Protein 1EBA (pdb70)

GO terms:
  GO:0004900 erythropoietin receptor activity (F, IDA)
  GO:0038162 erythropoietin-mediated signaling pathway (P, IDA)
  GO:0005576 extracellular region (C, EXP)
  GO:0005515 protein binding (F, IPI)
  GO:0004900 erythropoietin receptor activity (F, TAS)
  GO:0005886 plasma membrane (C, TAS)
  GO:0042802 identical protein binding (F, IPI)
  GO:0005886 plasma membrane (C, IDA)

B-factor: mean 37.58, std 12.56, range [10.97, 83.1]

Solvent-accessible surface area: 24909 Å² total

Radius of gyration: 29.29 Å; Cα contacts (8 Å, |Δi|>4): 1035; chains: 4; bounding box: 64×37×98 Å

Secondary structure (DSSP, 8-state):
-HHHHHHHH----S---EEEBSSTT--EEEEEE---TT--GGGEEEEEEETTEEEEEE--EEEE-TTS-EEEEEE--GGG--SSS-EEEEEEETTS-EEEEEEE-GGGSB-PPPPEEEEEEE-TTT--EEEEEEPPTT-S-GGGEEEEEEEEE-----EEEE-TT--EEEE--PPSS-EEEEEEEEEEPTTT--B---PPPPPEEEE--S--/-HHHHHHHHS-------EEEBSSSS--EEEEEE---TT--GGGEEEEEEETTS--EE-----EE-TTS-EEEEEE--GGG--SSS-EEEEEEETTS-EEEEEEE-GGG-B-PPPPEEEEEEE----EEEEEEPPSS-S-GGGEEEEEEEEES----EEEEEPTT--EEEE----SS-EEEEEEEEEE-TTT--B----PPPPEEEE-/--EE--SSS-EE---/--EE--SSS-EE---

Structure (mmCIF, N/CA/C/O backbone):
data_1EBA
#
_entry.id   1EBA
#
_cell.length_a   58.890
_cell.length_b   75.009
_cell.length_c   130.527
_cell.angle_alpha   90.00
_cell.angle_beta   90.00
_cell.angle_gamma   90.00
#
_symmetry.space_group_name_H-M   'P 2 21 21'
#
loop_
_entity.id
_entity.type
_entity.pdbx_description
1 polymer 'PROTEIN (ERYTHROPOIETIN RECEPTOR)'
2 polymer 'PROTEIN (EPO MIMETICS PEPTIDE 33)'
#
loop_
_atom_site.group_PDB
_atom_site.id
_atom_site.type_symbol
_atom_site.label_atom_id
_atom_site.label_alt_id
_atom_site.label_comp_id
_atom_site.label_asym_id
_atom_site.label_entity_id
_atom_site.label_seq_id
_atom_site.pdbx_PDB_ins_code
_atom_site.Cartn_x
_atom_site.Cartn_y
_atom_site.Cartn_z
_atom_site.occupancy
_atom_site.B_iso_or_equiv
_atom_site.auth_seq_id
_atom_site.auth_comp_id
_atom_site.auth_asym_id
_atom_site.auth_atom_id
_atom_site.pdbx_PDB_model_num
ATOM 1 N N . LYS A 1 1 ? 33.429 10.239 50.707 1.00 40.21 10 LYS A N 1
ATOM 2 C CA . LYS A 1 1 ? 33.404 10.642 52.109 1.00 40.82 10 LYS A CA 1
ATOM 3 C C . LYS A 1 1 ? 34.110 11.973 52.333 1.00 40.67 10 LYS A C 1
ATOM 4 O O . LYS A 1 1 ? 33.624 12.835 53.066 1.00 41.25 10 LYS A O 1
ATOM 10 N N . PHE A 1 2 ? 35.286 12.113 51.734 1.00 40.39 11 PHE A N 1
ATOM 11 C CA . PHE A 1 2 ? 36.066 13.333 51.855 1.00 38.49 11 PHE A CA 1
ATOM 12 C C . PHE A 1 2 ? 35.256 14.504 51.338 1.00 36.05 11 PHE A C 1
ATOM 13 O O . PHE A 1 2 ? 35.136 15.526 51.998 1.00 35.91 11 PHE A O 1
ATOM 21 N N . GLU A 1 3 ? 34.698 14.334 50.147 1.00 36.34 12 GLU A N 1
ATOM 22 C CA . GLU A 1 3 ? 33.897 15.367 49.507 1.00 36.45 12 GLU A CA 1
ATOM 23 C C . GLU A 1 3 ? 32.693 15.701 50.382 1.00 35.74 12 GLU A C 1
ATOM 24 O O . GLU A 1 3 ? 32.225 16.846 50.408 1.00 33.45 12 GLU A O 1
ATOM 30 N N . SER A 1 4 ? 32.195 14.685 51.085 1.00 34.44 13 SER A N 1
ATOM 31 C CA . SER A 1 4 ? 31.050 14.842 51.973 1.00 33.59 13 SER A CA 1
ATOM 32 C C . SER A 1 4 ? 31.433 15.871 53.014 1.00 31.50 13 SER A C 1
ATOM 33 O O . SER A 1 4 ? 30.864 16.961 53.069 1.00 29.95 13 SER A O 1
ATOM 36 N N . LYS A 1 5 ? 32.467 15.541 53.782 1.00 30.81 14 LYS A N 1
ATOM 37 C CA . LYS A 1 5 ? 32.953 16.421 54.836 1.00 29.97 14 LYS A CA 1
ATOM 38 C C . LYS A 1 5 ? 33.417 17.741 54.266 1.00 28.26 14 LYS A C 1
ATOM 39 O O . LYS A 1 5 ? 33.315 18.774 54.924 1.00 29.08 14 LYS A O 1
ATOM 45 N N . ALA A 1 6 ? 33.894 17.709 53.027 1.00 28.03 15 ALA A N 1
ATOM 46 C CA . ALA A 1 6 ? 34.369 18.921 52.364 1.00 29.65 15 ALA A CA 1
ATOM 47 C C . ALA A 1 6 ? 33.214 19.915 52.239 1.00 29.95 15 ALA A C 1
ATOM 48 O O . ALA A 1 6 ? 33.386 21.115 52.460 1.00 27.33 15 ALA A O 1
ATOM 50 N N . ALA A 1 7 ? 32.031 19.385 51.928 1.00 30.34 16 ALA A N 1
ATOM 51 C CA . ALA A 1 7 ? 30.822 20.185 51.767 1.00 28.86 16 ALA A CA 1
ATOM 52 C C . ALA A 1 7 ? 30.367 20.816 53.083 1.00 29.53 16 ALA A C 1
ATOM 53 O O . ALA A 1 7 ? 30.051 22.004 53.140 1.00 32.30 16 ALA A O 1
ATOM 55 N N . LEU A 1 8 ? 30.339 20.013 54.139 1.00 25.86 17 LEU A N 1
ATOM 56 C CA . LEU A 1 8 ? 29.924 20.479 55.455 1.00 25.44 17 LEU A CA 1
ATOM 57 C C . LEU A 1 8 ? 30.644 21.734 55.917 1.00 27.58 17 LEU A C 1
ATOM 58 O O . LEU A 1 8 ? 30.050 22.610 56.540 1.00 30.63 17 LEU A O 1
ATOM 63 N N . LEU A 1 9 ? 31.938 21.797 55.646 1.00 28.93 18 LEU A N 1
ATOM 64 C CA . LEU A 1 9 ? 32.738 22.933 56.065 1.00 28.96 18 LEU A CA 1
ATOM 65 C C . LEU A 1 9 ? 32.673 24.121 55.150 1.00 31.19 18 LEU A C 1
ATOM 66 O O . LEU A 1 9 ? 33.095 25.212 55.531 1.00 32.48 18 LEU A O 1
ATOM 71 N N . ALA A 1 10 ? 32.141 23.918 53.950 1.00 34.29 19 ALA A N 1
ATOM 72 C CA . ALA A 1 10 ? 32.043 24.992 52.966 1.00 39.29 19 ALA A CA 1
ATOM 73 C C . ALA A 1 10 ? 31.360 26.236 53.509 1.00 42.74 19 ALA A C 1
ATOM 74 O O . ALA A 1 10 ? 30.963 26.298 54.673 1.00 46.06 19 ALA A O 1
ATOM 76 N N . ALA A 1 11 ? 31.228 27.235 52.651 1.00 46.70 20 ALA A N 1
ATOM 77 C CA . ALA A 1 11 ? 30.587 28.476 53.042 1.00 48.23 20 ALA A CA 1
ATOM 78 C C . ALA A 1 11 ? 29.550 28.858 52.007 1.00 48.71 20 ALA A C 1
ATOM 79 O O . ALA A 1 11 ? 29.850 29.001 50.821 1.00 47.41 20 ALA A O 1
ATOM 81 N N . ARG A 1 12 ? 28.313 28.957 52.463 1.00 51.40 21 ARG A N 1
ATOM 82 C CA . ARG A 1 12 ? 27.207 29.341 51.608 1.00 55.32 21 ARG A CA 1
ATOM 83 C C . ARG A 1 12 ? 26.973 30.828 51.836 1.00 57.58 21 ARG A C 1
ATOM 84 O O . ARG A 1 12 ? 27.475 31.403 52.815 1.00 56.91 21 ARG A O 1
ATOM 92 N N . GLY A 1 13 ? 26.266 31.459 50.902 1.00 59.06 22 GLY A N 1
ATOM 93 C CA . GLY A 1 13 ? 25.956 32.873 51.036 1.00 60.29 22 GLY A CA 1
ATOM 94 C C . GLY A 1 13 ? 24.488 33.011 51.388 1.00 59.92 22 GLY A C 1
ATOM 95 O O . GLY A 1 13 ? 24.010 32.349 52.314 1.00 58.19 22 GLY A O 1
ATOM 96 N N . PRO A 1 14 ? 23.759 33.912 50.712 1.00 60.61 23 PRO A N 1
ATOM 97 C CA . PRO A 1 14 ? 22.332 34.092 50.991 1.00 60.39 23 PRO A CA 1
ATOM 98 C C . PRO A 1 14 ? 21.511 32.970 50.338 1.00 59.08 23 PRO A C 1
ATOM 99 O O . PRO A 1 14 ? 21.914 32.404 49.314 1.00 57.56 23 PRO A O 1
ATOM 103 N N . GLU A 1 15 ? 20.377 32.633 50.953 1.00 57.35 24 GLU A N 1
ATOM 104 C CA . GLU A 1 15 ? 19.500 31.591 50.426 1.00 54.63 24 GLU A CA 1
ATOM 105 C C . GLU A 1 15 ? 18.904 32.088 49.119 1.00 51.49 24 GLU A C 1
ATOM 106 O O . GLU A 1 15 ? 18.649 33.282 48.949 1.00 50.55 24 GLU A O 1
ATOM 112 N N . GLU A 1 16 ? 18.671 31.162 48.204 1.00 49.01 25 GLU A N 1
ATOM 113 C CA . GLU A 1 16 ? 18.107 31.494 46.911 1.00 46.41 25 GLU A CA 1
ATOM 114 C C . GLU A 1 16 ? 17.038 30.485 46.524 1.00 43.18 25 GLU A C 1
ATOM 115 O O . GLU A 1 16 ? 17.076 29.331 46.958 1.00 44.73 25 GLU A O 1
ATOM 121 N N . LEU A 1 17 ? 16.058 30.941 45.748 1.00 36.31 26 LEU A N 1
ATOM 122 C CA . LEU A 1 17 ? 15.008 30.068 45.253 1.00 29.75 26 LEU A CA 1
ATOM 123 C C . LEU A 1 17 ? 15.671 29.468 44.016 1.00 29.09 26 LEU A C 1
ATOM 124 O O . LEU A 1 17 ? 15.774 30.122 42.986 1.00 30.32 26 LEU A O 1
ATOM 129 N N . LEU A 1 18 ? 16.240 28.277 44.175 1.00 28.16 27 LEU A N 1
ATOM 130 C CA . LEU A 1 18 ? 16.927 27.594 43.084 1.00 27.75 27 LEU A CA 1
ATOM 131 C C . LEU A 1 18 ? 15.990 26.649 42.353 1.00 29.57 27 LEU A C 1
ATOM 132 O O . LEU A 1 18 ? 15.214 25.930 42.979 1.00 31.23 27 LEU A O 1
ATOM 137 N N . CYS A 1 19 ? 16.077 26.640 41.026 1.00 29.61 28 CYS A N 1
ATOM 138 C CA . CYS A 1 19 ? 15.223 25.790 40.204 1.00 27.75 28 CYS A CA 1
ATOM 139 C C . CYS A 1 19 ? 16.046 25.132 39.118 1.00 26.80 28 CYS A C 1
ATOM 140 O O . CYS A 1 19 ? 17.053 25.686 38.675 1.00 27.85 28 CYS A O 1
ATOM 143 N N . PHE A 1 20 ? 15.596 23.970 38.662 1.00 23.71 29 PHE A N 1
ATOM 144 C CA . PHE A 1 20 ? 16.299 23.262 37.606 1.00 23.88 29 PHE A CA 1
ATOM 145 C C . PHE A 1 20 ? 15.461 22.163 36.955 1.00 24.34 29 PHE A C 1
ATOM 146 O O . PHE A 1 20 ? 14.479 21.679 37.536 1.00 24.50 29 PHE A O 1
ATOM 154 N N . THR A 1 21 ? 15.845 21.803 35.734 1.00 19.32 30 THR A N 1
ATOM 155 C CA . THR A 1 21 ? 15.181 20.751 34.978 1.00 18.82 30 THR A CA 1
ATOM 156 C C . THR A 1 21 ? 16.270 19.765 34.601 1.00 19.25 30 THR A C 1
ATOM 157 O O . THR A 1 21 ? 17.368 20.184 34.254 1.00 17.86 30 THR A O 1
ATOM 161 N N . GLU A 1 22 ? 15.975 18.468 34.715 1.00 21.88 31 GLU A N 1
ATOM 162 C CA . GLU A 1 22 ? 16.931 17.393 34.414 1.00 26.14 31 GLU A CA 1
ATOM 163 C C . GLU A 1 22 ? 16.769 16.891 32.994 1.00 29.53 31 GLU A C 1
ATOM 164 O O . GLU A 1 22 ? 17.721 16.438 32.357 1.00 33.16 31 GLU A O 1
ATOM 170 N N . ARG A 1 23 ? 15.509 16.811 32.595 1.00 33.06 32 ARG A N 1
ATOM 171 C CA . ARG A 1 23 ? 15.093 16.417 31.254 1.00 33.10 32 ARG A CA 1
ATOM 172 C C . ARG A 1 23 ? 14.116 17.544 31.022 1.00 37.00 32 ARG A C 1
ATOM 173 O O . ARG A 1 23 ? 13.508 18.043 31.973 1.00 40.67 32 ARG A O 1
ATOM 181 N N . LEU A 1 24 ? 13.947 17.961 29.783 1.00 36.67 33 LEU A N 1
ATOM 182 C CA . LEU A 1 24 ? 13.091 19.104 29.528 1.00 38.46 33 LEU A CA 1
ATOM 183 C C . LEU A 1 24 ? 11.575 18.969 29.675 1.00 40.18 33 LEU A C 1
ATOM 184 O O . LEU A 1 24 ? 10.820 19.644 28.977 1.00 43.67 33 LEU A O 1
ATOM 189 N N . GLU A 1 25 ? 11.142 18.176 30.656 1.00 42.67 34 GLU A N 1
ATOM 190 C CA . GLU A 1 25 ? 9.718 17.954 30.922 1.00 47.07 34 GLU A CA 1
ATOM 191 C C . GLU A 1 25 ? 9.434 17.834 32.425 1.00 45.61 34 GLU A C 1
ATOM 192 O O . GLU A 1 25 ? 8.458 17.206 32.862 1.00 44.45 34 GLU A O 1
ATOM 198 N N . ASP A 1 26 ? 10.286 18.478 33.207 1.00 43.77 35 ASP A N 1
ATOM 199 C CA . ASP A 1 26 ? 10.170 18.476 34.650 1.00 39.14 35 ASP A CA 1
ATOM 200 C C . ASP A 1 26 ? 10.750 19.790 35.147 1.00 39.72 35 ASP A C 1
ATOM 201 O O . ASP A 1 26 ? 11.357 20.544 34.378 1.00 41.23 35 ASP A O 1
ATOM 206 N N . LEU A 1 27 ? 10.546 20.072 36.427 1.00 36.42 36 LEU A N 1
ATOM 207 C CA . LEU A 1 27 ? 11.084 21.279 37.033 1.00 33.25 36 LEU A CA 1
ATOM 208 C C . LEU A 1 27 ? 10.983 21.127 38.533 1.00 31.51 36 LEU A C 1
ATOM 209 O O . LEU A 1 27 ? 9.924 20.776 39.053 1.00 34.41 36 LEU A O 1
ATOM 214 N N . VAL A 1 28 ? 12.097 21.331 39.222 1.00 26.32 37 VAL A N 1
ATOM 215 C CA . VAL A 1 28 ? 12.097 21.216 40.664 1.00 25.17 37 VAL A CA 1
ATOM 216 C C . VAL A 1 28 ? 12.702 22.470 41.212 1.00 23.35 37 VAL A C 1
ATOM 217 O O . VAL A 1 28 ? 13.786 22.863 40.798 1.00 26.52 37 VAL A O 1
ATOM 221 N N . CYS A 1 29 ? 11.947 23.144 42.068 1.00 21.22 38 CYS A N 1
ATOM 222 C CA . CYS A 1 29 ? 12.408 24.365 42.704 1.00 23.79 38 CYS A CA 1
ATOM 223 C C . CYS A 1 29 ? 12.534 24.117 44.198 1.00 21.08 38 CYS A C 1
ATOM 224 O O . CYS A 1 29 ? 11.798 23.318 44.755 1.00 19.64 38 CYS A O 1
ATOM 227 N N . PHE A 1 30 ? 13.482 24.788 44.841 1.00 20.24 39 PHE A N 1
ATOM 228 C CA . PHE A 1 30 ? 13.685 24.613 46.271 1.00 20.67 39 PHE A CA 1
ATOM 229 C C . PHE A 1 30 ? 14.528 25.719 46.877 1.00 16.59 39 PHE A C 1
ATOM 230 O O . PHE A 1 30 ? 15.008 26.606 46.182 1.00 16.06 39 PHE A O 1
ATOM 238 N N . TRP A 1 31 ? 14.645 25.679 48.193 1.00 13.94 40 TRP A N 1
ATOM 239 C CA . TRP A 1 31 ? 15.454 26.626 48.936 1.00 20.81 40 TRP A CA 1
ATOM 240 C C . TRP A 1 31 ? 15.702 25.961 50.269 1.00 22.68 40 TRP A C 1
ATOM 241 O O . TRP A 1 31 ? 15.091 24.931 50.570 1.00 25.10 40 TRP A O 1
ATOM 252 N N . GLU A 1 32 ? 16.632 26.507 51.043 1.00 22.46 41 GLU A N 1
ATOM 253 C CA . GLU A 1 32 ? 16.948 25.933 52.340 1.00 22.32 41 GLU A CA 1
ATOM 254 C C . GLU A 1 32 ? 16.999 26.998 53.424 1.00 22.79 41 GLU A C 1
ATOM 255 O O . GLU A 1 32 ? 17.306 28.152 53.153 1.00 23.52 41 GLU A O 1
ATOM 261 N N . GLU A 1 33 ? 16.668 26.602 54.644 1.00 24.54 42 GLU A N 1
ATOM 262 C CA . GLU A 1 33 ? 16.693 27.500 55.789 1.00 29.59 42 GLU A CA 1
ATOM 263 C C . GLU A 1 33 ? 16.895 26.652 57.045 1.00 32.90 42 GLU A C 1
ATOM 264 O O . GLU A 1 33 ? 16.870 25.418 56.979 1.00 32.59 42 GLU A O 1
ATOM 270 N N . ALA A 1 34 ? 17.098 27.316 58.182 1.00 35.29 43 ALA A N 1
ATOM 271 C CA . ALA A 1 34 ? 17.309 26.635 59.457 1.00 32.05 43 ALA A CA 1
ATOM 272 C C . ALA A 1 34 ? 16.011 26.126 60.019 1.00 33.87 43 ALA A C 1
ATOM 273 O O . ALA A 1 34 ? 14.933 26.635 59.701 1.00 36.76 43 ALA A O 1
ATOM 275 N N . ALA A 1 35 ? 16.129 25.146 60.902 1.00 36.97 44 ALA A N 1
ATOM 276 C CA . ALA A 1 35 ? 14.972 24.556 61.550 1.00 39.28 44 ALA A CA 1
ATOM 277 C C . ALA A 1 35 ? 14.258 25.571 62.441 1.00 41.76 44 ALA A C 1
ATOM 278 O O . ALA A 1 35 ? 14.750 26.673 62.680 1.00 44.56 44 ALA A O 1
ATOM 280 N N . SER A 1 36 ? 13.073 25.187 62.893 1.00 43.48 45 SER A N 1
ATOM 281 C CA . SER A 1 36 ? 12.229 25.993 63.765 1.00 44.34 45 SER A CA 1
ATOM 282 C C . SER A 1 36 ? 11.006 25.128 63.968 1.00 47.11 45 SER A C 1
ATOM 283 O O . SER A 1 36 ? 10.211 24.962 63.040 1.00 51.11 45 SER A O 1
ATOM 286 N N . ALA A 1 37 ? 10.894 24.514 65.145 1.00 47.82 46 ALA A N 1
ATOM 287 C CA . ALA A 1 37 ? 9.750 23.662 65.447 1.00 43.91 46 ALA A CA 1
ATOM 288 C C . ALA A 1 37 ? 8.488 24.443 65.133 1.00 41.47 46 ALA A C 1
ATOM 289 O O . ALA A 1 37 ? 8.444 25.673 65.283 1.00 38.45 46 ALA A O 1
ATOM 291 N N . GLY A 1 38 ? 7.492 23.736 64.618 1.00 41.52 47 GLY A N 1
ATOM 292 C CA . GLY A 1 38 ? 6.246 24.389 64.268 1.00 44.66 47 GLY A CA 1
ATOM 293 C C . GLY A 1 38 ? 6.269 24.963 62.862 1.00 43.38 47 GLY A C 1
ATOM 294 O O . GLY A 1 38 ? 5.271 25.532 62.396 1.00 40.15 47 GLY A O 1
ATOM 295 N N . VAL A 1 39 ? 7.420 24.833 62.200 1.00 43.13 48 VAL A N 1
ATOM 296 C CA . VAL A 1 39 ? 7.590 25.314 60.833 1.00 40.84 48 VAL A CA 1
ATOM 297 C C . VAL A 1 39 ? 7.671 24.134 59.881 1.00 38.42 48 VAL A C 1
ATOM 298 O O . VAL A 1 39 ? 8.721 23.511 59.733 1.00 39.96 48 VAL A O 1
ATOM 302 N N . GLY A 1 40 ? 6.534 23.808 59.279 1.00 36.48 49 GLY A N 1
ATOM 303 C CA . GLY A 1 40 ? 6.476 22.714 58.332 1.00 35.51 49 GLY A CA 1
ATOM 304 C C . GLY A 1 40 ? 6.153 23.279 56.965 1.00 33.89 49 GLY A C 1
ATOM 305 O O . GLY A 1 40 ? 5.944 24.491 56.844 1.00 34.65 49 GLY A O 1
ATOM 306 N N . PRO A 1 41 ? 6.088 22.439 55.916 1.00 30.37 50 PRO A N 1
ATOM 307 C CA . PRO A 1 41 ? 5.780 22.902 54.557 1.00 26.32 50 PRO A CA 1
ATOM 308 C C . PRO A 1 41 ? 4.445 23.641 54.420 1.00 25.56 50 PRO A C 1
ATOM 309 O O . PRO A 1 41 ? 4.283 24.482 53.542 1.00 29.80 50 PRO A O 1
ATOM 313 N N . GLY A 1 42 ? 3.511 23.371 55.325 1.00 23.79 51 GLY A N 1
ATOM 314 C CA . GLY A 1 42 ? 2.227 24.036 55.254 1.00 24.50 51 GLY A CA 1
ATOM 315 C C . GLY A 1 42 ? 2.294 25.538 55.473 1.00 26.13 51 GLY A C 1
ATOM 316 O O . GLY A 1 42 ? 1.384 26.261 55.073 1.00 31.29 51 GLY A O 1
ATOM 317 N N . ASN A 1 43 ? 3.370 26.016 56.090 1.00 26.23 52 ASN A N 1
ATOM 318 C CA . ASN A 1 43 ? 3.526 27.446 56.366 1.00 27.58 52 ASN A CA 1
ATOM 319 C C . ASN A 1 43 ? 3.780 28.263 55.112 1.00 28.91 52 ASN A C 1
ATOM 320 O O . ASN A 1 43 ? 3.698 29.490 55.144 1.00 31.15 52 ASN A O 1
ATOM 325 N N . TYR A 1 44 ? 4.102 27.592 54.012 1.00 29.04 53 TYR A N 1
ATOM 326 C CA . TYR A 1 44 ? 4.416 28.289 52.773 1.00 29.00 53 TYR A CA 1
ATOM 327 C C . TYR A 1 44 ? 3.554 27.901 51.578 1.00 30.91 53 TYR A C 1
ATOM 328 O O . TYR A 1 44 ? 3.159 26.739 51.416 1.00 30.70 53 TYR A O 1
ATOM 337 N N . SER A 1 45 ? 3.296 28.889 50.727 1.00 32.27 54 SER A N 1
ATOM 338 C CA . SER A 1 45 ? 2.514 28.681 49.520 1.00 33.27 54 SER A CA 1
ATOM 339 C C . SER A 1 45 ? 3.371 28.960 48.301 1.00 33.82 54 SER A C 1
ATOM 340 O O . SER A 1 45 ? 3.836 30.084 48.086 1.00 33.02 54 SER A O 1
ATOM 343 N N . PHE A 1 46 ? 3.633 27.905 47.543 1.00 34.03 55 PHE A N 1
ATOM 344 C CA . PHE A 1 46 ? 4.427 28.019 46.336 1.00 32.02 55 PHE A CA 1
ATOM 345 C C . PHE A 1 46 ? 3.445 28.052 45.173 1.00 32.31 55 PHE A C 1
ATOM 346 O O . PHE A 1 46 ? 2.908 27.013 44.768 1.00 35.97 55 PHE A O 1
ATOM 354 N N . SER A 1 47 ? 3.146 29.251 44.691 1.00 29.15 56 SER A N 1
ATOM 355 C CA . SER A 1 47 ? 2.233 29.387 43.563 1.00 30.92 56 SER A CA 1
ATOM 356 C C . SER A 1 47 ? 3.009 29.762 42.294 1.00 28.87 56 SER A C 1
ATOM 357 O O . SER A 1 47 ? 4.111 30.301 42.364 1.00 27.89 56 SER A O 1
ATOM 360 N N . TYR A 1 48 ? 2.437 29.483 41.133 1.00 27.89 57 TYR A N 1
ATOM 361 C CA . TYR A 1 48 ? 3.128 29.803 39.901 1.00 28.74 57 TYR A CA 1
ATOM 362 C C . TYR A 1 48 ? 2.228 30.136 38.724 1.00 29.86 57 TYR A C 1
ATOM 363 O O . TYR A 1 48 ? 1.317 29.383 38.404 1.00 32.37 57 TYR A O 1
ATOM 372 N N . GLN A 1 49 ? 2.443 31.304 38.127 1.00 31.01 58 GLN A N 1
ATOM 373 C CA . GLN A 1 49 ? 1.685 31.690 36.946 1.00 30.78 58 GLN A CA 1
ATOM 374 C C . GLN A 1 49 ? 2.534 31.251 35.765 1.00 32.70 58 GLN A C 1
ATOM 375 O O . GLN A 1 49 ? 3.763 31.118 35.880 1.00 34.56 58 GLN A O 1
ATOM 381 N N . LEU A 1 50 ? 1.907 31.033 34.641 1.00 36.47 59 LEU A N 1
ATOM 382 C CA . LEU A 1 50 ? 2.642 30.526 33.487 1.00 36.93 59 LEU A CA 1
ATOM 383 C C . LEU A 1 50 ? 1.964 30.892 32.162 1.00 40.99 59 LEU A C 1
ATOM 384 O O . LEU A 1 50 ? 0.965 30.275 31.763 1.00 48.21 59 LEU A O 1
ATOM 389 N N . GLU A 1 51 ? 2.556 31.892 31.540 1.00 42.37 60 GLU A N 1
ATOM 390 C CA . GLU A 1 51 ? 2.177 32.384 30.205 1.00 48.13 60 GLU A CA 1
ATOM 391 C C . GLU A 1 51 ? 0.672 32.684 30.060 1.00 52.55 60 GLU A C 1
ATOM 392 O O . GLU A 1 51 ? -0.005 32.141 29.177 1.00 51.06 60 GLU A O 1
ATOM 398 N N . ASP A 1 52 ? 0.176 33.550 30.921 1.00 54.57 61 ASP A N 1
ATOM 399 C CA . ASP A 1 52 ? -1.221 34.034 30.856 1.00 57.31 61 ASP A CA 1
ATOM 400 C C . ASP A 1 52 ? -2.256 33.024 31.387 1.00 54.58 61 ASP A C 1
ATOM 401 O O . ASP A 1 52 ? -3.448 33.336 31.515 1.00 57.59 61 ASP A O 1
ATOM 406 N N . GLU A 1 53 ? -1.824 31.813 31.679 1.00 47.68 62 GLU A N 1
ATOM 407 C CA . GLU A 1 53 ? -2.729 30.806 32.272 1.00 43.80 62 GLU A CA 1
ATOM 408 C C . GLU A 1 53 ? -2.865 31.169 33.747 1.00 41.19 62 GLU A C 1
ATOM 409 O O . GLU A 1 53 ? -2.076 31.957 34.276 1.00 42.17 62 GLU A O 1
ATOM 415 N N . PRO A 1 54 ? -3.885 30.626 34.425 1.00 37.58 63 PRO A N 1
ATOM 416 C CA . PRO A 1 54 ? -4.102 30.929 35.844 1.00 35.42 63 PRO A CA 1
ATOM 417 C C . PRO A 1 54 ? -3.021 30.442 36.812 1.00 33.89 63 PRO A C 1
ATOM 418 O O . PRO A 1 54 ? -2.321 29.459 36.546 1.00 35.85 63 PRO A O 1
ATOM 422 N N . TRP A 1 55 ? -2.872 31.156 37.924 1.00 30.86 64 TRP A N 1
ATOM 423 C CA . TRP A 1 55 ? -1.920 30.757 38.945 1.00 27.57 64 TRP A CA 1
ATOM 424 C C . TRP A 1 55 ? -2.363 29.403 39.464 1.00 25.89 64 TRP A C 1
ATOM 425 O O . TRP A 1 55 ? -3.543 29.070 39.445 1.00 29.19 64 TRP A O 1
ATOM 436 N N . LYS A 1 56 ? -1.411 28.607 39.906 1.00 23.38 65 LYS A N 1
ATOM 437 C CA . LYS A 1 56 ? -1.727 27.301 40.433 1.00 21.73 65 LYS A CA 1
ATOM 438 C C . LYS A 1 56 ? -0.801 27.070 41.607 1.00 24.06 65 LYS A C 1
ATOM 439 O O . LYS A 1 56 ? 0.176 27.792 41.789 1.00 26.56 65 LYS A O 1
ATOM 445 N N . LEU A 1 57 ? -1.131 26.080 42.421 1.00 27.00 66 LEU A N 1
ATOM 446 C CA . LEU A 1 57 ? -0.360 25.777 43.614 1.00 24.96 66 LEU A CA 1
ATOM 447 C C . LEU A 1 57 ? 0.568 24.609 43.399 1.00 24.63 66 LEU A C 1
ATOM 448 O O . LEU A 1 57 ? 0.380 23.800 42.491 1.00 24.11 66 LEU A O 1
ATOM 453 N N . CYS A 1 58 ? 1.597 24.548 44.225 1.00 25.60 67 CYS A N 1
ATOM 454 C CA . CYS A 1 58 ? 2.519 23.442 44.172 1.00 27.89 67 CYS A CA 1
ATOM 455 C C . CYS A 1 58 ? 2.718 23.027 45.616 1.00 29.15 67 CYS A C 1
ATOM 456 O O . CYS A 1 58 ? 2.952 23.866 46.488 1.00 28.02 67 CYS A O 1
ATOM 459 N N . ARG A 1 59 ? 2.493 21.740 45.858 1.00 31.62 68 ARG A N 1
ATOM 460 C CA . ARG A 1 59 ? 2.594 21.115 47.173 1.00 35.32 68 ARG A CA 1
ATOM 461 C C . ARG A 1 59 ? 4.060 21.071 47.591 1.00 34.38 68 ARG A C 1
ATOM 462 O O . ARG A 1 59 ? 4.872 20.445 46.912 1.00 40.35 68 ARG A O 1
ATOM 470 N N . LEU A 1 60 ? 4.397 21.762 48.681 1.00 30.77 69 LEU A N 1
ATOM 471 C CA . LEU A 1 60 ? 5.774 21.804 49.183 1.00 27.63 69 LEU A CA 1
ATOM 472 C C . LEU A 1 60 ? 6.125 20.664 50.10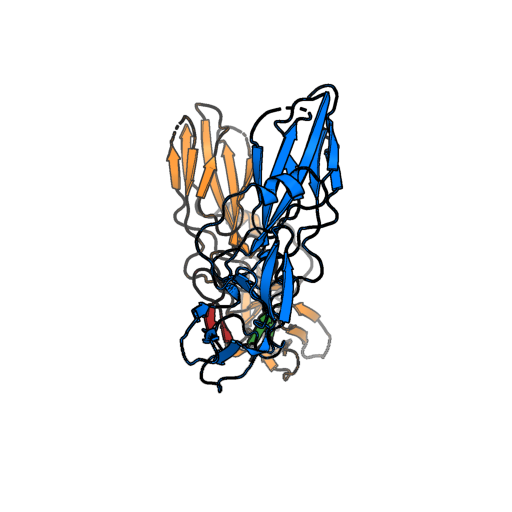6 1.00 28.15 69 LEU A C 1
ATOM 473 O O . LEU A 1 60 ? 5.328 20.273 50.950 1.00 26.96 69 LEU A O 1
ATOM 478 N N . HIS A 1 61 ? 7.333 20.141 49.939 1.00 31.33 70 HIS A N 1
ATOM 479 C CA . HIS A 1 61 ? 7.822 19.060 50.775 1.00 31.98 70 HIS A CA 1
ATOM 480 C C . HIS A 1 61 ? 8.953 19.580 51.638 1.00 32.76 70 HIS A C 1
ATOM 481 O O . HIS A 1 61 ? 9.479 20.669 51.410 1.00 35.32 70 HIS A O 1
ATOM 488 N N . GLN A 1 62 ? 9.301 18.807 52.655 1.00 34.73 71 GLN A N 1
ATOM 489 C CA . GLN A 1 62 ? 10.371 19.176 53.549 1.00 33.57 71 GLN A CA 1
ATOM 490 C C . GLN A 1 62 ? 11.311 17.994 53.626 1.00 33.96 71 GLN A C 1
ATOM 491 O O . GLN A 1 62 ? 10.885 16.839 53.705 1.00 33.11 71 GLN A O 1
ATOM 497 N N . ALA A 1 63 ? 12.598 18.287 53.535 1.00 33.78 72 ALA A N 1
ATOM 498 C CA . ALA A 1 63 ? 13.611 17.256 53.605 1.00 33.50 72 ALA A CA 1
ATOM 499 C C . ALA A 1 63 ? 14.766 17.757 54.460 1.00 33.02 72 ALA A C 1
ATOM 500 O O . ALA A 1 63 ? 14.982 18.963 54.591 1.00 30.72 72 ALA A O 1
ATOM 502 N N . PRO A 1 64 ? 15.473 16.833 55.121 1.00 34.50 73 PRO A N 1
ATOM 503 C CA . PRO A 1 64 ? 16.619 17.138 55.983 1.00 32.83 73 PRO A CA 1
ATOM 504 C C . PRO A 1 64 ? 17.874 17.344 55.153 1.00 32.61 73 PRO A C 1
ATOM 505 O O . PRO A 1 64 ? 17.932 16.918 53.995 1.00 32.90 73 PRO A O 1
ATOM 509 N N . THR A 1 65 ? 18.872 18.005 55.733 1.00 31.54 74 THR A N 1
ATOM 510 C CA . THR A 1 65 ? 20.135 18.213 55.030 1.00 34.39 74 THR A CA 1
ATOM 511 C C . THR A 1 65 ? 21.304 17.879 55.944 1.00 33.95 74 THR A C 1
ATOM 512 O O . THR A 1 65 ? 21.258 18.145 57.143 1.00 36.74 74 THR A O 1
ATOM 516 N N . ALA A 1 66 ? 22.344 17.283 55.366 1.00 34.91 75 ALA A N 1
ATOM 517 C CA . ALA A 1 66 ? 23.543 16.874 56.102 1.00 34.73 75 ALA A CA 1
ATOM 518 C C . ALA A 1 66 ? 24.136 17.955 57.007 1.00 34.10 75 ALA A C 1
ATOM 519 O O . ALA A 1 66 ? 24.778 17.661 58.016 1.00 39.48 75 ALA A O 1
ATOM 521 N N . ARG A 1 67 ? 23.901 19.209 56.664 1.00 29.52 76 ARG A N 1
ATOM 522 C CA . ARG A 1 67 ? 24.438 20.293 57.460 1.00 31.06 76 ARG A CA 1
ATOM 523 C C . ARG A 1 67 ? 23.471 20.771 58.527 1.00 33.20 76 ARG A C 1
ATOM 524 O O . ARG A 1 67 ? 23.665 21.832 59.109 1.00 37.47 76 ARG A O 1
ATOM 532 N N . GLY A 1 68 ? 22.433 19.987 58.797 1.00 32.43 77 GLY A N 1
ATOM 533 C CA . GLY A 1 68 ? 21.466 20.375 59.811 1.00 30.50 77 GLY A CA 1
ATOM 534 C C . GLY A 1 68 ? 20.451 21.425 59.397 1.00 28.75 77 GLY A C 1
ATOM 535 O O . GLY A 1 68 ? 19.773 21.990 60.243 1.00 28.79 77 GLY A O 1
ATOM 536 N N . ALA A 1 69 ? 20.364 21.706 58.103 1.00 28.39 78 ALA A N 1
ATOM 537 C CA . ALA A 1 69 ? 19.412 22.681 57.582 1.00 27.03 78 ALA A CA 1
ATOM 538 C C . ALA A 1 69 ? 18.242 21.935 56.935 1.00 28.02 78 ALA A C 1
ATOM 539 O O . ALA A 1 69 ? 18.354 20.744 56.635 1.00 29.06 78 ALA A O 1
ATOM 541 N N . VAL A 1 70 ? 17.101 22.607 56.779 1.00 24.76 79 VAL A N 1
ATOM 542 C CA . VAL A 1 70 ? 15.960 21.974 56.130 1.00 26.68 79 VAL A CA 1
ATOM 543 C C . VAL A 1 70 ? 15.720 22.622 54.780 1.00 26.05 79 VAL A C 1
ATOM 544 O O . VAL A 1 70 ? 15.932 23.829 54.610 1.00 24.14 79 VAL A O 1
ATOM 548 N N . ARG A 1 71 ? 15.319 21.813 53.806 1.00 24.23 80 ARG A N 1
ATOM 549 C CA . ARG A 1 71 ? 15.036 22.351 52.490 1.00 26.39 80 ARG A CA 1
ATOM 550 C C . ARG A 1 71 ? 13.596 22.087 52.100 1.00 28.43 80 ARG A C 1
ATOM 551 O O . ARG A 1 71 ? 13.022 21.048 52.436 1.00 29.27 80 ARG A O 1
ATOM 559 N N . PHE A 1 72 ? 13.005 23.065 51.427 1.00 30.01 81 PHE A N 1
ATOM 560 C CA . PHE A 1 72 ? 11.627 22.975 50.974 1.00 26.73 81 PHE A CA 1
ATOM 561 C C . PHE A 1 72 ? 11.644 22.970 49.471 1.00 26.96 81 PHE A C 1
ATOM 562 O O . PHE A 1 72 ? 12.246 23.840 48.848 1.00 30.23 81 PHE A O 1
ATOM 570 N N . TRP A 1 73 ? 10.935 22.029 48.877 1.00 26.34 82 TRP A N 1
ATOM 571 C CA . TRP A 1 73 ? 10.927 21.949 47.439 1.00 28.98 82 TRP A CA 1
ATOM 572 C C . TRP A 1 73 ? 9.604 21.533 46.849 1.00 31.62 82 TRP A C 1
ATOM 573 O O . TRP A 1 73 ? 8.833 20.777 47.432 1.00 31.48 82 TRP A O 1
ATOM 584 N N . CYS A 1 74 ? 9.390 21.997 45.634 1.00 33.62 83 CYS A N 1
ATOM 585 C CA . CYS A 1 74 ? 8.193 21.703 44.902 1.00 31.65 83 CYS A CA 1
ATOM 586 C C . CYS A 1 74 ? 8.620 21.255 43.522 1.00 29.42 83 CYS A C 1
ATOM 587 O O . CYS A 1 74 ? 9.562 21.797 42.965 1.00 32.21 83 CYS A O 1
ATOM 590 N N . SER A 1 75 ? 7.974 20.223 43.005 1.00 30.11 84 SER A N 1
ATOM 591 C CA . SER A 1 75 ? 8.264 19.731 41.664 1.00 30.66 84 SER A CA 1
ATOM 592 C C . SER A 1 75 ? 7.005 19.955 40.839 1.00 28.58 84 SER A C 1
ATOM 593 O O . SER A 1 75 ? 5.928 19.493 41.208 1.00 28.74 84 SER A O 1
ATOM 596 N N . LEU A 1 76 ? 7.119 20.731 39.769 1.00 29.24 85 LEU A N 1
ATOM 597 C CA . LEU A 1 76 ? 5.963 21.023 38.924 1.00 29.21 85 LEU A CA 1
ATOM 598 C C . LEU A 1 76 ? 5.457 19.810 38.171 1.00 31.13 85 LEU A C 1
ATOM 599 O O . LEU A 1 76 ? 6.203 18.860 37.914 1.00 35.23 85 LEU A O 1
ATOM 604 N N . PRO A 1 77 ? 4.157 19.794 37.861 1.00 32.40 86 PRO A N 1
ATOM 605 C CA . PRO A 1 77 ? 3.547 18.688 37.122 1.00 35.36 86 PRO A CA 1
ATOM 606 C C . PRO A 1 77 ? 4.005 18.792 35.664 1.00 36.93 86 PRO A C 1
ATOM 607 O O . PRO A 1 77 ? 4.177 19.899 35.140 1.00 36.11 86 PRO A O 1
ATOM 611 N N . THR A 1 78 ? 4.213 17.642 35.028 1.00 38.42 87 THR A N 1
ATOM 612 C CA . THR A 1 78 ? 4.679 17.565 33.646 1.00 39.52 87 THR A CA 1
ATOM 613 C C . THR A 1 78 ? 4.067 18.587 32.682 1.00 39.41 87 THR A C 1
ATOM 614 O O . THR A 1 78 ? 4.788 19.314 32.010 1.00 40.15 87 THR A O 1
ATOM 618 N N . ALA A 1 79 ? 2.741 18.679 32.664 1.00 40.30 88 ALA A N 1
ATOM 619 C CA . ALA A 1 79 ? 2.032 19.595 31.761 1.00 43.51 88 ALA A CA 1
ATOM 620 C C . ALA A 1 79 ? 2.366 21.080 31.877 1.00 43.97 88 ALA A C 1
ATOM 621 O O . ALA A 1 79 ? 2.075 21.860 30.964 1.00 43.65 88 ALA A O 1
ATOM 623 N N . ASP A 1 80 ? 2.946 21.478 33.004 1.00 44.13 89 ASP A N 1
ATOM 624 C CA . ASP A 1 80 ? 3.295 22.875 33.219 1.00 43.79 89 ASP A CA 1
ATOM 625 C C . ASP A 1 80 ? 4.784 23.142 33.095 1.00 43.76 89 ASP A C 1
ATOM 626 O O . ASP A 1 80 ? 5.317 24.046 33.741 1.00 46.29 89 ASP A O 1
ATOM 631 N N . THR A 1 81 ? 5.465 22.374 32.259 1.00 41.53 90 THR A N 1
ATOM 632 C CA . THR A 1 81 ? 6.889 22.582 32.100 1.00 41.34 90 THR A CA 1
ATOM 633 C C . THR A 1 81 ? 7.296 22.930 30.669 1.00 42.06 90 THR A C 1
ATOM 634 O O . THR A 1 81 ? 8.163 22.278 30.081 1.00 42.95 90 THR A O 1
ATOM 638 N N . SER A 1 82 ? 6.660 23.964 30.114 1.00 40.81 91 SER A N 1
ATOM 639 C CA . SER A 1 82 ? 6.971 24.431 28.765 1.00 37.36 91 SER A CA 1
ATOM 640 C C . SER A 1 82 ? 8.336 25.103 28.741 1.00 34.53 91 SER A C 1
ATOM 641 O O . SER A 1 82 ? 8.641 25.954 29.580 1.00 36.20 91 SER A O 1
ATOM 644 N N . SER A 1 83 ? 9.125 24.775 27.729 1.00 31.43 92 SER A N 1
ATOM 645 C CA . SER A 1 83 ? 10.477 25.286 27.644 1.00 31.51 92 SER A CA 1
ATOM 646 C C . SER A 1 83 ? 10.835 26.666 27.117 1.00 32.91 92 SER A C 1
ATOM 647 O O . SER A 1 83 ? 12.023 26.953 27.014 1.00 40.27 92 SER A O 1
ATOM 650 N N . PHE A 1 84 ? 9.891 27.549 26.809 1.00 27.29 93 PHE A N 1
ATOM 651 C CA . PHE A 1 84 ? 10.330 28.856 26.295 1.00 26.58 93 PHE A CA 1
ATOM 652 C C . PHE A 1 84 ? 9.523 30.069 26.732 1.00 28.52 93 PHE A C 1
ATOM 653 O O . PHE A 1 84 ? 9.798 31.207 26.331 1.00 27.84 93 PHE A O 1
ATOM 661 N N . VAL A 1 85 ? 8.533 29.819 27.572 1.00 30.34 94 VAL A N 1
ATOM 662 C CA . VAL A 1 85 ? 7.678 30.873 28.083 1.00 30.61 94 VAL A CA 1
ATOM 663 C C . VAL A 1 85 ? 8.128 31.247 29.494 1.00 29.53 94 VAL A C 1
ATOM 664 O O . VAL A 1 85 ? 8.703 30.417 30.203 1.00 28.98 94 VAL A O 1
ATOM 668 N N . PRO A 1 86 ? 7.917 32.513 29.902 1.00 29.21 95 PRO A N 1
ATOM 669 C CA . PRO A 1 86 ? 8.286 33.037 31.221 1.00 27.51 95 PRO A CA 1
ATOM 670 C C . PRO A 1 86 ? 7.405 32.530 32.369 1.00 28.02 95 PRO A C 1
ATOM 671 O O . PRO A 1 86 ? 6.267 32.974 32.561 1.00 30.73 95 PRO A O 1
ATOM 675 N N . LEU A 1 87 ? 7.948 31.578 33.116 1.00 26.14 96 LEU A N 1
ATOM 676 C CA . LEU A 1 87 ? 7.269 30.992 34.252 1.00 20.60 96 LEU A CA 1
ATOM 677 C C . LEU A 1 87 ? 7.551 31.902 35.427 1.00 20.04 96 LEU A C 1
ATOM 678 O O . LEU A 1 87 ? 8.706 32.170 35.748 1.00 20.50 96 LEU A O 1
ATOM 683 N N . GLU A 1 88 ? 6.500 32.442 36.022 1.00 20.86 97 GLU A N 1
ATOM 684 C CA . GLU A 1 88 ? 6.679 33.297 37.177 1.00 17.91 97 GLU A CA 1
ATOM 685 C C . GLU A 1 88 ? 6.443 32.420 38.387 1.00 20.15 97 GLU A C 1
ATOM 686 O O . GLU A 1 88 ? 5.542 31.585 38.375 1.00 19.62 97 GLU A O 1
ATOM 692 N N . LEU A 1 89 ? 7.267 32.590 39.417 1.00 22.30 98 LEU A N 1
ATOM 693 C CA . LEU A 1 89 ? 7.160 31.786 40.635 1.00 20.67 98 LEU A CA 1
ATOM 694 C C . LEU A 1 89 ? 7.042 32.701 41.838 1.00 21.11 98 LEU A C 1
ATOM 695 O O . LEU A 1 89 ? 7.671 33.763 41.886 1.00 20.40 98 LEU A O 1
ATOM 700 N N . ARG A 1 90 ? 6.227 32.290 42.804 1.00 22.41 99 ARG A N 1
ATOM 701 C CA . ARG A 1 90 ? 6.004 33.088 44.001 1.00 22.72 99 ARG A CA 1
ATOM 702 C C . ARG A 1 90 ? 5.864 32.191 45.209 1.00 24.29 99 ARG A C 1
ATOM 703 O O . ARG A 1 90 ? 5.224 31.139 45.145 1.00 24.75 99 ARG A O 1
ATOM 711 N N . VAL A 1 91 ? 6.473 32.620 46.308 1.00 24.29 100 VAL A N 1
ATO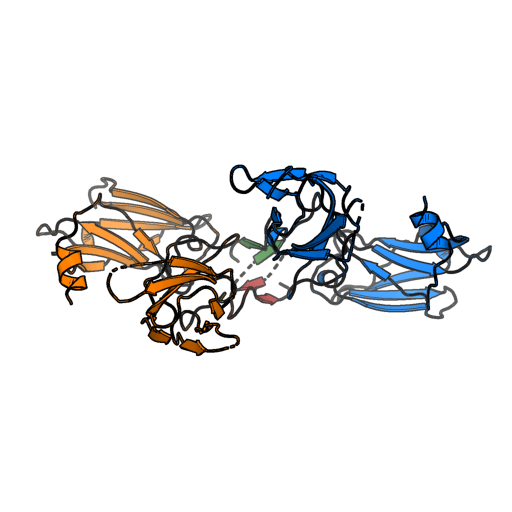M 712 C CA . VAL A 1 91 ? 6.439 31.879 47.558 1.00 24.82 100 VAL A CA 1
ATOM 713 C C . VAL A 1 91 ? 6.137 32.867 48.665 1.00 27.58 100 VAL A C 1
ATOM 714 O O . VAL A 1 91 ? 6.764 33.920 48.737 1.00 29.50 100 VAL A O 1
ATOM 718 N N . THR A 1 92 ? 5.161 32.547 49.510 1.00 29.02 101 THR A N 1
ATOM 719 C CA . THR A 1 92 ? 4.792 33.451 50.594 1.00 28.98 101 THR A CA 1
ATOM 720 C C . THR A 1 92 ? 4.626 32.755 51.931 1.00 30.03 101 THR A C 1
ATOM 721 O O . THR A 1 92 ? 4.247 31.582 52.005 1.00 27.76 101 THR A O 1
ATOM 725 N N . ALA A 1 93 ? 4.994 33.477 52.982 1.00 31.75 102 ALA A N 1
ATOM 726 C CA . ALA A 1 93 ? 4.851 32.988 54.338 1.00 34.86 102 ALA A CA 1
ATOM 727 C C . ALA A 1 93 ? 3.369 33.189 54.612 1.00 38.09 102 ALA A C 1
ATOM 728 O O . ALA A 1 93 ? 2.831 34.244 54.281 1.00 41.50 102 ALA A O 1
ATOM 730 N N . ALA A 1 94 ? 2.708 32.196 55.202 1.00 41.48 103 ALA A N 1
ATOM 731 C CA . ALA A 1 94 ? 1.275 32.291 55.499 1.00 47.23 103 ALA A CA 1
ATOM 732 C C . ALA A 1 94 ? 0.888 33.622 56.142 1.00 48.77 103 ALA A C 1
ATOM 733 O O . ALA A 1 94 ? -0.255 34.068 56.017 1.00 51.03 103 ALA A O 1
ATOM 735 N N . SER A 1 95 ? 1.860 34.269 56.786 1.00 49.86 104 SER A N 1
ATOM 736 C CA . SER A 1 95 ? 1.642 35.558 57.441 1.00 49.12 104 SER A CA 1
ATOM 737 C C . SER A 1 95 ? 1.544 36.695 56.435 1.00 47.85 104 SER A C 1
ATOM 738 O O . SER A 1 95 ? 1.657 37.865 56.805 1.00 48.90 104 SER A O 1
ATOM 741 N N . GLY A 1 96 ? 1.364 36.345 55.162 1.00 48.57 105 GLY A N 1
ATOM 742 C CA . GLY A 1 96 ? 1.250 37.342 54.107 1.00 51.62 105 GLY A CA 1
ATOM 743 C C . GLY A 1 96 ? 2.564 37.777 53.478 1.00 50.81 105 GLY A C 1
ATOM 744 O O . GLY A 1 96 ? 2.647 37.990 52.265 1.00 50.44 105 GLY A O 1
ATOM 745 N N . ALA A 1 97 ? 3.590 37.921 54.309 1.00 51.10 106 ALA A N 1
ATOM 746 C CA . ALA A 1 97 ? 4.910 38.334 53.847 1.00 49.53 106 ALA A CA 1
ATOM 747 C C . ALA A 1 97 ? 5.468 37.414 52.758 1.00 47.95 106 ALA A C 1
ATOM 748 O O . ALA A 1 97 ? 5.362 36.184 52.846 1.00 47.05 106 ALA A O 1
ATOM 750 N N . PRO A 1 98 ? 6.015 38.010 51.685 1.00 44.57 107 PRO A N 1
ATOM 751 C CA . PRO A 1 98 ? 6.592 37.266 50.566 1.00 42.19 107 PRO A CA 1
ATOM 752 C C . PRO A 1 98 ? 8.004 36.824 50.891 1.00 41.21 107 PRO A C 1
ATOM 753 O O . PRO A 1 98 ? 8.733 37.522 51.589 1.00 41.52 107 PRO A O 1
ATOM 757 N N . ARG A 1 99 ? 8.379 35.651 50.400 1.00 40.72 108 ARG A N 1
ATOM 758 C CA . ARG A 1 99 ? 9.718 35.125 50.620 1.00 41.01 108 ARG A CA 1
ATOM 759 C C . ARG A 1 99 ? 10.600 35.174 49.365 1.00 41.54 108 ARG A C 1
ATOM 760 O O . ARG A 1 99 ? 11.793 35.490 49.460 1.00 45.81 108 ARG A O 1
ATOM 768 N N . TYR A 1 100 ? 10.014 34.882 48.198 1.00 36.03 109 TYR A N 1
ATOM 769 C CA . TYR A 1 100 ? 10.736 34.893 46.931 1.00 27.92 109 TYR A CA 1
ATOM 770 C C . TYR A 1 100 ? 9.850 35.249 45.749 1.00 27.76 109 TYR A C 1
ATOM 771 O O . TYR A 1 100 ? 8.642 35.007 45.753 1.00 26.89 109 TYR A O 1
ATOM 780 N N . HIS A 1 101 ? 10.494 35.809 44.733 1.00 28.47 110 HIS A N 1
ATOM 781 C CA . HIS A 1 101 ? 9.880 36.180 43.458 1.00 31.50 110 HIS A CA 1
ATOM 782 C C . HIS A 1 101 ? 10.958 35.773 42.475 1.00 30.70 110 HIS A C 1
ATOM 783 O O . HIS A 1 101 ? 12.136 36.030 42.721 1.00 34.25 110 HIS A O 1
ATOM 790 N N . ARG A 1 102 ? 10.579 35.180 41.356 1.00 27.06 111 ARG A N 1
ATOM 791 C CA . ARG A 1 102 ? 11.574 34.766 40.395 1.00 25.86 111 ARG A CA 1
ATOM 792 C C . ARG A 1 102 ? 10.885 34.388 39.104 1.00 28.30 111 ARG A C 1
ATOM 793 O O . ARG A 1 102 ? 9.924 33.625 39.118 1.00 30.71 111 ARG A O 1
ATOM 801 N N . VAL A 1 103 ? 11.306 35.002 38.002 1.00 29.76 112 VAL A N 1
ATOM 802 C CA . VAL A 1 103 ? 10.744 34.682 36.689 1.00 28.98 112 VAL A CA 1
ATOM 803 C C . VAL A 1 103 ? 11.848 33.971 35.917 1.00 28.64 112 VAL A C 1
ATOM 804 O O . VAL A 1 103 ? 12.914 34.541 35.691 1.00 31.08 112 VAL A O 1
ATOM 808 N N . ILE A 1 104 ? 11.605 32.711 35.565 1.00 29.37 113 ILE A N 1
ATOM 809 C CA . ILE A 1 104 ? 12.582 31.891 34.843 1.00 29.83 113 ILE A CA 1
ATOM 810 C C . ILE A 1 104 ? 12.038 31.311 33.534 1.00 29.67 113 ILE A C 1
ATOM 811 O O . ILE A 1 104 ? 10.854 31.425 33.243 1.00 30.94 113 ILE A O 1
ATOM 816 N N . HIS A 1 105 ? 12.924 30.690 32.757 1.00 31.54 114 HIS A N 1
ATOM 817 C CA . HIS A 1 105 ? 12.570 30.017 31.503 1.00 28.26 114 HIS A CA 1
ATOM 818 C C . HIS A 1 105 ? 13.185 28.652 31.709 1.00 25.87 114 HIS A C 1
ATOM 819 O O . HIS A 1 105 ? 14.387 28.550 31.918 1.00 26.10 114 HIS A O 1
ATOM 826 N N . ILE A 1 106 ? 12.369 27.607 31.674 1.00 25.47 115 ILE A N 1
ATOM 827 C CA . ILE A 1 106 ? 12.868 26.252 31.926 1.00 30.32 115 ILE A CA 1
ATOM 828 C C . ILE A 1 106 ? 14.131 25.839 31.174 1.00 30.57 115 ILE A C 1
ATOM 829 O O . ILE A 1 106 ? 15.001 25.178 31.739 1.00 30.62 115 ILE A O 1
ATOM 834 N N . ASN A 1 107 ? 14.229 26.254 29.914 1.00 32.65 116 ASN A N 1
ATOM 835 C CA . ASN A 1 107 ? 15.359 25.947 29.041 1.00 29.15 116 ASN A CA 1
ATOM 836 C C . ASN A 1 107 ? 16.653 26.615 29.495 1.00 28.05 116 ASN A C 1
ATOM 837 O O . ASN A 1 107 ? 17.737 26.229 29.059 1.00 27.80 116 ASN A O 1
ATOM 842 N N . GLU A 1 108 ? 16.515 27.632 30.346 1.00 26.81 117 GLU A N 1
ATOM 843 C CA . GLU A 1 108 ? 17.633 28.408 30.880 1.00 25.93 117 GLU A CA 1
ATOM 844 C C . GLU A 1 108 ? 18.248 27.846 32.159 1.00 23.84 117 GLU A C 1
ATOM 845 O O . GLU A 1 108 ? 19.302 28.310 32.593 1.00 22.95 117 GLU A O 1
ATOM 851 N N . VAL A 1 109 ? 17.576 26.884 32.784 1.00 22.38 118 VAL A N 1
ATOM 852 C CA . VAL A 1 109 ? 18.073 26.279 34.020 1.00 22.40 118 VAL A CA 1
ATOM 853 C C . VAL A 1 109 ? 18.180 24.750 33.937 1.00 23.77 11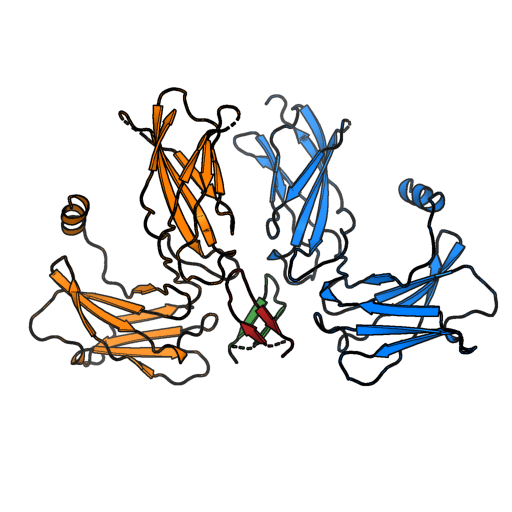8 VAL A C 1
ATOM 854 O O . VAL A 1 109 ? 17.594 24.027 34.756 1.00 24.95 118 VAL A O 1
ATOM 858 N N . VAL A 1 110 ? 18.936 24.266 32.950 1.00 23.24 119 VAL A N 1
ATOM 859 C CA . VAL A 1 110 ? 19.141 22.829 32.758 1.00 20.20 119 VAL A CA 1
ATOM 860 C C . VAL A 1 110 ? 20.326 22.304 33.582 1.00 22.08 119 VAL A C 1
ATOM 861 O O . VAL A 1 110 ? 21.400 22.909 33.592 1.00 22.99 119 VAL A O 1
ATOM 865 N N . LEU A 1 111 ? 20.128 21.171 34.250 1.00 19.25 120 LEU A N 1
ATOM 866 C CA . LEU A 1 111 ? 21.179 20.532 35.040 1.00 20.76 120 LEU A CA 1
ATOM 867 C C . LEU A 1 111 ? 21.026 19.034 34.843 1.00 22.43 120 LEU A C 1
ATOM 868 O O . LEU A 1 111 ? 20.431 18.349 35.659 1.00 26.29 120 LEU A O 1
ATOM 873 N N . LEU A 1 112 ? 21.614 18.529 33.772 1.00 24.52 121 LEU A N 1
ATOM 874 C CA . LEU A 1 112 ? 21.507 17.127 33.414 1.00 28.46 121 LEU A CA 1
ATOM 875 C C . LEU A 1 112 ? 22.093 16.148 34.400 1.00 32.09 121 LEU A C 1
ATOM 876 O O . LEU A 1 112 ? 22.725 16.530 35.384 1.00 33.17 121 LEU A O 1
ATOM 881 N N . ASP A 1 113 ? 21.839 14.870 34.127 1.00 34.63 122 ASP A N 1
ATOM 882 C CA . ASP A 1 113 ? 22.398 13.780 34.909 1.00 33.85 122 ASP A CA 1
ATOM 883 C C . ASP A 1 113 ? 23.779 13.623 34.296 1.00 34.78 122 ASP A C 1
ATOM 884 O O . ASP A 1 113 ? 23.986 13.947 33.121 1.00 34.34 122 ASP A O 1
ATOM 889 N N . ALA A 1 114 ? 24.725 13.115 35.070 1.00 34.22 123 ALA A N 1
ATOM 890 C CA . ALA A 1 114 ? 26.067 12.925 34.548 1.00 31.50 123 ALA A CA 1
ATOM 891 C C . ALA A 1 114 ? 26.071 11.888 33.423 1.00 30.82 123 ALA A C 1
ATOM 892 O O . ALA A 1 114 ? 25.152 11.068 33.297 1.00 29.48 123 ALA A O 1
ATOM 894 N N . PRO A 1 115 ? 27.073 11.962 32.543 1.00 30.25 124 PRO A N 1
ATOM 895 C CA . PRO A 1 115 ? 27.199 11.021 31.431 1.00 29.01 124 PRO A CA 1
ATOM 896 C C . PRO A 1 115 ? 27.437 9.624 31.988 1.00 28.91 124 PRO A C 1
ATOM 897 O O . PRO A 1 115 ? 27.740 9.459 33.176 1.00 27.02 124 PRO A O 1
ATOM 901 N N . VAL A 1 116 ? 27.314 8.623 31.123 1.00 28.93 125 VAL A N 1
ATOM 902 C CA . VAL A 1 116 ? 27.502 7.233 31.518 1.00 29.24 125 VAL A CA 1
ATOM 903 C C . VAL A 1 116 ? 28.334 6.447 30.506 1.00 30.25 125 VAL A C 1
ATOM 904 O O . VAL A 1 116 ? 28.676 6.946 29.435 1.00 30.89 125 VAL A O 1
ATOM 908 N N . GLY A 1 117 ? 28.660 5.211 30.860 1.00 31.07 126 GLY A N 1
ATOM 909 C CA . GLY A 1 117 ? 29.427 4.368 29.973 1.00 33.50 126 GLY A CA 1
ATOM 910 C C . GLY A 1 117 ? 30.735 4.960 29.490 1.00 36.39 126 GLY A C 1
ATOM 911 O O . GLY A 1 117 ? 31.066 4.863 28.303 1.00 41.47 126 GLY A O 1
ATOM 912 N N . LEU A 1 118 ? 31.463 5.623 30.380 1.00 37.36 127 LEU A N 1
ATOM 913 C CA . LEU A 1 118 ? 32.755 6.176 29.987 1.00 34.09 127 LEU A CA 1
ATOM 914 C C . LEU A 1 118 ? 33.678 4.977 29.908 1.00 32.31 127 LEU A C 1
ATOM 915 O O . LEU A 1 118 ? 33.790 4.210 30.869 1.00 31.72 127 LEU A O 1
ATOM 920 N N . VAL A 1 119 ? 34.237 4.756 28.726 1.00 31.11 128 VAL A N 1
ATOM 921 C CA . VAL A 1 119 ? 35.171 3.661 28.503 1.00 33.71 128 VAL A CA 1
ATOM 922 C C . VAL A 1 119 ? 36.428 4.305 27.909 1.00 34.24 128 VAL A C 1
ATOM 923 O O . VAL A 1 119 ? 36.356 5.409 27.366 1.00 35.19 128 VAL A O 1
ATOM 927 N N . ALA A 1 120 ? 37.584 3.666 28.072 1.00 34.80 129 ALA A N 1
ATOM 928 C CA . ALA A 1 120 ? 38.826 4.225 27.539 1.00 33.98 129 ALA A CA 1
ATOM 929 C C . ALA A 1 120 ? 39.770 3.182 26.926 1.00 32.67 129 ALA A C 1
ATOM 930 O O . ALA A 1 120 ? 39.960 2.097 27.476 1.00 31.83 129 ALA A O 1
ATOM 932 N N . ARG A 1 121 ? 40.358 3.518 25.783 1.00 31.71 130 ARG A N 1
ATOM 933 C CA . ARG A 1 121 ? 41.279 2.609 25.117 1.00 33.67 130 ARG A CA 1
ATOM 934 C C . ARG A 1 121 ? 42.437 3.362 24.471 1.00 32.09 130 ARG A C 1
ATOM 935 O O . ARG A 1 121 ? 42.517 4.584 24.561 1.00 31.96 130 ARG A O 1
ATOM 943 N N . LEU A 1 122 ? 43.369 2.618 23.882 1.00 32.45 131 LEU A N 1
ATOM 944 C CA . LEU A 1 122 ? 44.520 3.200 23.189 1.00 31.29 131 LEU A CA 1
ATOM 945 C C . LEU A 1 122 ? 44.288 3.041 21.687 1.00 33.55 131 LEU A C 1
ATOM 946 O O . LEU A 1 122 ? 43.745 2.026 21.236 1.00 33.27 131 LEU A O 1
ATOM 951 N N . ALA A 1 123 ? 44.670 4.055 20.918 1.00 35.65 132 ALA A N 1
ATOM 952 C CA . ALA A 1 123 ? 44.510 4.017 19.471 1.00 34.81 132 ALA A CA 1
ATOM 953 C C . ALA A 1 123 ? 45.456 2.956 18.941 1.00 35.91 132 ALA A C 1
ATOM 954 O O . ALA A 1 123 ? 46.607 2.874 19.359 1.00 33.47 132 ALA A O 1
ATOM 956 N N . ASP A 1 124 ? 44.949 2.147 18.016 1.00 42.69 133 ASP A N 1
ATOM 957 C CA . ASP A 1 124 ? 45.689 1.039 17.415 1.00 43.59 133 ASP A CA 1
ATOM 958 C C . ASP A 1 124 ? 47.030 1.439 16.825 1.00 44.14 133 ASP A C 1
ATOM 959 O O . ASP A 1 124 ? 48.021 0.734 16.986 1.00 44.79 133 ASP A O 1
ATOM 964 N N . GLU A 1 125 ? 47.064 2.578 16.153 1.00 47.24 134 GLU A N 1
ATOM 965 C CA . GLU A 1 125 ? 48.294 3.061 15.534 1.00 48.76 134 GLU A CA 1
ATOM 966 C C . GLU A 1 125 ? 49.048 3.836 16.613 1.00 48.26 134 GLU A C 1
ATOM 967 O O . GLU A 1 125 ? 49.731 3.245 17.445 1.00 51.47 134 GLU A O 1
ATOM 973 N N . SER A 1 126 ? 48.793 5.137 16.676 1.00 46.68 135 SER A N 1
ATOM 974 C CA . SER A 1 126 ? 49.427 6.038 17.633 1.00 44.73 135 SER A CA 1
ATOM 975 C C . SER A 1 126 ? 49.588 5.551 19.067 1.00 40.76 135 SER A C 1
ATOM 976 O O . SER A 1 126 ? 50.623 5.761 19.687 1.00 39.23 135 SER A O 1
ATOM 979 N N . GLY A 1 127 ? 48.569 4.907 19.605 1.00 40.08 136 GLY A N 1
ATOM 980 C CA . GLY A 1 127 ? 48.676 4.467 20.981 1.00 42.08 136 GLY A CA 1
ATOM 981 C C . GLY A 1 127 ? 48.137 5.521 21.933 1.00 40.48 136 GLY A C 1
ATOM 982 O O . GLY A 1 127 ? 48.150 5.323 23.138 1.00 42.97 136 GLY A O 1
ATOM 983 N N . HIS A 1 128 ? 47.674 6.645 21.390 1.00 40.42 137 HIS A N 1
ATOM 984 C CA . HIS A 1 128 ? 47.093 7.728 22.181 1.00 41.38 137 HIS A CA 1
ATOM 985 C C . HIS A 1 128 ? 45.900 7.168 22.947 1.00 40.73 137 HIS A C 1
ATOM 986 O O . HIS A 1 128 ? 45.483 6.034 22.708 1.00 40.53 137 HIS A O 1
ATOM 993 N N . VAL A 1 129 ? 45.331 7.963 23.849 1.00 39.38 138 VAL A N 1
ATOM 994 C CA . VAL A 1 129 ? 44.172 7.503 24.614 1.00 37.47 138 VAL A CA 1
ATOM 995 C C . VAL A 1 129 ? 42.892 7.994 23.948 1.00 36.37 138 VAL A C 1
ATOM 996 O O . VAL A 1 129 ? 42.727 9.186 23.719 1.00 39.21 138 VAL A O 1
ATOM 1000 N N . VAL A 1 130 ? 42.021 7.070 23.566 1.00 36.00 139 VAL A N 1
ATOM 1001 C CA . VAL A 1 130 ? 40.754 7.448 22.948 1.00 37.17 139 VAL A CA 1
ATOM 1002 C C . VAL A 1 130 ? 39.631 7.212 23.952 1.00 35.42 139 VAL A C 1
ATOM 1003 O O . VAL A 1 130 ? 39.442 6.094 24.435 1.00 34.42 139 VAL A O 1
ATOM 1007 N N . LEU A 1 131 ? 38.898 8.283 24.247 1.00 33.75 140 LEU A N 1
ATOM 1008 C CA . LEU A 1 131 ? 37.794 8.282 25.201 1.00 31.26 140 LEU A CA 1
ATOM 1009 C C . LEU A 1 131 ? 36.445 8.314 24.528 1.00 30.26 140 LEU A C 1
ATOM 1010 O O . LEU A 1 131 ? 36.214 9.142 23.665 1.00 32.65 140 LEU A O 1
ATOM 1015 N N . ARG A 1 132 ? 35.540 7.441 24.944 1.00 32.36 141 ARG A N 1
ATOM 1016 C CA . ARG A 1 132 ? 34.191 7.424 24.383 1.00 34.68 141 ARG A CA 1
ATOM 1017 C C . ARG A 1 132 ? 33.227 7.407 25.551 1.00 32.34 141 ARG A C 1
ATOM 1018 O O . ARG A 1 132 ? 33.593 7.026 26.660 1.00 34.99 141 ARG A O 1
ATOM 1026 N N . TRP A 1 133 ? 31.992 7.811 25.302 1.00 30.30 142 TRP A N 1
ATOM 1027 C CA . TRP A 1 133 ? 30.983 7.806 26.343 1.00 25.87 142 TRP A CA 1
ATOM 1028 C C . TRP A 1 133 ? 29.632 8.048 25.723 1.00 25.60 142 TRP A C 1
ATOM 1029 O O . TRP A 1 133 ? 29.528 8.493 24.582 1.00 25.33 142 TRP A O 1
ATOM 1040 N N . LEU A 1 134 ? 28.596 7.730 26.483 1.00 26.39 143 LEU A N 1
ATOM 1041 C CA . LEU A 1 134 ? 27.230 7.928 26.033 1.00 24.75 143 LEU A CA 1
ATOM 1042 C C . LEU A 1 134 ? 26.680 9.096 26.853 1.00 24.35 143 LEU A C 1
ATOM 1043 O O . LEU A 1 134 ? 27.142 9.367 27.964 1.00 21.09 143 LEU A O 1
ATOM 1048 N N . PRO A 1 135 ? 25.710 9.831 26.295 1.00 24.73 144 PRO A N 1
ATOM 1049 C CA . PRO A 1 135 ? 25.085 10.979 26.966 1.00 23.51 144 PRO A CA 1
ATOM 1050 C C . PRO A 1 135 ? 24.261 10.564 28.186 1.00 22.79 144 PRO A C 1
ATOM 1051 O O . PRO A 1 135 ? 23.981 9.382 28.391 1.00 22.69 144 PRO A O 1
ATOM 1055 N N . PRO A 1 136 ? 23.858 11.536 29.021 1.00 24.01 145 PRO A N 1
ATOM 1056 C CA . PRO A 1 136 ? 23.065 11.189 30.201 1.00 24.12 145 PRO A CA 1
ATOM 1057 C C . PRO A 1 136 ? 21.825 10.416 29.804 1.00 25.66 145 PRO A C 1
ATOM 1058 O O . PRO A 1 136 ? 21.147 10.756 28.838 1.00 30.30 145 PRO A O 1
ATOM 1062 N N . PRO A 1 137 ? 21.504 9.368 30.561 1.00 27.72 146 PRO A N 1
ATOM 1063 C CA . PRO A 1 137 ? 20.336 8.535 30.274 1.00 30.15 146 PRO A CA 1
ATOM 1064 C C . PRO A 1 137 ? 19.047 9.329 30.150 1.00 34.17 146 PRO A C 1
ATOM 1065 O O . PRO A 1 137 ? 18.893 10.394 30.752 1.00 35.63 146 PRO A O 1
ATOM 1069 N N . GLU A 1 138 ? 18.151 8.816 29.318 1.00 38.09 147 GLU A N 1
ATOM 1070 C CA . GLU A 1 138 ? 16.827 9.391 29.097 1.00 41.55 147 GLU A CA 1
ATOM 1071 C C . GLU A 1 138 ? 16.725 10.925 29.016 1.00 40.67 147 GLU A C 1
ATOM 1072 O O . GLU A 1 138 ? 15.831 11.534 29.618 1.00 40.47 147 GLU A O 1
ATOM 1078 N N . THR A 1 139 ? 17.620 11.540 28.244 1.00 36.80 148 THR A N 1
ATOM 1079 C CA . THR A 1 139 ? 17.622 12.988 28.086 1.00 34.66 148 THR A CA 1
ATOM 1080 C C . THR A 1 139 ? 17.570 13.336 26.598 1.00 36.03 148 THR A C 1
ATOM 1081 O O . THR A 1 139 ? 18.361 12.817 25.807 1.00 38.98 148 THR A O 1
ATOM 1085 N N . PRO A 1 140 ? 16.634 14.219 26.194 1.00 34.94 149 PRO A N 1
ATOM 1086 C CA . PRO A 1 140 ? 16.509 14.600 24.780 1.00 31.97 149 PRO A CA 1
ATOM 1087 C C . PRO A 1 140 ? 17.532 15.609 24.286 1.00 30.49 149 PRO A C 1
ATOM 1088 O O . PRO A 1 140 ? 18.356 16.088 25.059 1.00 29.15 149 PRO A O 1
ATOM 1092 N N . MET A 1 141 ? 17.493 15.876 22.979 1.00 28.63 150 MET A N 1
ATOM 1093 C CA . MET A 1 141 ? 18.370 16.843 22.317 1.00 25.05 150 MET A CA 1
ATOM 1094 C C . MET A 1 141 ? 19.862 16.610 22.567 1.00 28.04 150 MET A C 1
ATOM 1095 O O . MET A 1 141 ? 20.612 17.563 22.801 1.00 27.55 150 MET A O 1
ATOM 1100 N N . THR A 1 142 ? 20.306 15.363 22.439 1.00 29.48 151 THR A N 1
ATOM 1101 C CA . THR A 1 142 ? 21.702 15.027 22.698 1.00 32.47 151 THR A CA 1
ATOM 1102 C C . THR A 1 142 ? 22.728 15.821 21.920 1.00 32.18 151 THR A C 1
ATOM 1103 O O . THR A 1 142 ? 23.718 16.251 22.493 1.00 36.41 151 THR A O 1
ATOM 1107 N N . SER A 1 143 ? 22.494 16.043 20.632 1.00 32.32 152 SER A N 1
ATOM 1108 C CA . SER A 1 143 ? 23.454 16.782 19.808 1.00 32.61 152 SER A CA 1
ATOM 1109 C C . SER A 1 143 ? 23.641 18.250 20.185 1.00 31.46 152 SER A C 1
ATOM 1110 O O . SER A 1 143 ? 24.433 18.964 19.564 1.00 32.21 152 SER A O 1
ATOM 1113 N N . HIS A 1 144 ? 22.922 18.688 21.214 1.00 32.74 153 HIS A N 1
ATOM 1114 C CA . HIS A 1 144 ? 23.003 20.064 21.701 1.00 34.30 153 HIS A CA 1
ATOM 1115 C C . HIS A 1 144 ? 23.772 20.164 23.013 1.00 35.85 153 HIS A C 1
ATOM 1116 O O . HIS A 1 144 ? 23.911 21.244 23.571 1.00 34.79 153 HIS A O 1
ATOM 1123 N N . ILE A 1 145 ? 24.250 19.029 23.509 1.00 38.06 154 ILE A N 1
ATOM 1124 C CA . ILE A 1 145 ? 24.978 18.965 24.773 1.00 34.98 154 ILE A CA 1
ATOM 1125 C C . ILE A 1 145 ? 26.489 18.975 24.581 1.00 35.05 154 ILE A C 1
ATOM 1126 O O . ILE A 1 145 ? 27.041 18.104 23.901 1.00 34.58 154 ILE A O 1
ATOM 1131 N N . ARG A 1 146 ? 27.158 19.957 25.180 1.00 32.75 155 ARG A N 1
ATOM 1132 C CA . ARG A 1 146 ? 28.612 20.023 25.104 1.00 30.95 155 ARG A CA 1
ATOM 1133 C C . ARG A 1 146 ? 29.197 19.352 26.349 1.00 29.02 155 ARG A C 1
ATOM 1134 O O . ARG A 1 146 ? 28.483 19.093 27.316 1.00 30.80 155 ARG A O 1
ATOM 1142 N N . TYR A 1 147 ? 30.476 19.007 26.311 1.00 25.97 156 TYR A N 1
ATOM 1143 C CA . TYR A 1 147 ? 31.087 18.359 27.459 1.00 24.33 156 TYR A CA 1
ATOM 1144 C C . TYR A 1 147 ? 32.408 18.991 27.823 1.00 24.42 156 TYR A C 1
ATOM 1145 O O . TYR A 1 147 ? 32.858 19.945 27.188 1.00 26.61 156 TYR A O 1
ATOM 1154 N N . GLU A 1 148 ? 33.020 18.429 28.856 1.00 20.62 157 GLU A N 1
ATOM 1155 C CA . GLU A 1 148 ? 34.310 18.863 29.343 1.00 20.54 157 GLU A CA 1
ATOM 1156 C C . GLU A 1 148 ? 34.884 17.638 30.014 1.00 23.51 157 GLU A C 1
ATOM 1157 O O . GLU A 1 148 ? 34.174 16.923 30.723 1.00 25.00 157 GLU A O 1
ATOM 1163 N N . VAL A 1 149 ? 36.168 17.398 29.785 1.00 22.04 158 VAL A N 1
ATOM 1164 C CA . VAL A 1 149 ? 36.836 16.236 30.332 1.00 19.90 158 VAL A CA 1
ATOM 1165 C C . VAL A 1 149 ? 37.931 16.675 31.286 1.00 21.59 158 VAL A C 1
ATOM 1166 O O . VAL A 1 149 ? 38.602 17.668 31.035 1.00 21.63 158 VAL A O 1
ATOM 1170 N N . ASP A 1 150 ? 38.080 15.955 32.395 1.00 23.60 159 ASP A N 1
ATOM 1171 C CA . ASP A 1 150 ? 39.114 16.246 33.380 1.00 25.63 159 ASP A CA 1
ATOM 1172 C C . ASP A 1 150 ? 40.140 15.130 33.301 1.00 29.88 159 ASP A C 1
ATOM 1173 O O . ASP A 1 150 ? 39.782 13.946 33.330 1.00 34.78 159 ASP A O 1
ATOM 1178 N N . VAL A 1 151 ? 41.411 15.515 33.212 1.00 29.33 160 VAL A N 1
ATOM 1179 C CA . VAL A 1 151 ? 42.506 14.557 33.124 1.00 31.61 160 VAL A CA 1
ATOM 1180 C C . VAL A 1 151 ? 43.431 14.692 34.326 1.00 33.08 160 VAL A C 1
ATOM 1181 O O . VAL A 1 151 ? 44.124 15.703 34.482 1.00 32.52 160 VAL A O 1
ATOM 1185 N N . SER A 1 152 ? 43.442 13.664 35.166 1.00 35.92 161 SER A N 1
ATOM 1186 C CA . SER A 1 152 ? 44.274 13.658 36.362 1.00 41.07 161 SER A CA 1
ATOM 1187 C C . SER A 1 152 ? 45.407 12.640 36.243 1.00 42.90 161 SER A C 1
ATOM 1188 O O . SER A 1 152 ? 45.204 11.531 35.740 1.00 41.79 161 SER A O 1
ATOM 1191 N N . ALA A 1 153 ? 46.584 13.020 36.739 1.00 45.01 162 ALA A N 1
ATOM 1192 C CA . ALA A 1 153 ? 47.778 12.176 36.694 1.00 47.91 162 ALA A CA 1
ATOM 1193 C C . ALA A 1 153 ? 48.094 11.530 38.041 1.00 51.13 162 ALA A C 1
ATOM 1194 O O . ALA A 1 153 ? 48.474 12.215 38.995 1.00 51.40 162 ALA A O 1
ATOM 1196 N N . GLY A 1 154 ? 47.952 10.208 38.105 1.00 53.88 163 GLY A N 1
ATOM 1197 C CA . GLY A 1 154 ? 48.221 9.484 39.336 1.00 55.38 163 GLY A CA 1
ATOM 1198 C C . GLY A 1 154 ? 49.644 9.666 39.843 1.00 57.03 163 GLY A C 1
ATOM 1199 O O . GLY A 1 154 ? 49.930 10.580 40.627 1.00 56.38 163 GLY A O 1
ATOM 1200 N N . GLY A 1 158 ? 50.285 15.968 39.326 1.00 59.08 167 GLY A N 1
ATOM 1201 C CA . GLY A 1 158 ? 50.094 16.458 37.971 1.00 59.60 167 GLY A CA 1
ATOM 1202 C C . GLY A 1 158 ? 49.636 17.903 37.973 1.00 59.14 167 GLY A C 1
ATOM 1203 O O . GLY A 1 158 ? 50.046 18.672 38.837 1.00 59.03 167 GLY A O 1
ATOM 1204 N N . SER A 1 159 ? 48.817 18.288 36.999 1.00 60.55 168 SER A N 1
ATOM 1205 C CA . SER A 1 159 ? 48.303 19.659 36.944 1.00 61.59 168 SER A CA 1
ATOM 1206 C C . SER A 1 159 ? 46.892 19.717 36.340 1.00 60.42 168 SER A C 1
ATOM 1207 O O . SER A 1 159 ? 46.290 18.680 36.022 1.00 62.22 168 SER A O 1
ATOM 1210 N N . VAL A 1 160 ? 46.374 20.936 36.191 1.00 56.78 169 VAL A N 1
ATOM 1211 C CA . VAL A 1 160 ? 45.035 21.162 35.650 1.00 52.24 169 VAL A CA 1
ATOM 1212 C C . VAL A 1 160 ? 44.937 20.969 34.143 1.00 47.27 169 VAL A C 1
ATOM 1213 O O . VAL A 1 160 ? 45.488 21.752 33.368 1.00 46.94 169 VAL A O 1
ATOM 1217 N N . GLN A 1 161 ? 44.231 19.924 33.729 1.00 41.47 170 GLN A N 1
ATOM 1218 C CA . GLN A 1 161 ? 44.044 19.688 32.308 1.00 37.13 170 GLN A CA 1
ATOM 1219 C C . GLN A 1 161 ? 42.592 19.301 32.034 1.00 31.46 170 GLN A C 1
ATOM 1220 O O . GLN A 1 161 ? 42.137 18.238 32.448 1.00 27.06 170 GLN A O 1
ATOM 1226 N N . ARG A 1 162 ? 41.868 20.192 31.358 1.00 29.67 171 ARG A N 1
ATOM 1227 C CA . ARG A 1 162 ? 40.461 19.982 31.028 1.00 30.25 171 ARG A CA 1
ATOM 1228 C C . ARG A 1 162 ? 40.139 20.306 29.579 1.00 29.24 171 ARG A C 1
ATOM 1229 O O . ARG A 1 162 ? 40.228 21.459 29.157 1.00 32.26 171 ARG A O 1
ATOM 1237 N N . VAL A 1 163 ? 39.727 19.280 28.838 1.00 29.43 172 VAL A N 1
ATOM 1238 C CA . VAL A 1 163 ? 39.414 19.399 27.418 1.00 30.09 172 VAL A CA 1
ATOM 1239 C C . VAL A 1 163 ? 37.943 19.678 27.134 1.00 32.71 172 VAL A C 1
ATOM 1240 O O . VAL A 1 163 ? 37.064 18.960 27.604 1.00 33.50 172 VAL A O 1
ATOM 1244 N N . GLU A 1 164 ? 37.694 20.711 26.336 1.00 34.88 173 GLU A N 1
ATOM 1245 C CA . GLU A 1 164 ? 36.344 21.100 25.944 1.00 33.73 173 GLU A CA 1
ATOM 1246 C C . GLU A 1 164 ? 35.946 20.243 24.734 1.00 31.95 173 GLU A C 1
ATOM 1247 O O . GLU A 1 164 ? 36.772 19.976 23.867 1.00 34.00 173 GLU A O 1
ATOM 1253 N N . ILE A 1 165 ? 34.692 19.802 24.683 1.00 30.04 174 ILE A N 1
ATOM 1254 C CA . ILE A 1 165 ? 34.212 18.955 23.587 1.00 26.95 174 ILE A CA 1
ATOM 1255 C C . ILE A 1 165 ? 33.021 19.587 22.851 1.00 30.90 174 ILE A C 1
ATOM 1256 O O . ILE A 1 165 ? 31.959 19.777 23.435 1.00 31.99 174 ILE A O 1
ATOM 1261 N N . LEU A 1 166 ? 33.189 19.896 21.569 1.00 34.56 175 LEU A N 1
ATOM 1262 C CA . LEU A 1 166 ? 32.106 20.475 20.773 1.00 37.49 175 LEU A CA 1
ATOM 1263 C C . LEU A 1 166 ? 30.824 19.667 20.965 1.00 38.43 175 LEU A C 1
ATOM 1264 O O . LEU A 1 166 ? 30.842 18.431 20.882 1.00 38.27 175 LEU A O 1
ATOM 1269 N N . GLU A 1 167 ? 29.716 20.370 21.213 1.00 38.91 176 GLU A N 1
ATOM 1270 C CA . GLU A 1 167 ? 28.422 19.728 21.439 1.00 34.77 176 GLU A CA 1
ATOM 1271 C C . GLU A 1 167 ? 28.057 18.662 20.423 1.00 32.52 176 GLU A C 1
ATOM 1272 O O . GLU A 1 167 ? 28.293 18.807 19.227 1.00 33.65 176 GLU A O 1
ATOM 1278 N N . GLY A 1 168 ? 27.504 17.570 20.927 1.00 32.24 177 GLY A N 1
ATOM 1279 C CA . GLY A 1 168 ? 27.109 16.480 20.063 1.00 31.37 177 GLY A CA 1
ATOM 1280 C C . GLY A 1 168 ? 28.103 15.343 20.081 1.00 30.14 177 GLY A C 1
ATOM 1281 O O . GLY A 1 168 ? 27.701 14.188 20.135 1.00 29.83 177 GLY A O 1
ATOM 1282 N N . ARG A 1 169 ? 29.392 15.680 20.080 1.00 31.79 178 ARG A N 1
ATOM 1283 C CA . ARG A 1 169 ? 30.483 14.707 20.066 1.00 31.62 178 ARG A CA 1
ATOM 1284 C C . ARG A 1 169 ? 30.761 14.006 21.385 1.00 31.85 178 ARG A C 1
ATOM 1285 O O . ARG A 1 169 ? 31.123 14.658 22.365 1.00 34.35 178 ARG A O 1
ATOM 1293 N N . THR A 1 170 ? 30.648 12.673 21.383 1.00 30.23 179 THR A N 1
ATOM 1294 C CA . THR A 1 170 ? 30.883 11.852 22.573 1.00 26.35 179 THR A CA 1
ATOM 1295 C C . THR A 1 170 ? 32.169 11.002 22.509 1.00 29.14 179 THR A C 1
ATOM 1296 O O . THR A 1 170 ? 32.225 9.886 23.045 1.00 28.68 179 THR A O 1
ATOM 1300 N N . GLU A 1 171 ? 33.188 11.533 21.835 1.00 30.75 180 GLU A N 1
ATOM 1301 C CA . GLU A 1 171 ? 34.489 10.874 21.709 1.00 31.50 180 GLU A CA 1
ATOM 1302 C C . GLU A 1 171 ? 35.589 11.922 21.870 1.00 31.32 180 GLU A C 1
ATOM 1303 O O . GLU A 1 171 ? 35.425 13.073 21.481 1.00 34.03 180 GLU A O 1
ATOM 1309 N N . CYS A 1 172 ? 36.728 11.514 22.411 1.00 33.73 181 CYS A N 1
ATOM 1310 C CA . CYS A 1 172 ? 37.833 12.431 22.644 1.00 34.23 181 CYS A CA 1
ATOM 1311 C C . CYS A 1 172 ? 39.167 11.704 22.628 1.00 34.81 181 CYS A C 1
ATOM 1312 O O . CYS A 1 172 ? 39.405 10.813 23.440 1.00 35.17 181 CYS A O 1
ATOM 1315 N N . VAL A 1 173 ? 40.032 12.083 21.694 1.00 33.67 182 VAL A N 1
ATOM 1316 C CA . VAL A 1 173 ? 41.343 11.471 21.586 1.00 32.65 182 VAL A CA 1
ATOM 1317 C C . VAL A 1 173 ? 42.374 12.428 22.133 1.00 32.16 182 VAL A C 1
ATOM 1318 O O . VAL A 1 173 ? 42.469 13.569 21.689 1.00 30.10 182 VAL A O 1
ATOM 1322 N N . LEU A 1 174 ? 43.099 11.962 23.144 1.00 35.12 183 LEU A N 1
ATOM 1323 C CA . LEU A 1 174 ? 44.150 12.734 23.808 1.00 35.67 183 LEU A CA 1
ATOM 1324 C C . LEU A 1 174 ? 45.512 12.280 23.295 1.00 39.18 183 LEU A C 1
ATOM 1325 O O . LEU A 1 174 ? 45.723 11.077 23.095 1.00 39.20 183 LEU A O 1
ATOM 1330 N N . SER A 1 175 ? 46.447 13.218 23.129 1.00 40.58 184 SER A N 1
ATOM 1331 C CA . SER A 1 175 ? 47.766 12.857 22.610 1.00 44.04 184 SER A CA 1
ATOM 1332 C C . SER A 1 175 ? 49.012 13.334 23.369 1.00 46.08 184 SER A C 1
ATOM 1333 O O . SER A 1 175 ? 50.077 12.724 23.250 1.00 47.21 184 SER A O 1
ATOM 1336 N N . ASN A 1 176 ? 48.887 14.387 24.168 1.00 46.72 185 ASN A N 1
ATOM 1337 C CA . ASN A 1 176 ? 50.039 14.913 24.899 1.00 48.21 185 ASN A CA 1
ATOM 1338 C C . ASN A 1 176 ? 50.303 14.223 26.239 1.00 47.61 185 ASN A C 1
ATOM 1339 O O . ASN A 1 176 ? 50.855 14.839 27.161 1.00 49.87 185 ASN A O 1
ATOM 1344 N N . LEU A 1 177 ? 49.930 12.955 26.357 1.00 44.06 186 LEU A N 1
ATOM 1345 C CA . LEU A 1 177 ? 50.112 12.248 27.620 1.00 39.23 186 LEU A CA 1
ATOM 1346 C C . LEU A 1 177 ? 51.426 11.499 27.731 1.00 39.26 186 LEU A C 1
ATOM 1347 O O . LEU A 1 177 ? 51.876 10.877 26.774 1.00 40.11 186 LEU A O 1
ATOM 1352 N N . ARG A 1 178 ? 52.034 11.561 28.911 1.00 39.68 187 ARG A N 1
ATOM 1353 C CA . ARG A 1 178 ? 53.293 10.871 29.176 1.00 39.86 187 ARG A CA 1
ATOM 1354 C C . ARG A 1 178 ? 53.031 9.366 29.046 1.00 37.14 187 ARG A C 1
ATOM 1355 O O . ARG A 1 178 ? 51.902 8.915 29.231 1.00 36.28 187 ARG A O 1
ATOM 1363 N N . GLY A 1 179 ? 54.061 8.602 28.695 1.00 36.81 188 GLY A N 1
ATOM 1364 C CA . GLY A 1 179 ? 53.914 7.159 28.570 1.00 32.10 188 GLY A CA 1
ATOM 1365 C C . GLY A 1 179 ? 54.160 6.510 29.916 1.00 30.63 188 GLY A C 1
ATOM 1366 O O . GLY A 1 179 ? 54.684 7.166 30.813 1.00 31.00 188 GLY A O 1
ATOM 1367 N N . ARG A 1 180 ? 53.784 5.242 30.073 1.00 31.68 189 ARG A N 1
ATOM 1368 C CA . ARG A 1 180 ? 53.974 4.540 31.345 1.00 37.31 189 ARG A CA 1
ATOM 1369 C C . ARG A 1 180 ? 53.433 5.366 32.503 1.00 39.75 189 ARG A C 1
ATOM 1370 O O . ARG A 1 180 ? 54.168 5.680 33.441 1.00 42.05 189 ARG A O 1
ATOM 1378 N N . THR A 1 181 ? 52.168 5.766 32.408 1.00 42.09 190 THR A N 1
ATOM 1379 C CA . THR A 1 181 ? 51.537 6.577 33.448 1.00 42.51 190 THR A CA 1
ATOM 1380 C C . THR A 1 181 ? 50.047 6.268 33.538 1.00 42.89 190 THR A C 1
ATOM 1381 O O . THR A 1 181 ? 49.402 5.945 32.536 1.00 43.75 190 THR A O 1
ATOM 1385 N N . ARG A 1 182 ? 49.522 6.330 34.759 1.00 44.10 191 ARG A N 1
ATOM 1386 C CA . ARG A 1 182 ? 48.109 6.079 35.023 1.00 42.10 191 ARG A CA 1
ATOM 1387 C C . ARG A 1 182 ? 47.385 7.413 35.026 1.00 40.16 191 ARG A C 1
ATOM 1388 O O . ARG A 1 182 ? 47.791 8.347 35.725 1.00 39.67 191 ARG A O 1
ATOM 1396 N N . TYR A 1 183 ? 46.342 7.507 34.205 1.00 38.68 192 TYR A N 1
ATOM 1397 C CA . TYR A 1 183 ? 45.539 8.721 34.094 1.00 32.95 192 TYR A CA 1
ATOM 1398 C C . TYR A 1 183 ? 44.093 8.423 34.388 1.00 32.68 192 TYR A C 1
ATOM 1399 O O . TYR A 1 183 ? 43.540 7.447 33.873 1.00 33.54 192 TYR A O 1
ATOM 1408 N N . THR A 1 184 ? 43.486 9.250 35.231 1.00 33.43 193 THR A N 1
ATOM 1409 C CA . THR A 1 184 ? 42.078 9.073 35.567 1.00 33.59 193 THR A CA 1
ATOM 1410 C C . THR A 1 184 ? 41.254 10.127 34.830 1.00 31.71 193 THR A C 1
ATOM 1411 O O . THR A 1 184 ? 41.548 11.324 34.878 1.00 33.29 193 THR A O 1
ATOM 1415 N N . PHE A 1 185 ? 40.246 9.670 34.107 1.00 29.11 194 PHE A N 1
ATOM 1416 C CA . PHE A 1 185 ? 39.411 10.581 33.352 1.00 26.80 194 PHE A CA 1
ATOM 1417 C C . PHE A 1 185 ? 37.992 10.584 33.895 1.00 26.60 194 PHE A C 1
ATOM 1418 O O . PHE A 1 185 ? 37.565 9.634 34.559 1.00 24.01 194 PHE A O 1
ATOM 1426 N N . ALA A 1 186 ? 37.276 11.669 33.602 1.00 26.11 195 ALA A N 1
ATOM 1427 C CA . ALA A 1 186 ? 35.892 11.857 34.023 1.00 24.09 195 ALA A CA 1
ATOM 1428 C C . ALA A 1 186 ? 35.330 12.991 33.192 1.00 23.15 195 ALA A C 1
ATOM 1429 O O . ALA A 1 186 ? 35.973 14.027 33.056 1.00 24.95 195 ALA A O 1
ATOM 1431 N N . VAL A 1 187 ? 34.130 12.802 32.650 1.00 21.37 196 VAL A N 1
ATOM 1432 C CA . VAL A 1 187 ? 33.503 13.823 31.819 1.00 19.67 196 VAL A CA 1
ATOM 1433 C C . VAL A 1 187 ? 32.188 14.367 32.389 1.00 19.58 196 VAL A C 1
ATOM 1434 O O . VAL A 1 187 ? 31.457 13.658 33.078 1.00 20.83 196 VAL A O 1
ATOM 1438 N N . ARG A 1 188 ? 31.912 15.640 32.125 1.00 20.10 197 ARG A N 1
ATOM 1439 C CA . ARG A 1 188 ? 30.670 16.263 32.575 1.00 21.56 197 ARG A CA 1
ATOM 1440 C C . ARG A 1 188 ? 29.964 16.980 31.418 1.00 24.00 197 ARG A C 1
ATOM 1441 O O . ARG A 1 188 ? 30.609 17.398 30.455 1.00 26.12 197 ARG A O 1
ATOM 1449 N N . ALA A 1 189 ? 28.646 17.132 31.533 1.00 24.28 198 ALA A N 1
ATOM 1450 C CA . ALA A 1 189 ? 27.822 17.720 30.481 1.00 22.42 198 ALA A CA 1
ATOM 1451 C C . ALA A 1 189 ? 27.131 19.060 30.747 1.00 20.96 198 ALA A C 1
ATOM 1452 O O . ALA A 1 189 ? 26.908 19.449 31.892 1.00 23.02 198 ALA A O 1
ATOM 1454 N N . ARG A 1 190 ? 26.723 19.714 29.661 1.00 19.51 199 ARG A N 1
ATOM 1455 C CA . ARG A 1 190 ? 26.043 21.002 29.725 1.00 22.98 199 ARG A CA 1
ATOM 1456 C C . ARG A 1 190 ? 25.212 21.265 28.477 1.00 23.49 199 ARG A C 1
ATOM 1457 O O . ARG A 1 190 ? 25.615 20.913 27.381 1.00 26.86 199 ARG A O 1
ATOM 1465 N N . MET A 1 191 ? 24.050 21.885 28.630 1.00 26.79 200 MET A N 1
ATOM 1466 C CA . MET A 1 191 ? 23.238 22.199 27.461 1.00 27.50 200 MET A CA 1
ATOM 1467 C C . MET A 1 191 ? 23.904 23.361 26.745 1.00 29.08 200 MET A C 1
ATOM 1468 O O . MET A 1 191 ? 24.413 24.277 27.390 1.00 32.93 200 MET A O 1
ATOM 1473 N N . ALA A 1 192 ? 23.895 23.327 25.417 1.00 30.03 201 ALA A N 1
ATOM 1474 C CA . ALA A 1 192 ? 24.532 24.373 24.630 1.00 31.30 201 ALA A CA 1
ATOM 1475 C C . ALA A 1 192 ? 23.658 25.535 24.234 1.00 33.53 201 ALA A C 1
ATOM 1476 O O . ALA A 1 192 ? 22.438 25.428 24.158 1.00 32.36 201 ALA A O 1
ATOM 1478 N N . GLU A 1 193 ? 24.330 26.640 23.932 1.00 40.86 202 GLU A N 1
ATOM 1479 C CA . GLU A 1 193 ? 23.693 27.876 23.497 1.00 47.72 202 GLU A CA 1
ATOM 1480 C C . GLU A 1 193 ? 23.268 27.688 22.040 1.00 49.33 202 GLU A C 1
ATOM 1481 O O . GLU A 1 193 ? 23.642 26.707 21.389 1.00 54.51 202 GLU A O 1
ATOM 1487 N N . PRO A 1 194 ? 22.419 28.589 21.529 1.00 47.77 203 PRO A N 1
ATOM 1488 C CA . PRO A 1 194 ? 21.888 29.721 22.289 1.00 44.64 203 PRO A CA 1
ATOM 1489 C C . PRO A 1 194 ? 20.493 29.374 22.806 1.00 43.84 203 PRO A C 1
ATOM 1490 O O . PRO A 1 194 ? 19.958 30.045 23.697 1.00 43.45 203 PRO A O 1
ATOM 1494 N N . SER A 1 195 ? 19.933 28.292 22.273 1.00 41.71 204 SER A N 1
ATOM 1495 C CA . SER A 1 195 ? 18.602 27.849 22.664 1.00 45.60 204 SER A CA 1
ATOM 1496 C C . SER A 1 195 ? 18.535 27.462 24.136 1.00 45.11 204 SER A C 1
ATOM 1497 O O . SER A 1 195 ? 17.572 27.803 24.816 1.00 49.88 204 SER A O 1
ATOM 1500 N N . PHE A 1 196 ? 19.567 26.785 24.635 1.00 42.19 205 PHE A N 1
ATOM 1501 C CA . PHE A 1 196 ? 19.588 26.352 26.032 1.00 38.90 205 PHE A CA 1
ATOM 1502 C C . PHE A 1 196 ? 20.629 27.015 26.927 1.00 38.66 205 PHE A C 1
ATOM 1503 O O . PHE A 1 196 ? 21.601 27.599 26.452 1.00 40.51 205 PHE A O 1
ATOM 1511 N N . GLY A 1 197 ? 20.426 26.882 28.232 1.00 37.65 206 GLY A N 1
ATOM 1512 C CA . GLY A 1 197 ? 21.347 27.459 29.197 1.00 37.81 206 GLY A CA 1
ATOM 1513 C C . GLY A 1 197 ? 21.190 26.750 30.524 1.00 36.76 206 GLY A C 1
ATOM 1514 O O . GLY A 1 197 ? 20.187 26.066 30.724 1.00 40.13 206 GLY A O 1
ATOM 1515 N N . GLY A 1 198 ? 22.168 26.882 31.421 1.00 36.29 207 GLY A N 1
ATOM 1516 C CA . GLY A 1 198 ? 22.063 26.216 32.709 1.00 33.93 207 GLY A CA 1
ATOM 1517 C C . GLY A 1 198 ? 23.339 25.974 33.490 1.00 32.94 207 GLY A C 1
ATOM 1518 O O . GLY A 1 198 ? 24.211 26.834 33.564 1.00 34.38 207 GLY A O 1
ATOM 1519 N N . PHE A 1 199 ? 23.449 24.775 34.055 1.00 30.83 208 PHE A N 1
ATOM 1520 C CA . PHE A 1 199 ? 24.597 24.402 34.872 1.00 30.18 208 PHE A CA 1
ATOM 1521 C C . PHE A 1 199 ? 25.270 23.108 34.420 1.00 32.08 208 PHE A C 1
ATOM 1522 O O . PHE A 1 199 ? 24.652 22.271 33.749 1.00 36.90 208 PHE A O 1
ATOM 1530 N N . TRP A 1 200 ? 26.546 22.964 34.788 1.00 30.82 209 TRP A N 1
ATOM 1531 C CA . TRP A 1 200 ? 27.335 21.772 34.473 1.00 26.67 209 TRP A CA 1
ATOM 1532 C C . TRP A 1 200 ? 26.827 20.653 35.353 1.00 25.36 209 TRP A C 1
ATOM 1533 O O . TRP A 1 200 ? 26.457 20.886 36.497 1.00 25.73 209 TRP A O 1
ATOM 1544 N N . SER A 1 201 ? 26.841 19.436 34.828 1.00 27.47 210 SER A N 1
ATOM 1545 C CA . SER A 1 201 ? 26.384 18.278 35.579 1.00 28.26 210 SER A CA 1
ATOM 1546 C C . SER A 1 201 ? 27.464 17.750 36.514 1.00 30.02 210 SER A C 1
ATOM 1547 O O . SER A 1 201 ? 28.595 18.242 36.538 1.00 34.84 210 SER A O 1
ATOM 1550 N N . ALA A 1 202 ? 27.110 16.721 37.271 1.00 26.95 211 ALA A N 1
ATOM 1551 C CA . ALA A 1 202 ? 28.051 16.107 38.179 1.00 22.82 211 ALA A CA 1
ATOM 1552 C C . ALA A 1 202 ? 28.960 15.297 37.286 1.00 21.85 211 ALA A C 1
ATOM 1553 O O . ALA A 1 202 ? 28.614 15.028 36.143 1.00 21.61 211 ALA A O 1
ATOM 1555 N N . TRP A 1 203 ? 30.128 14.932 37.798 1.00 25.53 212 TRP A N 1
ATOM 1556 C CA . TRP A 1 203 ? 31.090 14.125 37.045 1.00 25.32 212 TRP A CA 1
ATOM 1557 C C . TRP A 1 203 ? 30.552 12.702 36.897 1.00 25.43 212 TRP A C 1
ATOM 1558 O O . TRP A 1 203 ? 29.733 12.254 37.696 1.00 27.26 212 TRP A O 1
ATOM 1569 N N . SER A 1 204 ? 31.000 11.993 35.869 1.00 28.11 213 SER A N 1
ATOM 1570 C CA . SER A 1 204 ? 30.571 10.609 35.668 1.00 33.19 213 SER A CA 1
ATOM 1571 C C . SER A 1 204 ? 31.526 9.692 36.431 1.00 35.32 213 SER A C 1
ATOM 1572 O O . SER A 1 204 ? 32.592 10.133 36.864 1.00 35.27 213 SER A O 1
ATOM 1575 N N . GLU A 1 205 ? 31.144 8.429 36.616 1.00 37.12 214 GLU A N 1
ATOM 1576 C CA . GLU A 1 205 ? 32.022 7.468 37.286 1.00 39.80 214 GLU A CA 1
ATOM 1577 C C . GLU A 1 205 ? 33.313 7.571 36.473 1.00 39.38 214 GLU A C 1
ATOM 1578 O O . GLU A 1 205 ? 33.256 7.724 35.247 1.00 40.42 214 GLU A O 1
ATOM 1584 N N . PRO A 1 206 ? 34.480 7.558 37.137 1.00 38.33 215 PRO A N 1
ATOM 1585 C CA . PRO A 1 206 ? 35.777 7.658 36.461 1.00 35.70 215 PRO A CA 1
ATOM 1586 C C . PRO A 1 206 ? 36.349 6.338 35.962 1.00 36.59 215 PRO A C 1
ATOM 1587 O O . PRO A 1 206 ? 35.798 5.260 36.202 1.00 35.68 215 PRO A O 1
ATOM 1591 N N . VAL A 1 207 ? 37.451 6.453 35.229 1.00 38.60 216 VAL A N 1
ATOM 1592 C CA . VAL A 1 207 ? 38.170 5.310 34.686 1.00 36.47 216 VAL A CA 1
ATOM 1593 C C . VAL A 1 207 ? 39.633 5.679 34.686 1.00 33.69 216 VAL A C 1
ATOM 1594 O O . VAL A 1 207 ? 39.989 6.829 34.438 1.00 28.39 216 VAL A O 1
ATOM 1598 N N . SER A 1 208 ? 40.466 4.711 35.038 1.00 35.71 217 SER A N 1
ATOM 1599 C CA . SER A 1 208 ? 41.906 4.911 35.061 1.00 38.25 217 SER A CA 1
ATOM 1600 C C . SER A 1 208 ? 42.464 4.024 33.960 1.00 38.76 217 SER A C 1
ATOM 1601 O O . SER A 1 208 ? 41.789 3.092 33.505 1.00 40.79 217 SER A O 1
ATOM 1604 N N . LEU A 1 209 ? 43.688 4.300 33.526 1.00 38.79 218 LEU A N 1
ATOM 1605 C CA . LEU A 1 209 ? 44.280 3.528 32.439 1.00 36.84 218 LEU A CA 1
ATOM 1606 C C . LEU A 1 209 ? 45.759 3.841 32.277 1.00 37.10 218 LEU A C 1
ATOM 1607 O O . LEU A 1 209 ? 46.167 4.997 32.383 1.00 37.43 218 LEU A O 1
ATOM 1612 N N . LEU A 1 210 ? 46.570 2.809 32.060 1.00 37.41 219 LEU A N 1
ATOM 1613 C CA . LEU A 1 210 ? 47.999 3.029 31.851 1.00 38.20 219 LEU A CA 1
ATOM 1614 C C . LEU A 1 210 ? 48.227 3.469 30.411 1.00 38.69 219 LEU A C 1
ATOM 1615 O O . LEU A 1 210 ? 47.389 3.240 29.540 1.00 39.25 219 LEU A O 1
ATOM 1620 N N . THR A 1 211 ? 49.364 4.110 30.173 1.00 36.94 220 THR A N 1
ATOM 1621 C CA . THR A 1 211 ? 49.724 4.565 28.842 1.00 37.19 220 THR A CA 1
ATOM 1622 C C . THR A 1 211 ? 50.855 3.638 28.374 1.00 40.26 220 THR A C 1
ATOM 1623 O O . THR A 1 211 ? 51.471 2.965 29.199 1.00 40.98 220 THR A O 1
ATOM 1627 N N . PRO A 1 212 ? 51.117 3.548 27.055 1.00 42.34 221 PRO A N 1
ATOM 1628 C CA . PRO A 1 212 ? 52.192 2.673 26.563 1.00 45.43 221 PRO A CA 1
ATOM 1629 C C . PRO A 1 212 ? 53.544 3.091 27.132 1.00 47.41 221 PRO A C 1
ATOM 1630 O O . PRO A 1 212 ? 53.711 4.244 27.537 1.00 48.18 221 PRO A O 1
ATOM 1634 N N . SER A 1 213 ? 54.499 2.157 27.159 1.00 47.81 222 SER A N 1
ATOM 1635 C CA . SER A 1 213 ? 55.835 2.405 27.706 1.00 49.78 222 SER A CA 1
ATOM 1636 C C . SER A 1 213 ? 56.555 3.565 27.055 1.00 51.90 222 SER A C 1
ATOM 1637 O O . SER A 1 213 ? 57.212 4.350 27.741 1.00 52.51 222 SER A O 1
ATOM 1640 N N . ASP A 1 214 ? 56.487 3.645 25.731 1.00 52.42 223 ASP A N 1
ATOM 1641 C CA . ASP A 1 214 ? 57.134 4.750 25.046 1.00 55.88 223 ASP A CA 1
ATOM 1642 C C . ASP A 1 214 ? 56.339 5.283 23.878 1.00 59.48 223 ASP A C 1
ATOM 1643 O O . ASP A 1 214 ? 55.802 4.523 23.056 1.00 56.98 223 ASP A O 1
ATOM 1648 N N . LEU A 1 215 ? 56.247 6.610 23.860 1.00 63.76 224 LEU A N 1
ATOM 1649 C CA . LEU A 1 215 ? 55.525 7.357 22.843 1.00 70.00 224 LEU A CA 1
ATOM 1650 C C . LEU A 1 215 ? 56.198 8.735 22.769 1.00 73.32 224 LEU A C 1
ATOM 1651 O O . LEU A 1 215 ? 55.857 9.582 21.929 1.00 76.59 224 LEU A O 1
ATOM 1656 N N . LYS B 1 1 ? 38.906 26.395 -20.002 1.00 68.10 10 LYS B N 1
ATOM 1657 C CA . LYS B 1 1 ? 37.948 25.560 -20.735 1.00 68.41 10 LYS B CA 1
ATOM 1658 C C . LYS B 1 1 ? 38.445 24.112 -20.920 1.00 66.53 10 LYS B C 1
ATOM 1659 O O . LYS B 1 1 ? 37.752 23.267 -21.502 1.00 64.47 10 LYS B O 1
ATOM 1665 N N . PHE B 1 2 ? 39.643 23.827 -20.413 1.00 63.03 11 PHE B N 1
ATOM 1666 C CA . PHE B 1 2 ? 40.202 22.488 -20.520 1.00 55.99 11 PHE B CA 1
ATOM 1667 C C . PHE B 1 2 ? 39.339 21.585 -19.662 1.00 50.87 11 PHE B C 1
ATOM 1668 O O . PHE B 1 2 ? 39.067 20.444 -20.018 1.00 48.15 11 PHE B O 1
ATOM 1676 N N . GLU B 1 3 ? 38.887 22.123 -18.539 1.00 49.68 12 GLU B N 1
ATOM 1677 C CA . GLU B 1 3 ? 38.025 21.379 -17.635 1.00 50.14 12 GLU B CA 1
ATOM 1678 C C . GLU B 1 3 ? 36.776 21.026 -18.432 1.00 47.07 12 GLU B C 1
ATOM 1679 O O . GLU B 1 3 ? 36.225 19.935 -18.287 1.00 43.03 12 GLU B O 1
ATOM 1685 N N . SER B 1 4 ? 36.402 21.931 -19.339 1.00 46.99 13 SER B N 1
ATOM 1686 C CA . SER B 1 4 ? 35.218 21.768 -20.187 1.00 47.33 13 SER B CA 1
ATOM 1687 C C . SER B 1 4 ? 35.319 20.602 -21.157 1.00 44.14 13 SER B C 1
ATOM 1688 O O . SER B 1 4 ? 34.387 19.805 -21.265 1.00 42.76 13 SER B O 1
ATOM 1691 N N . LYS B 1 5 ? 36.440 20.511 -21.869 1.00 42.93 14 LYS B N 1
ATOM 1692 C CA . LYS B 1 5 ? 36.638 19.428 -22.830 1.00 38.41 14 LYS B CA 1
ATOM 1693 C C . LYS B 1 5 ? 36.793 18.097 -22.102 1.00 35.68 14 LYS B C 1
ATOM 1694 O O . LYS B 1 5 ? 36.384 17.050 -22.613 1.00 35.35 14 LYS B O 1
ATOM 1700 N N . ALA B 1 6 ? 37.337 18.154 -20.890 1.00 30.56 15 ALA B N 1
ATOM 1701 C CA . ALA B 1 6 ? 37.551 16.964 -20.071 1.00 32.15 15 ALA B CA 1
ATOM 1702 C C . ALA B 1 6 ? 36.246 16.230 -19.745 1.00 33.64 15 ALA B C 1
ATOM 1703 O O . ALA B 1 6 ? 36.150 15.007 -19.904 1.00 32.77 15 ALA B O 1
ATOM 1705 N N . ALA B 1 7 ? 35.241 16.993 -19.314 1.00 36.33 16 ALA B N 1
ATOM 1706 C CA . ALA B 1 7 ? 33.924 16.449 -18.957 1.00 36.75 16 ALA B CA 1
ATOM 1707 C C . ALA B 1 7 ? 33.205 15.797 -20.137 1.00 35.67 16 ALA B C 1
ATOM 1708 O O . ALA B 1 7 ? 32.333 14.953 -19.946 1.00 38.07 16 ALA B O 1
ATOM 1710 N N . LEU B 1 8 ? 33.548 16.221 -21.348 1.00 31.45 17 LEU B N 1
ATOM 1711 C CA . LEU B 1 8 ? 32.964 15.664 -22.556 1.00 29.56 17 LEU B CA 1
ATOM 1712 C C . LEU B 1 8 ? 33.486 14.254 -22.768 1.00 31.88 17 LEU B C 1
ATOM 1713 O O . LEU B 1 8 ? 32.770 13.364 -23.231 1.00 31.30 17 LEU B O 1
ATOM 1718 N N . LEU B 1 9 ? 34.762 14.070 -22.456 1.00 33.46 18 LEU B N 1
ATOM 1719 C CA . LEU B 1 9 ? 35.400 12.787 -22.640 1.00 34.18 18 LEU B CA 1
ATOM 1720 C C . LEU B 1 9 ? 35.086 11.791 -21.560 1.00 34.48 18 LEU B C 1
ATOM 1721 O O . LEU B 1 9 ? 34.534 10.738 -21.854 1.00 37.76 18 LEU B O 1
ATOM 1726 N N . ALA B 1 10 ? 35.402 12.140 -20.318 1.00 34.85 19 ALA B N 1
ATOM 1727 C CA . ALA B 1 10 ? 35.174 11.266 -19.166 1.00 42.59 19 ALA B CA 1
ATOM 1728 C C . ALA B 1 10 ? 34.023 10.258 -19.300 1.00 47.95 19 ALA B C 1
ATOM 172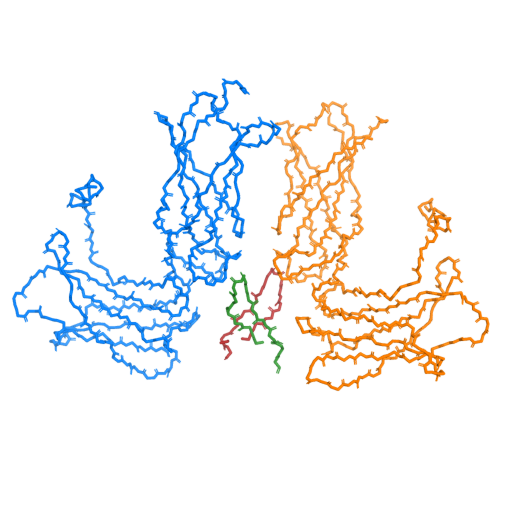9 O O . ALA B 1 10 ? 32.870 10.630 -19.553 1.00 48.91 19 ALA B O 1
ATOM 1731 N N . ALA B 1 11 ? 34.366 8.982 -19.121 1.00 51.47 20 ALA B N 1
ATOM 1732 C CA . ALA B 1 11 ? 33.439 7.852 -19.214 1.00 52.54 20 ALA B CA 1
ATOM 1733 C C . ALA B 1 11 ? 32.113 8.006 -18.474 1.00 55.23 20 ALA B C 1
ATOM 1734 O O . ALA B 1 11 ? 32.053 8.600 -17.398 1.00 55.36 20 ALA B O 1
ATOM 1736 N N . ARG B 1 12 ? 31.072 7.387 -19.032 1.00 59.61 21 ARG B N 1
ATOM 1737 C CA . ARG B 1 12 ? 29.712 7.437 -18.484 1.00 63.22 21 ARG B CA 1
ATOM 1738 C C . ARG B 1 12 ? 29.481 6.615 -17.213 1.00 63.43 21 ARG B C 1
ATOM 1739 O O . ARG B 1 12 ? 30.418 6.089 -16.606 1.00 66.44 21 ARG B O 1
ATOM 1747 N N . GLY B 1 13 ? 28.202 6.500 -16.856 1.00 63.51 22 GLY B N 1
ATOM 1748 C CA . GLY B 1 13 ? 27.742 5.745 -15.699 1.00 60.21 22 GLY B CA 1
ATOM 1749 C C . GLY B 1 13 ? 26.245 5.520 -15.880 1.00 59.15 22 GLY B C 1
ATOM 1750 O O . GLY B 1 13 ? 25.598 6.312 -16.570 1.00 57.61 22 GLY B O 1
ATOM 1751 N N . PRO B 1 14 ? 25.658 4.457 -15.292 1.00 59.04 23 PRO B N 1
ATOM 1752 C CA . PRO B 1 14 ? 24.219 4.173 -15.424 1.00 57.64 23 PRO B CA 1
ATOM 1753 C C . PRO B 1 14 ? 23.284 5.387 -15.253 1.00 58.21 23 PRO B C 1
ATOM 1754 O O . PRO B 1 14 ? 23.566 6.296 -14.462 1.00 56.89 23 PRO B O 1
ATOM 1758 N N . GLU B 1 15 ? 22.202 5.403 -16.042 1.00 61.03 24 GLU B N 1
ATOM 1759 C CA . GLU B 1 15 ? 21.172 6.461 -16.022 1.00 60.92 24 GLU B CA 1
ATOM 1760 C C . GLU B 1 15 ? 20.566 6.512 -14.619 1.00 57.26 24 GLU B C 1
ATOM 1761 O O . GLU B 1 15 ? 20.310 5.463 -14.013 1.00 59.55 24 GLU B O 1
ATOM 1767 N N . GLU B 1 16 ? 20.327 7.705 -14.088 1.00 50.35 25 GLU B N 1
ATOM 1768 C CA . GLU B 1 16 ? 19.758 7.773 -12.746 1.00 43.93 25 GLU B CA 1
ATOM 1769 C C . GLU B 1 16 ? 19.010 9.057 -12.417 1.00 38.99 25 GLU B C 1
ATOM 1770 O O . GLU B 1 16 ? 19.381 10.149 -12.862 1.00 37.99 25 GLU B O 1
ATOM 1776 N N . LEU B 1 17 ? 17.923 8.897 -11.665 1.00 31.92 26 LEU B N 1
ATOM 1777 C CA . LEU B 1 17 ? 17.093 10.016 -11.251 1.00 25.76 26 LEU B CA 1
ATOM 1778 C C . LEU B 1 17 ? 17.898 10.725 -10.181 1.00 24.56 26 LEU B C 1
ATOM 1779 O O . LEU B 1 17 ? 18.322 10.114 -9.203 1.00 26.29 26 LEU B O 1
ATOM 1784 N N . LEU B 1 18 ? 18.193 11.993 -10.426 1.00 21.29 27 LEU B N 1
ATOM 1785 C CA . LEU B 1 18 ? 18.975 12.764 -9.491 1.00 18.94 27 LEU B CA 1
ATOM 1786 C C . LEU B 1 18 ? 18.237 14.010 -9.084 1.00 19.67 27 LEU B C 1
ATOM 1787 O O . LEU B 1 18 ? 17.773 14.755 -9.930 1.00 23.61 27 LEU B O 1
ATOM 1792 N N . CYS B 1 19 ? 18.185 14.250 -7.780 1.00 20.71 28 CYS B N 1
ATOM 1793 C CA . CYS B 1 19 ? 17.508 15.408 -7.226 1.00 20.71 28 CYS B CA 1
ATOM 1794 C C . CYS B 1 19 ? 18.438 16.157 -6.282 1.00 20.20 28 CYS B C 1
ATOM 1795 O O . CYS B 1 19 ? 19.286 15.543 -5.641 1.00 22.01 28 CYS B O 1
ATOM 1798 N N . PHE B 1 20 ? 18.253 17.472 -6.178 1.00 18.31 29 PHE B N 1
ATOM 1799 C CA . PHE B 1 20 ? 19.056 18.303 -5.284 1.00 19.22 29 PHE B CA 1
ATOM 1800 C C . PHE B 1 20 ? 18.362 19.630 -4.988 1.00 21.29 29 PHE B C 1
ATOM 1801 O O . PHE B 1 20 ? 17.623 20.155 -5.830 1.00 20.89 29 PHE B O 1
ATOM 1809 N N . THR B 1 21 ? 18.610 20.153 -3.785 1.00 22.47 30 THR B N 1
ATOM 1810 C CA . THR B 1 21 ? 18.060 21.430 -3.326 1.00 23.43 30 THR B CA 1
ATOM 1811 C C . THR B 1 21 ? 19.234 22.379 -3.083 1.00 24.79 30 THR B C 1
ATOM 1812 O O . THR B 1 21 ? 20.273 21.983 -2.538 1.00 23.40 30 THR B O 1
ATOM 1816 N N . GLU B 1 22 ? 19.055 23.618 -3.491 1.00 28.19 31 GLU B N 1
ATOM 1817 C CA . GLU B 1 22 ? 20.116 24.627 -3.374 1.00 31.40 31 GLU B CA 1
ATOM 1818 C C . GLU B 1 22 ? 19.992 25.440 -2.070 1.00 34.85 31 GLU B C 1
ATOM 1819 O O . GLU B 1 22 ? 20.890 25.416 -1.215 1.00 34.87 31 GLU B O 1
ATOM 1825 N N . ARG B 1 23 ? 18.875 26.143 -1.930 1.00 37.85 32 ARG B N 1
ATOM 1826 C CA . ARG B 1 23 ? 18.652 27.054 -0.781 1.00 36.27 32 ARG B CA 1
ATOM 1827 C C . ARG B 1 23 ? 17.657 26.489 0.258 1.00 33.39 32 ARG B C 1
ATOM 1828 O O . ARG B 1 23 ? 17.086 27.235 1.068 1.00 31.00 32 ARG B O 1
ATOM 1836 N N . LEU B 1 24 ? 17.468 25.185 0.214 1.00 31.56 33 LEU B N 1
ATOM 1837 C CA . LEU B 1 24 ? 16.615 24.457 1.183 1.00 35.81 33 LEU B CA 1
ATOM 1838 C C . LEU B 1 24 ? 15.116 24.801 1.069 1.00 36.58 33 LEU B C 1
ATOM 1839 O O . LEU B 1 24 ? 14.314 24.468 1.953 1.00 38.75 33 LEU B O 1
ATOM 1844 N N . GLU B 1 25 ? 14.747 25.468 0.001 1.00 38.59 34 GLU B N 1
ATOM 1845 C CA . GLU B 1 25 ? 13.333 25.796 -0.271 1.00 38.45 34 GLU B CA 1
ATOM 1846 C C . GLU B 1 25 ? 13.151 25.820 -1.782 1.00 37.01 34 GLU B C 1
ATOM 1847 O O . GLU B 1 25 ? 12.626 26.789 -2.350 1.00 35.68 34 GLU B O 1
ATOM 1853 N N . ASP B 1 26 ? 13.619 24.723 -2.341 1.00 36.74 35 ASP B N 1
ATOM 1854 C CA . ASP B 1 26 ? 13.613 24.462 -3.777 1.00 35.40 35 ASP B CA 1
ATOM 1855 C C . ASP B 1 26 ? 14.063 23.033 -4.021 1.00 32.99 35 ASP B C 1
ATOM 1856 O O . ASP B 1 26 ? 14.809 22.486 -3.218 1.00 35.97 35 ASP B O 1
ATOM 1861 N N . LEU B 1 27 ? 13.584 22.418 -5.098 1.00 30.53 36 LEU B N 1
ATOM 1862 C CA . LEU B 1 27 ? 13.990 21.056 -5.430 1.00 26.33 36 LEU B CA 1
ATOM 1863 C C . LEU B 1 27 ? 13.926 20.830 -6.918 1.00 28.26 36 LEU B C 1
ATOM 1864 O O . LEU B 1 27 ? 12.973 21.236 -7.577 1.00 32.31 36 LEU B O 1
ATOM 1869 N N . VAL B 1 28 ? 14.966 20.203 -7.451 1.00 26.16 37 VAL B N 1
ATOM 1870 C CA . VAL B 1 28 ? 15.021 19.899 -8.861 1.00 21.17 37 VAL B CA 1
ATOM 1871 C C . VAL B 1 28 ? 15.378 18.431 -8.958 1.00 19.21 37 VAL B C 1
ATOM 1872 O O . VAL B 1 28 ? 16.057 17.897 -8.089 1.00 19.55 37 VAL B O 1
ATOM 1876 N N . CYS B 1 29 ? 14.840 17.770 -9.971 1.00 16.42 38 CYS B N 1
ATOM 1877 C CA . CYS B 1 29 ? 15.093 16.362 -10.202 1.00 15.74 38 CYS B CA 1
ATOM 1878 C C . CYS B 1 29 ? 15.217 16.221 -11.698 1.00 13.53 38 CYS B C 1
ATOM 1879 O O . CYS B 1 29 ? 14.649 17.022 -12.431 1.00 12.09 38 CYS B O 1
ATOM 1882 N N . PHE B 1 30 ? 15.916 15.183 -12.150 1.00 13.93 39 PHE B N 1
ATOM 1883 C CA . PHE B 1 30 ? 16.131 14.983 -13.578 1.00 17.08 39 PHE B CA 1
ATOM 1884 C C . PHE B 1 30 ? 16.863 13.704 -13.934 1.00 15.51 39 PHE B C 1
ATOM 1885 O O . PHE B 1 30 ? 17.372 12.991 -13.078 1.00 17.09 39 PHE B O 1
ATOM 1893 N N . TRP B 1 31 ? 16.965 13.463 -15.229 1.00 16.78 40 TRP B N 1
ATOM 1894 C CA . TRP B 1 31 ? 17.712 12.327 -15.736 1.00 21.91 40 TRP B CA 1
ATOM 1895 C C . TRP B 1 31 ? 18.075 12.640 -17.166 1.00 23.91 40 TRP B C 1
ATOM 1896 O O . TRP B 1 31 ? 17.471 13.499 -17.805 1.00 24.15 40 TRP B O 1
ATOM 1907 N N . GLU B 1 32 ? 19.108 11.974 -17.643 1.00 27.52 41 GLU B N 1
ATOM 1908 C CA . GLU B 1 32 ? 19.573 12.177 -18.994 1.00 26.41 41 GLU B CA 1
ATOM 1909 C C . GLU B 1 32 ? 19.443 10.854 -19.728 1.00 27.68 41 GLU B C 1
ATOM 1910 O O . GLU B 1 32 ? 19.388 9.780 -19.109 1.00 26.86 41 GLU B O 1
ATOM 1916 N N . GLU B 1 33 ? 19.365 10.933 -21.049 1.00 28.09 42 GLU B N 1
ATOM 1917 C CA . GLU B 1 33 ? 19.217 9.737 -21.875 1.00 30.03 42 GLU B CA 1
ATOM 1918 C C . GLU B 1 33 ? 19.583 10.026 -23.332 1.00 28.01 42 GLU B C 1
ATOM 1919 O O . GLU B 1 33 ? 19.730 11.184 -23.723 1.00 28.47 42 GLU B O 1
ATOM 1925 N N . ALA B 1 34 ? 19.704 8.973 -24.134 1.00 28.48 43 ALA B N 1
ATOM 1926 C CA . ALA B 1 34 ? 20.030 9.128 -25.546 1.00 28.02 43 ALA B CA 1
ATOM 1927 C C . ALA B 1 34 ? 18.968 9.975 -26.225 1.00 28.80 43 ALA B C 1
ATOM 1928 O O . ALA B 1 34 ? 17.781 9.654 -26.169 1.00 29.05 43 ALA B O 1
ATOM 1930 N N . ALA B 1 35 ? 19.396 11.068 -26.842 1.00 30.20 44 ALA B N 1
ATOM 1931 C CA . ALA B 1 35 ? 18.475 11.949 -27.543 1.00 35.18 44 ALA B CA 1
ATOM 1932 C C . ALA B 1 35 ? 18.006 11.299 -28.841 1.00 38.51 44 ALA B C 1
ATOM 1933 O O . ALA B 1 35 ? 18.576 11.550 -29.905 1.00 43.67 44 ALA B O 1
ATOM 1935 N N . SER B 1 36 ? 17.006 10.426 -28.749 1.00 41.22 45 SER B N 1
ATOM 1936 C CA . SER B 1 36 ? 16.468 9.752 -29.928 1.00 42.27 45 SER B CA 1
ATOM 1937 C C . SER B 1 36 ? 15.357 10.643 -30.470 1.00 44.41 45 SER B C 1
ATOM 1938 O O . SER B 1 36 ? 14.528 11.132 -29.697 1.00 43.10 45 SER B O 1
ATOM 1941 N N . ALA B 1 37 ? 15.331 10.845 -31.787 1.00 45.41 46 ALA B N 1
ATOM 1942 C CA . ALA B 1 37 ? 14.320 11.701 -32.401 1.00 44.13 46 ALA B CA 1
ATOM 1943 C C . ALA B 1 37 ? 12.908 11.234 -32.076 1.00 45.25 46 ALA B C 1
ATOM 1944 O O . ALA B 1 37 ? 12.614 10.033 -32.096 1.00 42.89 46 ALA B O 1
ATOM 1946 N N . GLY B 1 38 ? 12.057 12.190 -31.707 1.00 47.67 47 GLY B N 1
ATOM 1947 C CA . GLY B 1 38 ? 10.679 11.871 -31.378 1.00 47.77 47 GLY B CA 1
ATOM 1948 C C . GLY B 1 38 ? 10.252 12.225 -29.964 1.00 47.87 47 GLY B C 1
ATOM 1949 O O . GLY B 1 38 ? 9.301 12.988 -29.784 1.00 46.14 47 GLY B O 1
ATOM 1950 N N . VAL B 1 39 ? 10.966 11.697 -28.966 1.00 46.32 48 VAL B N 1
ATOM 1951 C CA . VAL B 1 39 ? 10.641 11.937 -27.561 1.00 43.56 48 VAL B CA 1
ATOM 1952 C C . VAL B 1 39 ? 10.577 13.401 -27.136 1.00 37.12 48 VAL B C 1
ATOM 1953 O O . VAL B 1 39 ? 11.054 14.300 -27.827 1.00 34.26 48 VAL B O 1
ATOM 1957 N N . GLY B 1 40 ? 9.914 13.618 -26.010 1.00 34.98 49 GLY B N 1
ATOM 1958 C CA . GLY B 1 40 ? 9.752 14.948 -25.460 1.00 30.45 49 GLY B CA 1
ATOM 1959 C C . GLY B 1 40 ? 9.105 14.826 -24.099 1.00 26.36 49 GLY B C 1
ATOM 1960 O O . GLY B 1 40 ? 8.894 13.720 -23.610 1.00 23.32 49 GLY B O 1
ATOM 1961 N N . PRO B 1 41 ? 8.751 15.942 -23.469 1.00 27.33 50 PRO B N 1
ATOM 1962 C CA . PRO B 1 41 ? 8.119 15.920 -22.144 1.00 29.74 50 PRO B CA 1
ATOM 1963 C C . PRO B 1 41 ? 6.833 15.102 -22.141 1.00 30.68 50 PRO B C 1
ATOM 1964 O O . PRO B 1 41 ? 6.512 14.406 -21.172 1.00 32.84 50 PRO B O 1
ATOM 1968 N N . GLY B 1 42 ? 6.126 15.156 -23.263 1.00 31.60 51 GLY B N 1
ATOM 1969 C CA . GLY B 1 42 ? 4.868 14.456 -23.379 1.00 27.06 51 GLY B CA 1
ATOM 1970 C C . GLY B 1 42 ? 4.934 12.955 -23.280 1.00 27.03 51 GLY B C 1
ATOM 1971 O O . GLY B 1 42 ? 3.955 12.331 -22.893 1.00 30.18 51 GLY B O 1
ATOM 1972 N N . ASN B 1 43 ? 6.079 12.374 -23.613 1.00 25.01 52 ASN B N 1
ATOM 1973 C CA . ASN B 1 43 ? 6.232 10.929 -23.581 1.00 23.92 52 ASN B CA 1
ATOM 1974 C C . ASN B 1 43 ? 6.498 10.365 -22.204 1.00 24.80 52 ASN B C 1
ATOM 1975 O O . ASN B 1 43 ? 6.631 9.156 -22.049 1.00 24.06 52 ASN B O 1
ATOM 1980 N N . TYR B 1 44 ? 6.562 11.230 -21.200 1.00 27.77 53 TYR B N 1
ATOM 1981 C CA . TYR B 1 44 ? 6.854 10.765 -19.850 1.00 30.47 53 TYR B CA 1
ATOM 1982 C C . TYR B 1 44 ? 5.966 11.333 -18.761 1.00 32.41 53 TYR B C 1
ATOM 1983 O O . TYR B 1 44 ? 5.557 12.500 -18.813 1.00 33.60 53 TYR B O 1
ATOM 1992 N N . SER B 1 45 ? 5.747 10.510 -17.736 1.00 32.42 54 SER B N 1
ATOM 1993 C CA . SER B 1 45 ? 4.924 10.862 -16.586 1.00 30.50 54 SER B CA 1
ATOM 1994 C C . SER B 1 45 ? 5.795 10.966 -15.354 1.00 28.41 54 SER B C 1
ATOM 1995 O O . SER B 1 45 ? 6.418 9.984 -14.955 1.00 27.14 54 SER B O 1
ATOM 1998 N N . PHE B 1 46 ? 5.840 12.155 -14.758 1.00 29.76 55 PHE B N 1
ATOM 1999 C CA . PHE B 1 46 ? 6.640 12.374 -13.555 1.00 33.24 55 PHE B CA 1
ATOM 2000 C C . PHE B 1 46 ? 5.802 12.950 -12.428 1.00 32.75 55 PHE B C 1
ATOM 2001 O O . PHE B 1 46 ? 5.488 14.139 -12.420 1.00 33.89 55 PHE B O 1
ATOM 2009 N N . SER B 1 47 ? 5.504 12.117 -11.441 1.00 33.86 56 SER B N 1
ATOM 2010 C CA . SER B 1 47 ? 4.696 12.541 -10.310 1.00 34.53 56 SER B CA 1
ATOM 2011 C C . SER B 1 47 ? 5.365 12.222 -8.987 1.00 33.43 56 SER B C 1
ATOM 2012 O O . SER B 1 47 ? 6.129 11.260 -8.873 1.00 32.30 56 SER B O 1
ATOM 2015 N N . TYR B 1 48 ? 5.023 13.009 -7.974 1.00 31.56 57 TYR B N 1
ATOM 2016 C CA . TYR B 1 48 ? 5.571 12.832 -6.644 1.00 27.55 57 TYR B CA 1
ATOM 2017 C C . TYR B 1 48 ? 4.473 12.780 -5.609 1.00 28.63 57 TYR B C 1
ATOM 2018 O O . TYR B 1 48 ? 3.336 13.162 -5.880 1.00 26.58 57 TYR B O 1
ATOM 2027 N N . GLN B 1 49 ? 4.826 12.326 -4.413 1.00 31.44 58 GLN B N 1
ATOM 2028 C CA . GLN B 1 49 ? 3.869 12.245 -3.319 1.00 34.78 58 GLN B CA 1
ATOM 2029 C C . GLN B 1 49 ? 4.472 12.442 -1.929 1.00 36.97 58 GLN B C 1
ATOM 2030 O O . GLN B 1 49 ? 5.340 11.680 -1.495 1.00 32.76 58 GLN B O 1
ATOM 2036 N N . LEU B 1 50 ? 4.016 13.488 -1.248 1.00 39.66 59 LEU B N 1
ATOM 2037 C CA . LEU B 1 50 ? 4.438 13.758 0.117 1.00 42.58 59 LEU B CA 1
ATOM 2038 C C . LEU B 1 50 ? 3.464 12.913 0.950 1.00 48.97 59 LEU B C 1
ATOM 2039 O O . LEU B 1 50 ? 2.297 12.766 0.568 1.00 52.34 59 LEU B O 1
ATOM 2044 N N . GLU B 1 51 ? 3.923 12.345 2.065 1.00 50.15 60 GLU B N 1
ATOM 2045 C CA . GLU B 1 51 ? 3.048 11.524 2.904 1.00 48.27 60 GLU B CA 1
ATOM 2046 C C . GLU B 1 51 ? 1.811 12.312 3.305 1.00 45.06 60 GLU B C 1
ATOM 2047 O O . GLU B 1 51 ? 1.851 13.542 3.386 1.00 40.95 60 GLU B O 1
ATOM 2053 N N . ASP B 1 52 ? 0.715 11.590 3.529 1.00 46.71 61 ASP B N 1
ATOM 2054 C CA . ASP B 1 52 ? -0.562 12.176 3.936 1.00 47.90 61 ASP B CA 1
ATOM 2055 C C . ASP B 1 52 ? -0.989 13.304 3.006 1.00 46.77 61 ASP B C 1
ATOM 2056 O O . ASP B 1 52 ? -1.621 14.275 3.426 1.00 43.83 61 ASP B O 1
ATOM 2061 N N . GLU B 1 53 ? -0.616 13.159 1.739 1.00 47.48 62 GLU B N 1
ATOM 2062 C CA . GLU B 1 53 ? -0.940 14.127 0.699 1.00 46.63 62 GLU B CA 1
ATOM 2063 C C . GLU B 1 53 ? -1.228 13.458 -0.646 1.00 44.97 62 GLU B C 1
ATOM 2064 O O . GLU B 1 53 ? -0.852 12.304 -0.877 1.00 46.25 62 GLU B O 1
ATOM 2070 N N . PRO B 1 54 ? -1.860 14.198 -1.571 1.00 41.28 63 PRO B N 1
ATOM 2071 C CA . PRO B 1 54 ? -2.189 13.645 -2.881 1.00 38.72 63 PRO B CA 1
ATOM 2072 C C . PRO B 1 54 ? -1.040 13.630 -3.867 1.00 33.91 63 PRO B C 1
ATOM 2073 O O . PRO B 1 54 ? -0.117 14.445 -3.782 1.00 34.57 63 PRO B O 1
ATOM 2077 N N . TRP B 1 55 ? -1.114 12.684 -4.798 1.00 29.66 64 TRP B N 1
ATOM 2078 C CA . TRP B 1 55 ? -0.128 12.558 -5.851 1.00 24.78 64 TRP B CA 1
ATOM 2079 C C . TRP B 1 55 ? -0.312 13.766 -6.741 1.00 24.95 64 TRP B C 1
ATOM 2080 O O . TRP B 1 55 ? -1.437 14.157 -7.045 1.00 29.17 64 TRP B O 1
ATOM 2091 N N . LYS B 1 56 ? 0.789 14.377 -7.137 1.00 25.71 65 LYS B N 1
ATOM 2092 C CA . LYS B 1 56 ? 0.714 15.532 -8.000 1.00 26.87 65 LYS B CA 1
ATOM 2093 C C . LYS B 1 56 ? 1.579 15.265 -9.219 1.00 27.44 65 LYS B C 1
ATOM 2094 O O . LYS B 1 56 ? 2.478 14.435 -9.179 1.00 24.73 65 LYS B O 1
ATOM 2100 N N . LEU B 1 57 ? 1.250 15.919 -10.322 1.00 32.45 66 LEU B N 1
ATOM 2101 C CA . LEU B 1 57 ? 2.015 15.771 -11.548 1.00 34.82 66 LEU B CA 1
ATOM 2102 C C . LEU B 1 57 ? 2.984 16.933 -11.652 1.00 33.22 66 LEU B C 1
ATOM 2103 O O . LEU B 1 57 ? 2.677 18.047 -11.225 1.00 31.66 66 LEU B O 1
ATOM 2108 N N . CYS B 1 58 ? 4.163 16.667 -12.196 1.00 33.06 67 CYS B N 1
ATOM 2109 C CA . CYS B 1 58 ? 5.151 17.711 -12.349 1.00 35.72 67 CYS B CA 1
ATOM 2110 C C . CYS B 1 58 ? 5.384 18.039 -13.816 1.00 36.97 67 CYS B C 1
ATOM 2111 O O . CYS B 1 58 ? 5.548 17.143 -14.651 1.00 40.71 67 CYS B O 1
ATOM 2114 N N . ARG B 1 59 ? 5.325 19.331 -14.123 1.00 36.87 68 ARG B N 1
ATOM 2115 C CA . ARG B 1 59 ? 5.538 19.842 -15.469 1.00 38.27 68 ARG B CA 1
ATOM 2116 C C . ARG B 1 59 ? 6.996 19.574 -15.830 1.00 35.67 68 ARG B C 1
ATOM 2117 O O . ARG B 1 59 ? 7.906 20.246 -15.335 1.00 35.69 68 ARG B O 1
ATOM 2125 N N . LEU B 1 60 ? 7.215 18.539 -16.632 1.00 30.64 69 LEU B N 1
ATOM 2126 C CA . LEU B 1 60 ? 8.560 18.174 -17.047 1.00 29.36 69 LEU B CA 1
ATOM 2127 C C . LEU B 1 60 ? 9.085 19.146 -18.073 1.00 31.09 69 LEU B C 1
ATOM 2128 O O . LEU B 1 60 ? 8.316 19.874 -18.697 1.00 34.64 69 LEU B O 1
ATOM 2133 N N . HIS B 1 61 ? 10.402 19.156 -18.236 1.00 30.39 70 HIS B N 1
ATOM 2134 C CA . HIS B 1 61 ? 11.052 20.000 -19.223 1.00 31.43 70 HIS B CA 1
ATOM 2135 C C . HIS B 1 61 ? 12.060 19.176 -19.996 1.00 33.09 70 HIS B C 1
ATOM 2136 O O . HIS B 1 61 ? 12.203 17.976 -19.780 1.00 35.87 70 HIS B O 1
ATOM 2143 N N . GLN B 1 62 ? 12.752 19.828 -20.913 1.00 35.26 71 GLN B N 1
ATOM 2144 C CA . GLN B 1 62 ? 13.755 19.163 -21.719 1.00 35.31 71 GLN B CA 1
ATOM 2145 C C . GLN B 1 62 ? 14.736 20.202 -22.227 1.00 36.82 71 GLN B C 1
ATOM 2146 O O . GLN B 1 62 ? 14.352 21.284 -22.672 1.00 36.99 71 GLN B O 1
ATOM 2152 N N . ALA B 1 63 ? 16.012 19.879 -22.110 1.00 36.97 72 ALA B N 1
ATOM 2153 C CA . ALA B 1 63 ? 17.058 20.772 -22.549 1.00 36.55 72 ALA B CA 1
ATOM 2154 C C . ALA B 1 63 ? 18.245 19.899 -22.916 1.00 36.56 72 ALA B C 1
ATOM 2155 O O . ALA B 1 63 ? 18.400 18.797 -22.378 1.00 37.15 72 ALA B O 1
ATOM 2157 N N . PRO B 1 64 ? 19.065 20.353 -23.883 1.00 34.88 73 PRO B N 1
ATOM 2158 C CA . PRO B 1 64 ? 20.242 19.606 -24.326 1.00 32.16 73 PRO B CA 1
ATOM 2159 C C . PRO B 1 64 ? 21.373 19.711 -23.320 1.00 31.93 73 PRO B C 1
ATOM 2160 O O . PRO B 1 64 ? 21.601 20.771 -22.725 1.00 32.15 73 PRO B O 1
ATOM 2164 N N . THR B 1 65 ? 22.047 18.594 -23.091 1.00 28.78 74 THR B N 1
ATOM 2165 C CA . THR B 1 65 ? 23.168 18.590 -22.178 1.00 28.96 74 THR B CA 1
ATOM 2166 C C . THR B 1 65 ? 24.395 19.001 -22.994 1.00 30.74 74 THR B C 1
ATOM 2167 O O . THR B 1 65 ? 24.422 18.841 -24.219 1.00 31.81 74 THR B O 1
ATOM 2171 N N . ALA B 1 66 ? 25.404 19.551 -22.332 1.00 31.40 75 ALA B N 1
ATOM 2172 C CA . ALA B 1 66 ? 26.598 19.976 -23.039 1.00 32.29 75 ALA B CA 1
ATOM 2173 C C . ALA B 1 66 ? 27.194 18.819 -23.826 1.00 33.22 75 ALA B C 1
ATOM 2174 O O . ALA B 1 66 ? 27.742 19.009 -24.908 1.00 34.55 75 ALA B O 1
ATOM 2176 N N . ARG B 1 67 ? 27.015 17.608 -23.316 1.00 33.67 76 ARG B N 1
ATOM 2177 C CA . ARG B 1 67 ? 27.560 16.440 -23.980 1.00 36.48 76 ARG B CA 1
ATOM 2178 C C . ARG B 1 67 ? 26.716 15.845 -25.123 1.00 36.22 76 ARG B C 1
ATOM 2179 O O . ARG B 1 67 ? 27.205 15.006 -25.889 1.00 38.02 76 ARG B O 1
ATOM 2187 N N . GLY B 1 68 ? 25.461 16.267 -25.251 1.00 31.48 77 GLY B N 1
ATOM 2188 C CA . GLY B 1 68 ? 24.649 15.755 -26.344 1.00 28.90 77 GLY B CA 1
ATOM 2189 C C . GLY B 1 68 ? 23.436 14.925 -25.990 1.00 28.27 77 GLY B C 1
ATOM 2190 O O . GLY B 1 68 ? 22.623 14.604 -26.853 1.00 27.16 77 GLY B O 1
ATOM 2191 N N . ALA B 1 69 ? 23.348 14.506 -24.738 1.00 27.99 78 ALA B N 1
ATOM 2192 C CA . ALA B 1 69 ? 22.213 13.723 -24.283 1.00 27.36 78 ALA B CA 1
ATOM 2193 C C . ALA B 1 69 ? 21.086 14.719 -24.017 1.00 29.33 78 ALA B C 1
ATOM 2194 O O . ALA B 1 69 ? 21.268 15.934 -24.174 1.00 29.69 78 ALA B O 1
ATOM 2196 N N . VAL B 1 70 ? 19.912 14.208 -23.663 1.00 26.72 79 VAL B N 1
ATOM 2197 C CA . VAL B 1 70 ? 18.796 15.079 -23.348 1.00 25.43 79 VAL B CA 1
ATOM 2198 C C . VAL B 1 70 ? 18.506 14.954 -21.869 1.00 26.60 79 VAL B C 1
ATOM 2199 O O . VAL B 1 70 ? 18.488 13.853 -21.312 1.00 26.40 79 VAL B O 1
ATOM 2203 N N . ARG B 1 71 ? 18.339 16.104 -21.232 1.00 26.86 80 ARG B N 1
ATOM 2204 C CA . ARG B 1 71 ? 18.034 16.164 -19.815 1.00 26.68 80 ARG B CA 1
ATOM 2205 C C . ARG B 1 71 ? 16.562 16.542 -19.649 1.00 26.19 80 ARG B C 1
ATOM 2206 O O . ARG B 1 71 ? 16.104 17.546 -20.191 1.00 23.50 80 ARG B O 1
ATOM 2214 N N . PHE B 1 72 ? 15.814 15.677 -18.977 1.00 26.11 81 PHE B N 1
ATOM 2215 C CA . PHE B 1 72 ? 14.406 15.910 -18.702 1.00 27.86 81 PHE B CA 1
ATOM 2216 C C . PHE B 1 72 ? 14.359 16.256 -17.235 1.00 29.83 81 PHE B C 1
ATOM 2217 O O . PHE B 1 72 ? 14.660 15.398 -16.403 1.00 33.64 81 PHE B O 1
ATOM 2225 N N . TRP B 1 73 ? 13.962 17.484 -16.910 1.00 30.48 82 TRP B N 1
ATOM 2226 C CA . TRP B 1 73 ? 13.914 17.924 -15.515 1.00 28.85 82 TRP B CA 1
ATOM 2227 C C . TRP B 1 73 ? 12.581 18.482 -15.050 1.00 29.53 82 TRP B C 1
ATOM 2228 O O . TRP B 1 73 ? 11.884 19.171 -15.783 1.00 31.25 82 TRP B O 1
ATOM 2239 N N . CYS B 1 74 ? 12.230 18.155 -13.816 1.00 31.16 83 CYS B N 1
ATOM 2240 C CA . CYS B 1 74 ? 11.003 18.641 -13.202 1.00 30.03 83 CYS B CA 1
ATOM 2241 C C . CYS B 1 74 ? 11.458 19.490 -12.044 1.00 28.32 83 CYS B C 1
ATOM 2242 O O . CYS B 1 74 ? 12.512 19.240 -11.480 1.00 29.03 83 CYS B O 1
ATOM 2245 N N . SER B 1 75 ? 10.673 20.490 -11.685 1.00 30.46 84 SER B N 1
ATOM 2246 C CA . SER B 1 75 ? 11.044 21.356 -10.573 1.00 30.41 84 SER B CA 1
ATOM 2247 C C . SER B 1 75 ? 9.819 21.604 -9.719 1.00 29.53 84 SER B C 1
ATOM 2248 O O . SER B 1 75 ? 8.937 22.378 -10.089 1.00 29.07 84 SER B O 1
ATOM 2251 N N . LEU B 1 76 ? 9.764 20.910 -8.589 1.00 28.91 85 LEU B N 1
ATOM 2252 C CA . LEU B 1 76 ? 8.644 21.002 -7.666 1.00 26.46 85 LEU B CA 1
ATOM 2253 C C . LEU B 1 76 ? 8.257 22.422 -7.304 1.00 29.32 85 LEU B C 1
ATOM 2254 O O . LEU B 1 76 ? 9.117 23.285 -7.141 1.00 33.23 85 LEU B O 1
ATOM 2259 N N . PRO B 1 77 ? 6.945 22.706 -7.250 1.00 31.49 86 PRO B N 1
ATOM 2260 C CA . PRO B 1 77 ? 6.521 24.058 -6.885 1.00 29.40 86 PRO B CA 1
ATOM 2261 C C . PRO B 1 77 ? 6.960 24.301 -5.436 1.00 29.14 86 PRO B C 1
ATOM 2262 O O . PRO B 1 77 ? 7.038 23.364 -4.635 1.00 24.23 86 PRO B O 1
ATOM 2266 N N . THR B 1 78 ? 7.250 25.554 -5.108 1.00 31.69 87 THR B N 1
ATOM 2267 C CA . THR B 1 78 ? 7.722 25.915 -3.776 1.00 36.14 87 THR B CA 1
ATOM 2268 C C . THR B 1 78 ? 6.993 25.280 -2.595 1.00 38.58 87 THR B C 1
ATOM 2269 O O . THR B 1 78 ? 7.632 24.698 -1.718 1.00 39.52 87 THR B O 1
ATOM 2273 N N . ALA B 1 79 ? 5.665 25.362 -2.586 1.00 37.06 88 ALA B N 1
ATOM 2274 C CA . ALA B 1 79 ? 4.862 24.814 -1.496 1.00 34.82 88 ALA B CA 1
ATOM 2275 C C . ALA B 1 79 ? 5.057 23.315 -1.224 1.00 36.93 88 ALA B C 1
ATOM 2276 O O . ALA B 1 79 ? 4.752 22.831 -0.130 1.00 39.52 88 ALA B O 1
ATOM 2278 N N . ASP B 1 80 ? 5.559 22.571 -2.201 1.00 35.29 89 ASP B N 1
ATOM 2279 C CA . ASP B 1 80 ? 5.767 21.142 -1.990 1.00 34.97 89 ASP B CA 1
ATOM 2280 C C . ASP B 1 80 ? 7.191 20.805 -1.532 1.00 34.52 89 ASP B C 1
ATOM 2281 O O . ASP B 1 80 ? 7.543 19.633 -1.379 1.00 33.22 89 ASP B O 1
ATOM 2286 N N . THR B 1 81 ? 7.989 21.838 -1.276 1.00 31.60 90 THR B N 1
ATOM 2287 C CA . THR B 1 81 ? 9.370 21.675 -0.836 1.00 29.21 90 THR B CA 1
ATOM 2288 C C . THR B 1 81 ? 9.505 21.437 0.669 1.00 31.27 90 THR B C 1
ATOM 2289 O O . THR B 1 81 ? 10.328 22.077 1.330 1.00 34.49 90 THR B O 1
ATOM 2293 N N . SER B 1 82 ? 8.682 20.549 1.216 1.00 31.40 91 SER B N 1
ATOM 2294 C CA . SER B 1 82 ? 8.738 20.244 2.640 1.00 30.23 91 SER B CA 1
ATOM 2295 C C . SER B 1 82 ? 9.815 19.209 2.896 1.00 31.85 91 SER B C 1
ATOM 2296 O O . SER B 1 82 ? 9.783 18.101 2.358 1.00 31.44 91 SER B O 1
ATOM 2299 N N . SER B 1 83 ? 10.750 19.584 3.762 1.00 34.55 92 SER B N 1
ATOM 2300 C CA . SER B 1 83 ? 11.907 18.770 4.092 1.00 36.10 92 SER B CA 1
ATOM 2301 C C . SER B 1 83 ? 11.796 17.377 4.719 1.00 37.67 92 SER B C 1
ATOM 2302 O O . SER B 1 83 ? 11.852 16.361 4.019 1.00 45.90 92 SER B O 1
ATOM 2305 N N . PHE B 1 84 ? 11.615 17.346 6.030 1.00 31.12 93 PHE B N 1
ATOM 2306 C CA . PHE B 1 84 ? 11.609 16.120 6.822 1.00 26.91 93 PHE B CA 1
ATOM 2307 C C . PHE B 1 84 ? 10.691 14.942 6.547 1.00 26.73 93 PHE B C 1
ATOM 2308 O O . PHE B 1 84 ? 10.942 13.843 7.037 1.00 28.08 93 PHE B O 1
ATOM 2316 N N . VAL B 1 85 ? 9.642 15.156 5.764 1.00 28.33 94 VAL B N 1
ATOM 2317 C CA . VAL B 1 85 ? 8.708 14.083 5.411 1.00 29.97 94 VAL B CA 1
ATOM 2318 C C . VAL B 1 85 ? 9.127 13.373 4.115 1.00 29.77 94 VAL B C 1
ATOM 2319 O O . VAL B 1 85 ? 9.644 14.009 3.200 1.00 33.22 94 VAL B O 1
ATOM 2323 N N . PRO B 1 86 ? 8.902 12.046 4.019 1.00 29.32 95 PRO B N 1
ATOM 2324 C CA . PRO B 1 86 ? 9.271 11.275 2.827 1.00 29.74 95 PRO B CA 1
ATOM 2325 C C . PRO B 1 86 ? 8.585 11.712 1.547 1.00 32.36 95 PRO B C 1
ATOM 2326 O O . PRO B 1 86 ? 7.376 11.935 1.512 1.00 36.60 95 PRO B O 1
ATOM 2330 N N . LEU B 1 87 ? 9.389 11.869 0.503 1.00 33.39 96 LEU B N 1
ATOM 2331 C CA . LEU B 1 87 ? 8.905 12.278 -0.804 1.00 32.04 96 LEU B CA 1
ATOM 2332 C C . LEU B 1 87 ? 9.079 11.068 -1.700 1.00 32.07 96 LEU B C 1
ATOM 2333 O O . LEU B 1 87 ? 10.099 10.378 -1.630 1.00 35.06 96 LEU B O 1
ATOM 2338 N N . GLU B 1 88 ? 8.065 10.782 -2.505 1.00 29.02 97 GLU B N 1
ATOM 2339 C CA . GLU B 1 88 ? 8.118 9.651 -3.411 1.00 27.52 97 GLU B CA 1
ATOM 2340 C C . GLU B 1 88 ? 8.102 10.205 -4.813 1.00 25.36 97 GLU B C 1
ATOM 2341 O O . GLU B 1 88 ? 7.503 11.240 -5.066 1.00 25.93 97 GLU B O 1
ATOM 2347 N N . LEU B 1 89 ? 8.791 9.530 -5.721 1.00 26.83 98 LEU B N 1
ATOM 2348 C CA . LEU B 1 89 ? 8.876 9.993 -7.098 1.00 25.30 98 LEU B CA 1
ATOM 2349 C C . LEU B 1 89 ? 8.832 8.792 -8.034 1.00 29.28 98 LEU B C 1
ATOM 2350 O O . LEU B 1 89 ? 9.589 7.840 -7.860 1.00 30.78 9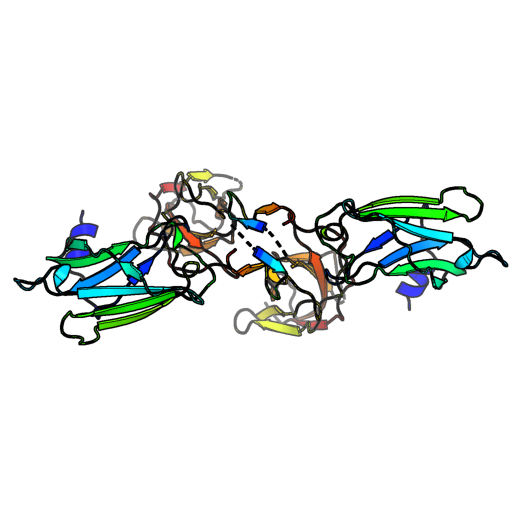8 LEU B O 1
ATOM 2355 N N . ARG B 1 90 ? 7.900 8.810 -8.981 1.00 33.71 99 ARG B N 1
ATOM 2356 C CA . ARG B 1 90 ? 7.770 7.726 -9.953 1.00 37.96 99 ARG B CA 1
ATOM 2357 C C . ARG B 1 90 ? 7.787 8.358 -11.335 1.00 39.93 99 ARG B C 1
ATOM 2358 O O . ARG B 1 90 ? 6.990 9.255 -11.624 1.00 43.15 99 ARG B O 1
ATOM 2366 N N . VAL B 1 91 ? 8.723 7.934 -12.173 1.00 37.70 100 VAL B N 1
ATOM 2367 C CA . VAL B 1 91 ? 8.792 8.463 -13.526 1.00 35.48 100 VAL B CA 1
ATOM 2368 C C . VAL B 1 91 ? 8.577 7.279 -14.432 1.00 38.58 100 VAL B C 1
ATOM 2369 O O . VAL B 1 91 ? 9.385 6.355 -14.446 1.00 40.41 100 VAL B O 1
ATOM 2373 N N . THR B 1 92 ? 7.443 7.268 -15.123 1.00 40.90 101 THR B N 1
ATOM 2374 C CA . THR B 1 92 ? 7.123 6.171 -16.025 1.00 40.27 101 THR B CA 1
ATOM 2375 C C . THR B 1 92 ? 6.803 6.697 -17.399 1.00 38.61 101 THR B C 1
ATOM 2376 O O . THR B 1 92 ? 6.270 7.799 -17.538 1.00 39.07 101 THR B O 1
ATOM 2380 N N . ALA B 1 93 ? 7.107 5.892 -18.410 1.00 36.81 102 ALA B N 1
ATOM 2381 C CA . ALA B 1 93 ? 6.834 6.274 -19.782 1.00 35.92 102 ALA B CA 1
ATOM 2382 C C . ALA B 1 93 ? 5.324 6.322 -19.938 1.00 36.61 102 ALA B C 1
ATOM 2383 O O . ALA B 1 93 ? 4.589 5.843 -19.071 1.00 33.23 102 ALA B O 1
ATOM 2385 N N . ALA B 1 94 ? 4.871 6.904 -21.042 1.00 39.24 103 ALA B N 1
ATOM 2386 C CA . ALA B 1 94 ? 3.448 7.021 -21.339 1.00 37.16 103 ALA B CA 1
ATOM 2387 C C . ALA B 1 94 ? 2.824 5.645 -21.537 1.00 37.25 103 ALA B C 1
ATOM 2388 O O . ALA B 1 94 ? 1.631 5.448 -21.308 1.00 38.14 103 ALA B O 1
ATOM 2390 N N . SER B 1 95 ? 3.649 4.692 -21.953 1.00 38.84 104 SER B N 1
ATOM 2391 C CA . SER B 1 95 ? 3.205 3.322 -22.173 1.00 40.23 104 SER B CA 1
ATOM 2392 C C . SER B 1 95 ? 2.958 2.577 -20.862 1.00 39.90 104 SER B C 1
ATOM 2393 O O . SER B 1 95 ? 2.522 1.427 -20.874 1.00 42.63 104 SER B O 1
ATOM 2396 N N . GLY B 1 96 ? 3.250 3.222 -19.735 1.00 38.53 105 GLY B N 1
ATOM 2397 C CA . GLY B 1 96 ? 3.068 2.570 -18.449 1.00 36.06 105 GLY B CA 1
ATOM 2398 C C . GLY B 1 96 ? 4.359 1.972 -17.919 1.00 34.83 105 GLY B C 1
ATOM 2399 O O . GLY B 1 96 ? 4.548 1.867 -16.708 1.00 35.27 105 GLY B O 1
ATOM 2400 N N . ALA B 1 97 ? 5.240 1.571 -18.832 1.00 33.16 106 ALA B N 1
ATOM 2401 C CA . ALA B 1 97 ? 6.532 1.001 -18.484 1.00 31.96 106 ALA B CA 1
ATOM 2402 C C . ALA B 1 97 ? 7.264 1.909 -17.506 1.00 34.48 106 ALA B C 1
ATOM 2403 O O . ALA B 1 97 ? 7.524 3.081 -17.799 1.00 31.40 106 ALA B O 1
ATOM 2405 N N . PRO B 1 98 ? 7.616 1.367 -16.330 1.00 36.72 107 PRO B N 1
ATOM 2406 C CA . PRO B 1 98 ? 8.322 2.042 -15.234 1.00 35.68 107 PRO B CA 1
ATOM 2407 C C . PRO B 1 98 ? 9.752 2.411 -15.585 1.00 35.05 107 PRO B C 1
ATOM 2408 O O . PRO B 1 98 ? 10.437 1.659 -16.277 1.00 35.84 107 PRO B O 1
ATOM 2412 N N . ARG B 1 99 ? 10.197 3.572 -15.110 1.00 33.95 108 ARG B N 1
ATOM 2413 C CA . ARG B 1 99 ? 11.553 4.034 -15.363 1.00 31.51 108 ARG B CA 1
ATOM 2414 C C . ARG B 1 99 ? 12.319 4.186 -14.065 1.00 31.24 108 ARG B C 1
ATOM 2415 O O . ARG B 1 99 ? 13.294 3.473 -13.833 1.00 32.55 108 ARG B O 1
ATOM 2423 N N . TYR B 1 100 ? 11.865 5.099 -13.212 1.00 33.61 109 TYR B N 1
ATOM 2424 C CA . TYR B 1 100 ? 12.527 5.351 -11.940 1.00 31.90 109 TYR B CA 1
ATOM 2425 C C . TYR B 1 100 ? 11.559 5.443 -10.794 1.00 29.81 109 TYR B C 1
ATOM 2426 O O . TYR B 1 100 ? 10.405 5.814 -10.963 1.00 29.39 109 TYR B O 1
ATOM 2435 N N . HIS B 1 101 ? 12.085 5.182 -9.607 1.00 34.82 110 HIS B N 1
ATOM 2436 C CA . HIS B 1 101 ? 11.321 5.233 -8.369 1.00 38.39 110 HIS B CA 1
ATOM 2437 C C . HIS B 1 101 ? 12.332 5.492 -7.270 1.00 36.45 110 HIS B C 1
ATOM 2438 O O . HIS B 1 101 ? 13.170 4.643 -6.990 1.00 40.01 110 HIS B O 1
ATOM 2445 N N . ARG B 1 102 ? 12.258 6.667 -6.656 1.00 35.00 111 ARG B N 1
ATOM 2446 C CA . ARG B 1 102 ? 13.201 7.049 -5.615 1.00 32.06 111 ARG B CA 1
ATOM 2447 C C . ARG B 1 102 ? 12.428 7.751 -4.525 1.00 31.81 111 ARG B C 1
ATOM 2448 O O . ARG B 1 102 ? 11.570 8.581 -4.811 1.00 35.24 111 ARG B O 1
ATOM 2456 N N . VAL B 1 103 ? 12.681 7.367 -3.279 1.00 30.56 112 VAL B N 1
ATOM 2457 C CA . VAL B 1 103 ? 12.034 8.007 -2.145 1.00 25.89 112 VAL B CA 1
ATOM 2458 C C . VAL B 1 103 ? 13.153 8.762 -1.448 1.00 26.05 112 VAL B C 1
ATOM 2459 O O . VAL B 1 103 ? 14.177 8.182 -1.100 1.00 23.41 112 VAL B O 1
ATOM 2463 N N . ILE B 1 104 ? 12.982 10.071 -1.315 1.00 26.07 113 ILE B N 1
ATOM 2464 C CA . ILE B 1 104 ? 13.990 10.904 -0.686 1.00 27.18 113 ILE B CA 1
ATOM 2465 C C . ILE B 1 104 ? 13.413 11.746 0.447 1.00 29.56 113 ILE B C 1
ATOM 2466 O O . ILE B 1 104 ? 12.272 11.552 0.864 1.00 33.01 113 ILE B O 1
ATOM 2471 N N . HIS B 1 105 ? 14.248 12.624 0.991 1.00 30.06 114 HIS B N 1
ATOM 2472 C CA . HIS B 1 105 ? 13.863 13.554 2.047 1.00 30.63 114 HIS B CA 1
ATOM 2473 C C . HIS B 1 105 ? 14.588 14.787 1.563 1.00 29.27 114 HIS B C 1
ATOM 2474 O O . HIS B 1 105 ? 15.795 14.742 1.371 1.00 31.33 114 HIS B O 1
ATOM 2481 N N . ILE B 1 106 ? 13.864 15.865 1.306 1.00 29.93 115 ILE B N 1
ATOM 2482 C CA . ILE B 1 106 ? 14.495 17.074 0.778 1.00 34.79 115 ILE B CA 1
ATOM 2483 C C . ILE B 1 106 ? 15.752 17.534 1.506 1.00 35.91 115 ILE B C 1
ATOM 2484 O O . ILE B 1 106 ? 16.745 17.908 0.868 1.00 35.70 115 ILE B O 1
ATOM 2489 N N . ASN B 1 107 ? 15.715 17.475 2.833 1.00 35.31 116 ASN B N 1
ATOM 2490 C CA . ASN B 1 107 ? 16.841 17.895 3.663 1.00 34.67 116 ASN B CA 1
ATOM 2491 C C . ASN B 1 107 ? 18.076 16.997 3.528 1.00 31.99 116 ASN B C 1
ATOM 2492 O O . ASN B 1 107 ? 19.122 17.284 4.106 1.00 32.26 116 ASN B O 1
ATOM 2497 N N . GLU B 1 108 ? 17.956 15.918 2.764 1.00 29.87 117 GLU B N 1
ATOM 2498 C CA . GLU B 1 108 ? 19.062 14.990 2.584 1.00 29.05 117 GLU B CA 1
ATOM 2499 C C . GLU B 1 108 ? 19.673 14.979 1.194 1.00 28.24 117 GLU B C 1
ATOM 2500 O O . GLU B 1 108 ? 20.418 14.059 0.855 1.00 27.95 117 GLU B O 1
ATOM 2506 N N . VAL B 1 109 ? 19.351 15.982 0.383 1.00 25.50 118 VAL B N 1
ATOM 2507 C CA . VAL B 1 109 ? 19.905 16.073 -0.967 1.00 23.82 118 VAL B CA 1
ATOM 2508 C C . VAL B 1 109 ? 20.335 17.508 -1.263 1.00 25.73 118 VAL B C 1
ATOM 2509 O O . VAL B 1 109 ? 19.994 18.079 -2.298 1.00 28.50 118 VAL B O 1
ATOM 2513 N N . VAL B 1 110 ? 21.109 18.078 -0.348 1.00 26.40 119 VAL B N 1
ATOM 2514 C CA . VAL B 1 110 ? 21.579 19.448 -0.487 1.00 25.75 119 VAL B CA 1
ATOM 2515 C C . VAL B 1 110 ? 22.935 19.555 -1.198 1.00 28.06 119 VAL B C 1
ATOM 2516 O O . VAL B 1 110 ? 23.906 18.892 -0.832 1.00 30.10 119 VAL B O 1
ATOM 2520 N N . LEU B 1 111 ? 22.972 20.367 -2.247 1.00 27.87 120 LEU B N 1
ATOM 2521 C CA . LEU B 1 111 ? 24.192 20.617 -3.001 1.00 22.97 120 LEU B CA 1
ATOM 2522 C C . LEU B 1 111 ? 24.284 22.133 -2.989 1.00 23.76 120 LEU B C 1
ATOM 2523 O O . LEU B 1 111 ? 23.813 22.818 -3.895 1.00 20.92 120 LEU B O 1
ATOM 2528 N N . LEU B 1 112 ? 24.836 22.651 -1.905 1.00 24.51 121 LEU B N 1
ATOM 2529 C CA . LEU B 1 112 ? 24.977 24.078 -1.721 1.00 25.90 121 LEU B CA 1
ATOM 2530 C C . LEU B 1 112 ? 25.810 24.704 -2.807 1.00 27.55 121 LEU B C 1
ATOM 2531 O O . LEU B 1 112 ? 26.348 24.022 -3.670 1.00 27.70 121 LEU B O 1
ATOM 2536 N N . ASP B 1 113 ? 25.880 26.026 -2.777 1.00 31.85 122 ASP B N 1
ATOM 2537 C CA . ASP B 1 113 ? 26.724 26.758 -3.703 1.00 33.78 122 ASP B CA 1
ATOM 2538 C C . ASP B 1 113 ? 28.124 26.706 -3.074 1.00 36.65 122 ASP B C 1
ATOM 2539 O O . ASP B 1 113 ? 28.271 26.274 -1.926 1.00 37.76 122 ASP B O 1
ATOM 2544 N N . ALA B 1 114 ? 29.151 27.113 -3.813 1.00 34.31 123 ALA B N 1
ATOM 2545 C CA . ALA B 1 114 ? 30.502 27.107 -3.260 1.00 36.34 123 ALA B CA 1
ATOM 2546 C C . ALA B 1 114 ? 30.710 28.402 -2.473 1.00 36.87 123 ALA B C 1
ATOM 2547 O O . ALA B 1 114 ? 30.087 29.413 -2.781 1.00 38.92 123 ALA B O 1
ATOM 2549 N N . PRO B 1 115 ? 31.581 28.386 -1.447 1.00 33.90 124 PRO B N 1
ATOM 2550 C CA . PRO B 1 115 ? 31.855 29.575 -0.635 1.00 32.13 124 PRO B CA 1
ATOM 2551 C C . PRO B 1 115 ? 32.431 30.702 -1.483 1.00 33.25 124 PRO B C 1
ATOM 2552 O O . PRO B 1 115 ? 32.789 30.493 -2.645 1.00 33.01 124 PRO B O 1
ATOM 2556 N N . VAL B 1 116 ? 32.505 31.896 -0.900 1.00 31.94 125 VAL B N 1
ATOM 2557 C CA . VAL B 1 116 ? 33.030 33.072 -1.590 1.00 30.82 125 VAL B CA 1
ATOM 2558 C C . VAL B 1 116 ? 33.950 33.863 -0.671 1.00 30.62 125 VAL B C 1
ATOM 2559 O O . VAL B 1 116 ? 34.164 33.483 0.476 1.00 34.78 125 VAL B O 1
ATOM 2563 N N . GLY B 1 117 ? 34.524 34.939 -1.196 1.00 30.61 126 GLY B N 1
ATOM 2564 C CA . GLY B 1 117 ? 35.405 35.789 -0.412 1.00 29.71 126 GLY B CA 1
ATOM 2565 C C . GLY B 1 117 ? 36.486 35.140 0.438 1.00 29.80 126 GLY B C 1
ATOM 2566 O O . GLY B 1 117 ? 36.751 35.616 1.543 1.00 30.11 126 GLY B O 1
ATOM 2567 N N . LEU B 1 118 ? 37.092 34.059 -0.056 1.00 28.63 127 LEU B N 1
ATOM 2568 C CA . LEU B 1 118 ? 38.169 33.364 0.657 1.00 27.37 127 LEU B CA 1
ATOM 2569 C C . LEU B 1 118 ? 39.414 34.257 0.705 1.00 30.75 127 LEU B C 1
ATOM 2570 O O . LEU B 1 118 ? 39.810 34.828 -0.306 1.00 36.04 127 LEU B O 1
ATOM 2575 N N . VAL B 1 119 ? 40.049 34.344 1.869 1.00 31.61 128 VAL B N 1
ATOM 2576 C CA . VAL B 1 119 ? 41.242 35.167 2.046 1.00 29.94 128 VAL B CA 1
ATOM 2577 C C . VAL B 1 119 ? 42.247 34.415 2.906 1.00 32.80 128 VAL B C 1
ATOM 2578 O O . VAL B 1 119 ? 41.870 33.711 3.845 1.00 32.50 128 VAL B O 1
ATOM 2582 N N . ALA B 1 120 ? 43.526 34.564 2.574 1.00 35.35 129 ALA B N 1
ATOM 2583 C CA . ALA B 1 120 ? 44.605 33.911 3.304 1.00 37.25 129 ALA B CA 1
ATOM 2584 C C . ALA B 1 120 ? 45.694 34.919 3.652 1.00 42.27 129 ALA B C 1
ATOM 2585 O O . ALA B 1 120 ? 46.438 35.369 2.781 1.00 42.21 129 ALA B O 1
ATOM 2587 N N . ARG B 1 121 ? 45.769 35.278 4.931 1.00 49.16 130 ARG B N 1
ATOM 2588 C CA . ARG B 1 121 ? 46.765 36.230 5.417 1.00 54.22 130 ARG B CA 1
ATOM 2589 C C . ARG B 1 121 ? 47.903 35.506 6.137 1.00 54.97 130 ARG B C 1
ATOM 2590 O O . ARG B 1 121 ? 47.997 34.276 6.099 1.00 56.21 130 ARG B O 1
ATOM 2598 N N . LEU B 1 122 ? 48.769 36.283 6.785 1.00 56.51 131 LEU B N 1
ATOM 2599 C CA . LEU B 1 122 ? 49.904 35.745 7.536 1.00 55.94 131 LEU B CA 1
ATOM 2600 C C . LEU B 1 122 ? 49.829 36.181 9.003 1.00 55.56 131 LEU B C 1
ATOM 2601 O O . LEU B 1 122 ? 49.285 37.248 9.323 1.00 50.40 131 LEU B O 1
ATOM 2606 N N . ALA B 1 123 ? 50.407 35.367 9.883 1.00 55.21 132 ALA B N 1
ATOM 2607 C CA . ALA B 1 123 ? 50.412 35.656 11.312 1.00 56.71 132 ALA B CA 1
ATOM 2608 C C . ALA B 1 123 ? 51.704 36.368 11.713 1.00 59.52 132 ALA B C 1
ATOM 2609 O O . ALA B 1 123 ? 51.922 36.677 12.890 1.00 61.08 132 ALA B O 1
ATOM 2611 N N . SER B 1 126 ? 53.001 34.576 13.824 1.00 66.89 135 SER B N 1
ATOM 2612 C CA . SER B 1 126 ? 53.662 33.455 14.483 1.00 68.62 135 SER B CA 1
ATOM 2613 C C . SER B 1 126 ? 54.125 32.435 13.448 1.00 67.64 135 SER B C 1
ATOM 2614 O O . SER B 1 126 ? 54.165 31.233 13.713 1.00 65.50 135 SER B O 1
ATOM 2617 N N . GLY B 1 127 ? 54.484 32.938 12.270 1.00 68.26 136 GLY B N 1
ATOM 2618 C CA . GLY B 1 127 ? 54.925 32.074 11.192 1.00 68.44 136 GLY B CA 1
ATOM 2619 C C . GLY B 1 127 ? 53.789 31.202 10.681 1.00 68.87 136 GLY B C 1
ATOM 2620 O O . GLY B 1 127 ? 54.036 30.221 9.971 1.00 71.85 136 GLY B O 1
ATOM 2621 N N . HIS B 1 128 ? 52.547 31.568 11.021 1.00 65.38 137 HIS B N 1
ATOM 2622 C CA . HIS B 1 128 ? 51.356 30.818 10.619 1.00 57.52 137 HIS B CA 1
ATOM 2623 C C . HIS B 1 128 ? 50.454 31.502 9.573 1.00 54.03 137 HIS B C 1
ATOM 2624 O O . HIS B 1 128 ? 50.510 32.725 9.391 1.00 53.62 137 HIS B O 1
ATOM 2631 N N . VAL B 1 129 ? 49.659 30.694 8.862 1.00 48.86 138 VAL B N 1
ATOM 2632 C CA . VAL B 1 129 ? 48.745 31.185 7.825 1.00 41.34 138 VAL B CA 1
ATOM 2633 C C . VAL B 1 129 ? 47.300 31.102 8.264 1.00 38.82 138 VAL B C 1
ATOM 2634 O O . VAL B 1 129 ? 46.836 30.051 8.690 1.00 37.63 138 VAL B O 1
ATOM 2638 N N . VAL B 1 130 ? 46.565 32.184 8.057 1.00 39.71 139 VAL B N 1
ATOM 2639 C CA . VAL B 1 130 ? 45.171 32.222 8.462 1.00 40.54 139 VAL B CA 1
ATOM 2640 C C . VAL B 1 130 ? 44.187 32.410 7.315 1.00 39.74 139 VAL B C 1
ATOM 2641 O O . VAL B 1 130 ? 44.215 33.422 6.603 1.00 37.98 139 VAL B O 1
ATOM 2645 N N . LEU B 1 131 ? 43.313 31.421 7.155 1.00 37.03 140 LEU B N 1
ATOM 2646 C CA . LEU B 1 131 ? 42.275 31.451 6.136 1.00 32.54 140 LEU B CA 1
ATOM 2647 C C . LEU B 1 131 ? 40.967 31.923 6.747 1.00 33.36 140 LEU B C 1
ATOM 2648 O O . LEU B 1 131 ? 40.657 31.621 7.899 1.00 36.36 140 LEU B O 1
ATOM 2653 N N . ARG B 1 132 ? 40.185 32.629 5.943 1.00 32.99 141 ARG B N 1
ATOM 2654 C CA . ARG B 1 132 ? 38.893 33.165 6.355 1.00 32.72 141 ARG B CA 1
ATOM 2655 C C . ARG B 1 132 ? 38.054 33.165 5.083 1.00 30.73 141 ARG B C 1
ATOM 2656 O O . ARG B 1 132 ? 38.594 33.309 3.989 1.00 28.04 141 ARG B O 1
ATOM 2664 N N . TRP B 1 133 ? 36.747 32.972 5.215 1.00 29.99 142 TRP B N 1
ATOM 2665 C CA . TRP B 1 133 ? 35.868 32.947 4.046 1.00 28.83 142 TRP B CA 1
ATOM 2666 C C . TRP B 1 133 ? 34.407 33.181 4.410 1.00 29.93 142 TRP B C 1
ATOM 2667 O O . TRP B 1 133 ? 34.041 33.152 5.578 1.00 34.78 142 TRP B O 1
ATOM 2678 N N . LEU B 1 134 ? 33.575 33.418 3.407 1.00 28.67 143 LEU B N 1
ATOM 2679 C CA . LEU B 1 134 ? 32.151 33.629 3.639 1.00 29.29 143 LEU B CA 1
ATOM 2680 C C . LEU B 1 134 ? 31.396 32.369 3.242 1.00 31.33 143 LEU B C 1
ATOM 2681 O O . LEU B 1 134 ? 31.934 31.504 2.547 1.00 34.45 143 LEU B O 1
ATOM 2686 N N . PRO B 1 135 ? 30.168 32.208 3.738 1.00 29.77 144 PRO B N 1
ATOM 2687 C CA . PRO B 1 135 ? 29.392 31.018 3.387 1.00 28.62 144 PRO B CA 1
ATOM 2688 C C . PRO B 1 135 ? 28.709 31.262 2.048 1.00 29.58 144 PRO B C 1
ATOM 2689 O O . PRO B 1 135 ? 28.725 32.386 1.531 1.00 28.98 144 PRO B O 1
ATOM 2693 N N . PRO B 1 136 ? 28.131 30.208 1.450 1.00 29.34 145 PRO B N 1
ATOM 2694 C CA . PRO B 1 136 ? 27.452 30.392 0.171 1.00 29.39 145 PRO B CA 1
ATOM 2695 C C . PRO B 1 136 ? 26.410 31.489 0.382 1.00 33.67 145 PRO B C 1
ATOM 2696 O O . PRO B 1 136 ? 25.606 31.409 1.312 1.00 35.31 145 PRO B O 1
ATOM 2700 N N . PRO B 1 137 ? 26.435 32.545 -0.454 1.00 36.52 146 PRO B N 1
ATOM 2701 C CA . PRO B 1 137 ? 25.508 33.682 -0.380 1.00 38.57 146 PRO B CA 1
ATOM 2702 C C . PRO B 1 137 ? 24.050 33.254 -0.397 1.00 40.56 146 PRO B C 1
ATOM 2703 O O . PRO B 1 137 ? 23.714 32.216 -0.970 1.00 41.75 146 PRO B O 1
ATOM 2707 N N . GLU B 1 138 ? 23.197 34.036 0.260 1.00 42.36 147 GLU B N 1
ATOM 2708 C CA . GLU B 1 138 ? 21.757 33.751 0.323 1.00 43.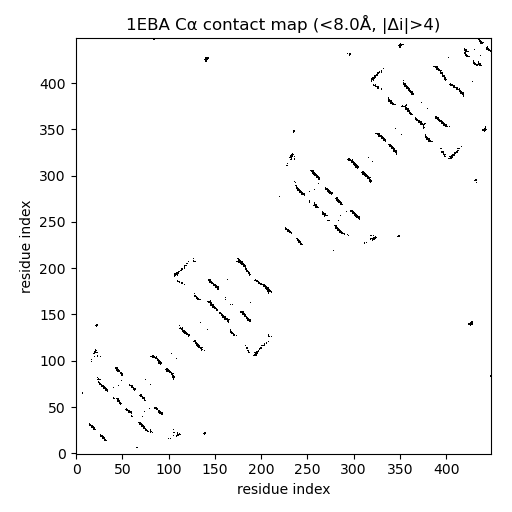55 147 GLU B CA 1
ATOM 2709 C C . GLU B 1 138 ? 21.408 32.306 0.720 1.00 41.88 147 GLU B C 1
ATOM 2710 O O . GLU B 1 138 ? 20.700 31.602 -0.008 1.00 40.55 147 GLU B O 1
ATOM 2716 N N . THR B 1 139 ? 21.918 31.869 1.865 1.00 37.32 148 THR B N 1
ATOM 2717 C CA . THR B 1 139 ? 21.653 30.530 2.352 1.00 33.18 148 THR B CA 1
ATOM 2718 C C . THR B 1 139 ? 21.338 30.630 3.829 1.00 34.54 148 THR B C 1
ATOM 2719 O O . THR B 1 139 ? 21.972 31.399 4.549 1.00 39.15 148 THR B O 1
ATOM 2723 N N . PRO B 1 140 ? 20.299 29.916 4.285 1.00 33.41 149 PRO B N 1
ATOM 2724 C CA . PRO B 1 140 ? 19.892 29.921 5.690 1.00 32.83 149 PRO B CA 1
ATOM 2725 C C . PRO B 1 140 ? 20.661 28.838 6.410 1.00 30.74 149 PRO B C 1
ATOM 2726 O O . PRO B 1 140 ? 21.512 28.186 5.817 1.00 28.85 149 PRO B O 1
ATOM 2730 N N . MET B 1 141 ? 20.325 28.623 7.675 1.00 32.39 150 MET B N 1
ATOM 2731 C CA . MET B 1 141 ? 20.962 27.592 8.483 1.00 33.58 150 MET B CA 1
ATOM 2732 C C . MET B 1 141 ? 22.488 27.567 8.318 1.00 32.82 150 MET B C 1
ATOM 2733 O O . MET B 1 141 ? 23.108 26.505 8.381 1.00 31.72 150 MET B O 1
ATOM 2738 N N . THR B 1 142 ? 23.073 28.747 8.114 1.00 33.68 151 THR B N 1
ATOM 2739 C CA . THR B 1 142 ? 24.517 28.920 7.931 1.00 32.74 151 THR B CA 1
ATOM 2740 C C . THR B 1 142 ? 25.371 28.085 8.881 1.00 32.45 151 THR B C 1
ATOM 2741 O O . THR B 1 142 ? 26.296 27.395 8.458 1.00 32.86 151 THR B O 1
ATOM 2745 N N . SER B 1 143 ? 25.018 28.122 10.161 1.00 32.46 152 SER B N 1
ATOM 2746 C CA . SER B 1 143 ? 25.745 27.406 11.200 1.00 31.59 152 SER B CA 1
ATOM 2747 C C . SER B 1 143 ? 25.587 25.894 11.167 1.00 30.13 152 SER B C 1
ATOM 2748 O O . SER B 1 143 ? 25.974 25.215 12.116 1.00 31.90 152 SER B O 1
ATOM 2751 N N . HIS B 1 144 ? 24.995 25.376 10.094 1.00 29.15 153 HIS B N 1
ATOM 2752 C CA . HIS B 1 144 ? 24.803 23.936 9.925 1.00 27.27 153 HIS B CA 1
ATOM 2753 C C . HIS B 1 144 ? 25.652 23.423 8.773 1.00 24.98 153 HIS B C 1
ATOM 2754 O O . HIS B 1 144 ? 25.534 22.274 8.368 1.00 24.64 153 HIS B O 1
ATOM 2761 N N . ILE B 1 145 ? 26.515 24.291 8.261 1.00 25.20 154 ILE B N 1
ATOM 2762 C CA . ILE B 1 145 ? 27.388 23.955 7.151 1.00 25.93 154 ILE B CA 1
ATOM 2763 C C . ILE B 1 145 ? 28.826 23.767 7.605 1.00 27.08 154 ILE B C 1
ATOM 2764 O O . ILE B 1 145 ? 29.427 24.675 8.176 1.00 27.75 154 ILE B O 1
ATOM 2769 N N . ARG B 1 146 ? 29.366 22.576 7.379 1.00 29.35 155 ARG B N 1
ATOM 2770 C CA . ARG B 1 146 ? 30.757 22.302 7.715 1.00 29.17 155 ARG B CA 1
ATOM 2771 C C . ARG B 1 146 ? 31.531 22.510 6.412 1.00 29.25 155 ARG B C 1
ATOM 2772 O O . ARG B 1 146 ? 30.943 22.517 5.329 1.00 29.25 155 ARG B O 1
ATOM 2780 N N . TYR B 1 147 ? 32.840 22.701 6.507 1.00 28.61 156 TYR B N 1
ATOM 2781 C CA . TYR B 1 147 ? 33.636 22.956 5.315 1.00 26.69 156 TYR B CA 1
ATOM 2782 C C . TYR B 1 147 ? 34.839 22.038 5.192 1.00 26.26 156 TYR B C 1
ATOM 2783 O O . TYR B 1 147 ? 35.095 21.197 6.053 1.00 27.55 156 TYR B O 1
ATOM 2792 N N . GLU B 1 148 ? 35.585 22.224 4.113 1.00 22.43 157 GLU B N 1
ATOM 2793 C CA . GLU B 1 148 ? 36.781 21.444 3.869 1.00 25.21 157 GLU B CA 1
ATOM 2794 C C . GLU B 1 148 ? 37.667 22.295 3.007 1.00 26.53 157 GLU B C 1
ATOM 2795 O O . GLU B 1 148 ? 37.201 22.866 2.013 1.00 27.83 157 GLU B O 1
ATOM 2801 N N . VAL B 1 149 ? 38.935 22.396 3.400 1.00 27.00 158 VAL B N 1
ATOM 2802 C CA . VAL B 1 149 ? 39.898 23.201 2.659 1.00 27.39 158 VAL B CA 1
ATOM 2803 C C . VAL B 1 149 ? 40.882 22.342 1.887 1.00 28.19 158 VAL B C 1
ATOM 2804 O O . VAL B 1 149 ? 41.334 21.300 2.365 1.00 29.63 158 VAL B O 1
ATOM 2808 N N . ASP B 1 150 ? 41.159 22.754 0.661 1.00 29.10 159 ASP B N 1
ATOM 2809 C CA . ASP B 1 150 ? 42.118 22.048 -0.158 1.00 33.64 159 ASP B CA 1
ATOM 2810 C C . ASP B 1 150 ? 43.387 22.885 -0.197 1.00 34.02 159 ASP B C 1
ATOM 2811 O O . ASP B 1 150 ? 43.353 24.073 -0.532 1.00 31.90 159 ASP B O 1
ATOM 2816 N N . VAL B 1 151 ? 44.493 22.268 0.197 1.00 36.75 160 VAL B N 1
ATOM 2817 C CA . VAL B 1 151 ? 45.790 22.934 0.190 1.00 40.87 160 VAL B CA 1
ATOM 2818 C C . VAL B 1 151 ? 46.689 22.150 -0.739 1.00 39.88 160 VAL B C 1
ATOM 2819 O O . VAL B 1 151 ? 46.974 20.975 -0.500 1.00 41.55 160 VAL B O 1
ATOM 2823 N N . SER B 1 152 ? 47.095 22.794 -1.821 1.00 39.03 161 SER B N 1
ATOM 2824 C CA . SER B 1 152 ? 47.949 22.147 -2.793 1.00 41.59 161 SER B CA 1
ATOM 2825 C C . SER B 1 152 ? 49.132 23.055 -3.084 1.00 42.49 161 SER B C 1
ATOM 2826 O O . SER B 1 152 ? 48.983 24.125 -3.688 1.00 43.11 161 SER B O 1
ATOM 2829 N N . ALA B 1 153 ? 50.278 22.603 -2.626 1.00 46.06 162 ALA B N 1
ATOM 2830 C CA . ALA B 1 153 ? 51.532 23.327 -2.814 1.00 49.97 162 ALA B CA 1
ATOM 2831 C C . ALA B 1 153 ? 51.877 23.350 -4.294 1.00 53.31 162 ALA B C 1
ATOM 2832 O O . ALA B 1 153 ? 51.775 22.335 -4.994 1.00 56.62 162 ALA B O 1
ATOM 2834 N N . GLY B 1 154 ? 52.266 24.513 -4.752 1.00 56.73 163 GLY B N 1
ATOM 2835 C CA . GLY B 1 154 ? 52.677 24.673 -6.140 1.00 62.17 163 GLY B CA 1
ATOM 2836 C C . GLY B 1 154 ? 53.951 23.857 -6.349 1.00 66.67 163 GLY B C 1
ATOM 2837 O O . GLY B 1 154 ? 54.297 22.998 -5.526 1.00 69.95 163 GLY B O 1
ATOM 2838 N N . ASN B 1 155 ? 54.596 24.149 -7.447 1.00 69.27 164 ASN B N 1
ATOM 2839 C CA . ASN B 1 155 ? 55.882 23.544 -7.828 1.00 68.36 164 ASN B CA 1
ATOM 284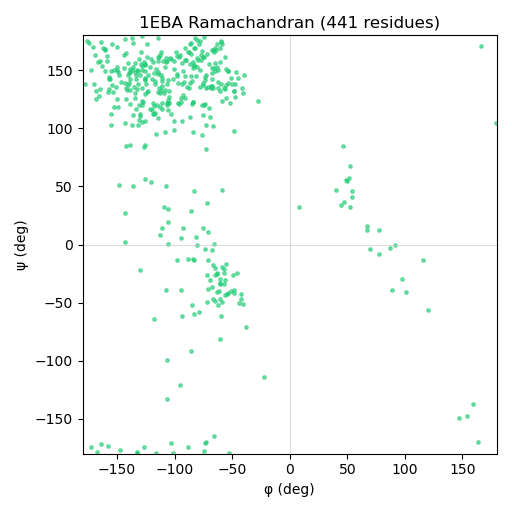0 C C . ASN B 1 155 ? 55.931 22.007 -7.665 1.00 64.62 164 ASN B C 1
ATOM 2841 O O . ASN B 1 155 ? 56.410 21.483 -6.655 1.00 63.69 164 ASN B O 1
ATOM 2846 N N . GLY B 1 156 ? 55.454 21.306 -8.681 1.00 60.48 165 GLY B N 1
ATOM 2847 C CA . GLY B 1 156 ? 55.509 19.821 -8.744 1.00 59.27 165 GLY B CA 1
ATOM 2848 C C . GLY B 1 156 ? 54.930 19.145 -7.507 1.00 58.92 165 GLY B C 1
ATOM 2849 O O . GLY B 1 156 ? 55.661 18.760 -6.586 1.00 54.10 165 GLY B O 1
ATOM 2850 N N . SER B 1 159 ? 51.013 18.686 -5.607 1.00 61.49 168 SER B N 1
ATOM 2851 C CA . SER B 1 159 ? 51.075 18.029 -4.304 1.00 63.04 168 SER B CA 1
ATOM 2852 C C . SER B 1 159 ? 49.748 18.292 -3.580 1.00 61.64 168 SER B C 1
ATOM 2853 O O . SER B 1 159 ? 48.821 18.819 -4.202 1.00 60.86 168 SER B O 1
ATOM 2856 N N . VAL B 1 160 ? 49.644 17.954 -2.286 1.00 59.28 169 VAL B N 1
ATOM 2857 C CA . VAL B 1 160 ? 48.385 18.192 -1.572 1.00 56.81 169 VAL B CA 1
ATOM 2858 C C . VAL B 1 160 ? 48.359 17.913 -0.052 1.00 55.82 169 VAL B C 1
ATOM 2859 O O . VAL B 1 160 ? 49.341 17.435 0.526 1.00 52.39 169 VAL B O 1
ATOM 2863 N N . GLN B 1 161 ? 47.230 18.288 0.569 1.00 55.69 170 GLN B N 1
ATOM 2864 C CA . GLN B 1 161 ? 46.908 18.125 1.999 1.00 49.78 170 GLN B CA 1
ATOM 2865 C C . GLN B 1 161 ? 45.469 18.672 2.196 1.00 44.29 170 GLN B C 1
ATOM 2866 O O . GLN B 1 161 ? 45.120 19.699 1.613 1.00 40.77 170 GLN B O 1
ATOM 2872 N N . ARG B 1 162 ? 44.636 17.991 2.988 1.00 39.91 171 ARG B N 1
ATOM 2873 C CA . ARG B 1 162 ? 43.238 18.422 3.205 1.00 37.76 171 ARG B CA 1
ATOM 2874 C C . ARG B 1 162 ? 42.734 18.462 4.649 1.00 40.26 171 ARG B C 1
ATOM 2875 O O . ARG B 1 162 ? 42.820 17.477 5.381 1.00 43.09 171 ARG B O 1
ATOM 2883 N N . VAL B 1 163 ? 42.072 19.560 5.002 1.00 41.00 172 VAL B N 1
ATOM 2884 C CA . VAL B 1 163 ? 41.564 19.756 6.358 1.00 40.23 172 VAL B CA 1
ATOM 2885 C C . VAL B 1 163 ? 40.034 19.789 6.453 1.00 41.40 172 VAL B C 1
ATOM 2886 O O . VAL B 1 163 ? 39.364 20.458 5.666 1.00 40.27 172 VAL B O 1
ATOM 2890 N N . GLU B 1 164 ? 39.491 19.083 7.440 1.00 40.93 173 GLU B N 1
ATOM 2891 C CA . GLU B 1 164 ? 38.054 19.065 7.650 1.00 40.98 173 GLU B CA 1
ATOM 2892 C C . GLU B 1 164 ? 37.684 20.150 8.665 1.00 38.99 173 GLU B C 1
ATOM 2893 O O . GLU B 1 164 ? 37.976 20.029 9.854 1.00 37.57 173 GLU B O 1
ATOM 2899 N N . ILE B 1 165 ? 37.085 21.232 8.175 1.00 38.31 174 ILE B N 1
ATOM 2900 C CA . ILE B 1 165 ? 36.650 22.345 9.018 1.00 36.44 174 ILE B CA 1
ATOM 2901 C C . ILE B 1 165 ? 35.263 22.046 9.617 1.00 38.58 174 ILE B C 1
ATOM 2902 O O . ILE B 1 165 ? 34.293 21.853 8.882 1.00 39.13 174 ILE B O 1
ATOM 2907 N N . LEU B 1 166 ? 35.160 22.056 10.943 1.00 40.99 175 LEU B N 1
ATOM 2908 C CA . LEU B 1 166 ? 33.892 21.769 11.613 1.00 41.51 175 LEU B CA 1
ATOM 2909 C C . LEU B 1 166 ? 32.793 22.807 11.352 1.00 42.64 175 LEU B C 1
ATOM 2910 O O . LEU B 1 166 ? 33.063 23.913 10.877 1.00 42.77 175 LEU B O 1
ATOM 2915 N N . GLU B 1 167 ? 31.563 22.419 11.689 1.00 43.63 176 GLU B N 1
ATOM 2916 C CA . GLU B 1 167 ? 30.329 23.196 11.489 1.00 44.89 176 GLU B CA 1
ATOM 2917 C C . GLU B 1 167 ? 30.241 24.670 11.905 1.00 43.36 176 GLU B C 1
ATOM 2918 O O . GLU B 1 167 ? 30.574 25.038 13.032 1.00 43.20 176 GLU B O 1
ATOM 2924 N N . GLY B 1 168 ? 29.723 25.489 10.988 1.00 40.60 177 GLY B N 1
ATOM 2925 C CA . GLY B 1 168 ? 29.553 26.911 11.231 1.00 39.72 177 GLY B CA 1
ATOM 2926 C C . GLY B 1 168 ? 30.818 27.744 11.323 1.00 41.61 177 GLY B C 1
ATOM 2927 O O . GLY B 1 168 ? 30.744 28.974 11.433 1.00 44.29 177 GLY B O 1
ATOM 2928 N N . ARG B 1 169 ? 31.975 27.083 11.255 1.00 41.71 178 ARG B N 1
ATOM 2929 C CA . ARG B 1 169 ? 33.278 27.745 11.343 1.00 38.22 178 ARG B CA 1
ATOM 2930 C C . ARG B 1 169 ? 33.736 28.224 9.971 1.00 34.62 178 ARG B C 1
ATOM 2931 O O . ARG B 1 169 ? 34.062 27.408 9.113 1.00 33.24 178 ARG B O 1
ATOM 2939 N N . THR B 1 170 ? 33.752 29.536 9.757 1.00 31.80 179 THR B N 1
ATOM 2940 C CA . THR B 1 170 ? 34.198 30.064 8.473 1.00 33.27 179 THR B CA 1
ATOM 2941 C C . THR B 1 170 ? 35.570 30.737 8.571 1.00 35.03 179 THR B C 1
ATOM 2942 O O . THR B 1 170 ? 35.763 31.865 8.110 1.00 37.92 179 THR B O 1
ATOM 2946 N N . GLU B 1 171 ? 36.523 30.017 9.159 1.00 38.81 180 GLU B N 1
ATOM 2947 C CA . GLU B 1 171 ? 37.894 30.493 9.328 1.00 39.01 180 GLU B CA 1
ATOM 2948 C C . GLU B 1 171 ? 38.778 29.342 9.752 1.00 38.03 180 GLU B C 1
ATOM 2949 O O . GLU B 1 171 ? 38.443 28.597 10.664 1.00 39.16 180 GLU B O 1
ATOM 2955 N N . CYS B 1 172 ? 39.914 29.206 9.089 1.00 39.68 181 CYS B N 1
ATOM 2956 C CA . CYS B 1 172 ? 40.851 28.133 9.387 1.00 40.99 181 CYS B CA 1
ATOM 2957 C C . CYS B 1 172 ? 42.216 28.723 9.673 1.00 42.39 181 CYS B C 1
ATOM 2958 O O . CYS B 1 172 ? 42.584 29.729 9.074 1.00 42.05 181 CYS B O 1
ATOM 2961 N N . VAL B 1 173 ? 42.949 28.130 10.612 1.00 45.06 182 VAL B N 1
ATOM 2962 C CA . VAL B 1 173 ? 44.295 28.616 10.934 1.00 48.95 182 VAL B CA 1
ATOM 2963 C C . VAL B 1 173 ? 45.336 27.542 10.607 1.00 50.46 182 VAL B C 1
ATOM 2964 O O . VAL B 1 173 ? 45.604 26.636 11.402 1.00 47.58 182 VAL B O 1
ATOM 2968 N N . LEU B 1 174 ? 45.899 27.644 9.409 1.00 53.51 183 LEU B N 1
ATOM 2969 C CA . LEU B 1 174 ? 46.901 26.698 8.945 1.00 56.26 183 LEU B CA 1
ATOM 2970 C C . LEU B 1 174 ? 48.240 26.858 9.630 1.00 58.09 183 LEU B C 1
ATOM 2971 O O . LEU B 1 174 ? 48.756 27.970 9.773 1.00 56.72 183 LEU B O 1
ATOM 2976 N N . SER B 1 175 ? 48.805 25.723 10.022 1.00 61.20 184 SER B N 1
ATOM 2977 C CA . SER B 1 175 ? 50.084 25.689 10.712 1.00 62.37 184 SER B CA 1
ATOM 2978 C C . SER B 1 175 ? 51.223 25.180 9.823 1.00 65.61 184 SER B C 1
ATOM 2979 O O . SER B 1 175 ? 51.740 25.927 8.986 1.00 69.39 184 SER B O 1
ATOM 2982 N N . ASN B 1 176 ? 51.573 23.902 9.965 1.00 64.76 185 ASN B N 1
ATOM 2983 C CA . ASN B 1 176 ? 52.667 23.302 9.208 1.00 62.66 185 ASN B CA 1
ATOM 2984 C C . ASN B 1 176 ? 52.680 23.557 7.712 1.00 62.40 185 ASN B C 1
ATOM 2985 O O . ASN B 1 176 ? 51.999 22.868 6.954 1.00 65.75 185 ASN B O 1
ATOM 2990 N N . LEU B 1 177 ? 53.472 24.544 7.295 1.00 62.06 186 LEU B N 1
ATOM 2991 C CA . LEU B 1 177 ? 53.618 24.899 5.882 1.00 61.65 186 LEU B CA 1
ATOM 2992 C C . LEU B 1 177 ? 55.061 25.306 5.566 1.00 62.63 186 LEU B C 1
ATOM 2993 O O . LEU B 1 177 ? 55.494 26.407 5.910 1.00 62.73 186 LEU B O 1
ATOM 2998 N N . ARG B 1 178 ? 55.790 24.404 4.909 1.00 64.52 187 ARG B N 1
ATOM 2999 C CA . ARG B 1 178 ? 57.189 24.615 4.532 1.00 63.93 187 ARG B CA 1
ATOM 3000 C C . ARG B 1 178 ? 57.508 26.024 4.028 1.00 62.89 187 ARG B C 1
ATOM 3001 O O . ARG B 1 178 ? 56.831 26.539 3.134 1.00 60.99 187 ARG B O 1
ATOM 3009 N N . GLY B 1 179 ? 58.563 26.604 4.607 1.00 63.05 188 GLY B N 1
ATOM 3010 C CA . GLY B 1 179 ? 59.029 27.955 4.299 1.00 61.62 188 GLY B CA 1
ATOM 3011 C C . GLY B 1 179 ? 58.664 28.592 2.974 1.00 60.59 188 GLY B C 1
ATOM 3012 O O . GLY B 1 179 ? 57.502 28.908 2.727 1.00 59.22 188 GLY B O 1
ATOM 3013 N N . ARG B 1 180 ? 59.664 28.825 2.135 1.00 60.60 189 ARG B N 1
ATOM 3014 C CA . ARG B 1 180 ? 59.419 29.426 0.836 1.00 61.59 189 ARG B CA 1
ATOM 3015 C C . ARG B 1 180 ? 58.821 28.435 -0.149 1.00 62.67 189 ARG B C 1
ATOM 3016 O O . ARG B 1 180 ? 59.532 27.675 -0.817 1.00 63.31 189 ARG B O 1
ATOM 3024 N N . THR B 1 181 ? 57.494 28.444 -0.213 1.00 62.27 190 THR B N 1
ATOM 3025 C CA . THR B 1 181 ? 56.743 27.572 -1.107 1.00 59.22 190 THR B CA 1
ATOM 3026 C C . THR B 1 181 ? 55.465 28.324 -1.474 1.00 57.14 190 THR B C 1
ATOM 3027 O O . THR B 1 181 ? 54.973 29.150 -0.693 1.00 56.18 190 THR B O 1
ATOM 3031 N N . ARG B 1 182 ? 54.940 28.060 -2.665 1.00 54.40 191 ARG B N 1
ATOM 3032 C CA . ARG B 1 182 ? 53.728 28.736 -3.107 1.00 53.49 191 ARG B CA 1
ATOM 3033 C C . ARG B 1 182 ? 52.500 27.854 -2.946 1.00 51.59 191 ARG B C 1
ATOM 3034 O O . ARG B 1 182 ? 52.295 26.929 -3.724 1.00 51.34 191 ARG B O 1
ATOM 3042 N N . TYR B 1 183 ? 51.669 28.155 -1.951 1.00 48.91 192 TYR B N 1
ATOM 3043 C CA . TYR B 1 183 ? 50.463 27.369 -1.715 1.00 46.60 192 TYR B CA 1
ATOM 3044 C C . TYR B 1 183 ? 49.228 27.920 -2.413 1.00 47.52 192 TYR B C 1
ATOM 3045 O O . TYR B 1 183 ? 49.107 29.128 -2.642 1.00 47.86 192 TYR B O 1
ATOM 3054 N N . THR B 1 184 ? 48.321 27.017 -2.775 1.00 45.65 193 THR B N 1
ATOM 3055 C CA . THR B 1 184 ? 47.078 27.402 -3.430 1.00 41.32 193 THR B CA 1
ATOM 3056 C C . THR B 1 184 ? 45.940 26.724 -2.670 1.00 38.90 193 THR B C 1
ATOM 3057 O O . THR B 1 184 ? 45.825 25.495 -2.668 1.00 39.29 193 THR B O 1
ATOM 3061 N N . PHE B 1 185 ? 45.134 27.543 -1.993 1.00 34.72 194 PHE B N 1
ATOM 3062 C CA . PHE B 1 185 ? 44.021 27.063 -1.179 1.00 32.88 194 PHE B CA 1
ATOM 3063 C C . PHE B 1 185 ? 42.672 27.142 -1.884 1.00 31.42 194 PHE B C 1
ATOM 3064 O O . PHE B 1 185 ? 42.516 27.860 -2.867 1.00 30.90 194 PHE B O 1
ATOM 3072 N N . ALA B 1 186 ? 41.684 26.452 -1.316 1.00 28.33 195 ALA B N 1
ATOM 3073 C CA . ALA B 1 186 ? 40.319 26.435 -1.837 1.00 26.95 195 ALA B CA 1
ATOM 3074 C C . ALA B 1 186 ? 39.419 25.826 -0.770 1.00 27.45 195 ALA B C 1
ATOM 3075 O O . ALA B 1 186 ? 39.903 25.119 0.115 1.00 28.62 195 ALA B O 1
ATOM 3077 N N . VAL B 1 187 ? 38.124 26.130 -0.822 1.00 25.85 196 VAL B N 1
ATOM 3078 C CA . VAL B 1 187 ? 37.177 25.602 0.165 1.00 23.87 196 VAL B CA 1
ATOM 3079 C C . VAL B 1 187 ? 35.861 25.193 -0.481 1.00 23.47 196 VAL B C 1
ATOM 3080 O O . VAL B 1 187 ? 35.445 25.792 -1.472 1.00 19.42 196 VAL B O 1
ATOM 3084 N N . ARG B 1 188 ? 35.221 24.167 0.077 1.00 22.10 197 ARG B N 1
ATOM 3085 C CA . ARG B 1 188 ? 33.925 23.701 -0.414 1.00 23.84 197 ARG B CA 1
ATOM 3086 C C . ARG B 1 188 ? 33.050 23.320 0.782 1.00 28.05 197 ARG B C 1
ATOM 3087 O O . ARG B 1 188 ? 33.562 22.837 1.791 1.00 32.83 197 ARG B O 1
ATOM 3095 N N . ALA B 1 189 ? 31.739 23.544 0.671 1.00 29.00 198 ALA B N 1
ATOM 3096 C CA . ALA B 1 189 ? 30.811 23.273 1.768 1.00 29.50 198 ALA B CA 1
ATOM 3097 C C . ALA B 1 189 ? 29.689 22.269 1.497 1.00 33.42 198 ALA B C 1
ATOM 3098 O O . ALA B 1 189 ? 29.313 22.023 0.347 1.00 37.00 198 ALA B O 1
ATOM 3100 N N . ARG B 1 190 ? 29.133 21.730 2.585 1.00 35.49 199 ARG B N 1
ATOM 3101 C CA . ARG B 1 190 ? 28.027 20.771 2.528 1.00 35.69 199 ARG B CA 1
ATOM 3102 C C . ARG B 1 190 ? 27.255 20.768 3.863 1.00 36.25 199 ARG B C 1
ATOM 3103 O O . ARG B 1 190 ? 27.855 20.935 4.928 1.00 35.81 199 ARG B O 1
ATOM 3111 N N . MET B 1 191 ? 25.933 20.586 3.803 1.00 35.61 200 MET B N 1
ATOM 3112 C CA . MET B 1 191 ? 25.099 20.575 5.007 1.00 30.80 200 MET B CA 1
ATOM 3113 C C . MET B 1 191 ? 25.477 19.442 5.938 1.00 32.20 200 MET B C 1
ATOM 3114 O O . MET B 1 191 ? 25.730 18.316 5.500 1.00 29.30 200 MET B O 1
ATOM 3119 N N . ALA B 1 192 ? 25.478 19.739 7.233 1.00 33.11 201 ALA B N 1
ATOM 3120 C CA . ALA B 1 192 ? 25.877 18.756 8.225 1.00 38.63 201 ALA B CA 1
ATOM 3121 C C . ALA B 1 192 ? 24.790 18.233 9.144 1.00 40.85 201 ALA B C 1
ATOM 3122 O O . ALA B 1 192 ? 23.899 18.981 9.568 1.00 42.62 201 ALA B O 1
ATOM 3124 N N . GLU B 1 193 ? 24.929 16.955 9.505 1.00 41.46 202 GLU B N 1
ATOM 3125 C CA . GLU B 1 193 ? 23.995 16.281 10.399 1.00 44.07 202 GLU B CA 1
ATOM 3126 C C . GLU B 1 193 ? 23.923 16.961 11.765 1.00 43.23 202 GLU B C 1
ATOM 3127 O O . GLU B 1 193 ? 24.716 17.857 12.061 1.00 44.44 202 GLU B O 1
ATOM 3133 N N . PRO B 1 194 ? 23.017 16.499 12.642 1.00 41.86 203 PRO B N 1
ATOM 3134 C CA . PRO B 1 194 ? 22.056 15.399 12.489 1.00 41.35 203 PRO B CA 1
ATOM 3135 C C . PRO B 1 194 ? 20.881 15.659 11.543 1.00 39.16 203 PRO B C 1
ATOM 3136 O O . PRO B 1 194 ? 20.324 14.724 10.960 1.00 35.37 203 PRO B O 1
ATOM 3140 N N . SER B 1 195 ? 20.527 16.929 11.383 1.00 35.86 204 SER B N 1
ATOM 3141 C CA . SER B 1 195 ? 19.401 17.313 10.549 1.00 36.34 204 SER B CA 1
ATOM 3142 C C . SER B 1 195 ? 19.577 17.192 9.043 1.00 37.26 204 SER B C 1
ATOM 3143 O O . SER B 1 195 ? 18.731 16.615 8.362 1.00 38.43 204 SER B O 1
ATOM 3146 N N . PHE B 1 196 ? 20.671 17.721 8.514 1.00 35.73 205 PHE B N 1
ATOM 3147 C CA . PHE B 1 196 ? 20.865 17.687 7.071 1.00 32.97 205 PHE B CA 1
ATOM 3148 C C . PHE B 1 196 ? 21.819 16.629 6.508 1.00 32.83 205 PHE B C 1
ATOM 3149 O O . PHE B 1 196 ? 22.326 15.768 7.235 1.00 31.32 205 PHE B O 1
ATOM 3157 N N . GLY B 1 197 ? 21.977 16.653 5.186 1.00 32.66 206 GLY B N 1
ATOM 3158 C CA . GLY B 1 197 ? 22.855 15.725 4.493 1.00 31.77 206 GLY B CA 1
ATOM 3159 C C . GLY B 1 197 ? 23.055 16.218 3.071 1.00 32.09 206 GLY B C 1
ATOM 3160 O O . GLY B 1 197 ? 22.556 17.298 2.719 1.00 31.67 206 GLY B O 1
ATOM 3161 N N . GLY B 1 198 ? 23.806 15.476 2.260 1.00 30.33 207 GLY B N 1
ATOM 3162 C CA . GLY B 1 198 ? 24.001 15.906 0.887 1.00 28.29 207 GLY B CA 1
ATOM 3163 C C . GLY B 1 198 ? 25.325 15.608 0.215 1.00 29.12 207 GLY B C 1
ATOM 3164 O O . GLY B 1 198 ? 25.975 14.597 0.497 1.00 32.01 207 GLY B O 1
ATOM 3165 N N . PHE B 1 199 ? 25.702 16.501 -0.698 1.00 26.62 208 PHE B N 1
ATOM 3166 C CA . PHE B 1 199 ? 26.936 16.393 -1.465 1.00 23.76 208 PHE B CA 1
ATOM 3167 C C . PHE B 1 199 ? 27.814 17.640 -1.296 1.00 25.76 208 PHE B C 1
ATOM 3168 O O . PHE B 1 199 ? 27.333 18.721 -0.915 1.00 24.88 208 PHE B O 1
ATOM 3176 N N . TRP B 1 200 ? 29.095 17.488 -1.630 1.00 24.56 209 TRP B N 1
ATOM 3177 C CA . TRP B 1 200 ? 30.054 18.582 -1.558 1.00 21.49 209 TRP B CA 1
ATOM 3178 C C . TRP B 1 200 ? 29.833 19.530 -2.723 1.00 19.54 209 TRP B C 1
ATOM 3179 O O . TRP B 1 200 ? 29.627 19.105 -3.855 1.00 21.59 209 TRP B O 1
ATOM 3190 N N . SER B 1 201 ? 29.886 20.820 -2.442 1.00 18.86 210 SER B N 1
ATOM 3191 C CA . SER B 1 201 ? 29.723 21.812 -3.479 1.00 19.80 210 SER B CA 1
ATOM 3192 C C . SER B 1 201 ? 31.009 21.825 -4.286 1.00 23.44 210 SER B C 1
ATOM 3193 O O . SER B 1 201 ? 31.945 21.077 -4.004 1.00 25.01 210 SER B O 1
ATOM 3196 N N . ALA B 1 202 ? 31.044 22.658 -5.316 1.00 27.27 211 ALA B N 1
ATOM 3197 C CA . ALA B 1 202 ? 32.247 22.791 -6.126 1.00 30.49 211 ALA B CA 1
ATOM 3198 C C . ALA B 1 202 ? 33.198 23.594 -5.255 1.00 32.81 211 ALA B C 1
ATOM 3199 O O . ALA B 1 202 ? 32.874 23.906 -4.104 1.00 32.88 211 ALA B O 1
ATOM 3201 N N . TRP B 1 203 ? 34.373 23.911 -5.786 1.00 32.95 212 TRP B N 1
ATOM 3202 C CA . TRP B 1 203 ? 35.333 24.703 -5.034 1.00 31.52 212 TRP B CA 1
ATOM 3203 C C . TRP B 1 203 ? 35.020 26.173 -5.238 1.00 32.52 212 TRP B C 1
ATOM 3204 O O . TRP B 1 203 ? 34.251 26.554 -6.130 1.00 34.39 212 TRP B O 1
ATOM 3215 N N . SER B 1 204 ? 35.588 26.989 -4.367 1.00 32.90 213 SER B N 1
ATOM 3216 C CA . SER B 1 204 ? 35.439 28.431 -4.447 1.00 35.57 213 SER B CA 1
ATOM 3217 C C . SER B 1 204 ? 36.617 28.869 -5.299 1.00 36.38 213 SER B C 1
ATOM 3218 O O . SER B 1 204 ? 37.491 28.053 -5.603 1.00 38.25 213 SER B O 1
ATOM 3221 N N . GLU B 1 205 ? 36.640 30.121 -5.736 1.00 36.23 214 GLU B N 1
ATOM 3222 C CA . GLU B 1 205 ? 37.798 30.553 -6.500 1.00 38.08 214 GLU B CA 1
ATOM 3223 C C . GLU B 1 205 ? 38.938 30.410 -5.507 1.00 37.77 214 GLU B C 1
ATOM 3224 O O . GLU B 1 205 ? 38.769 30.689 -4.320 1.00 40.22 214 GLU B O 1
ATOM 3230 N N . PRO B 1 206 ? 40.061 29.833 -5.942 1.00 36.99 215 PRO B N 1
ATOM 3231 C CA . PRO B 1 206 ? 41.227 29.637 -5.074 1.00 34.35 215 PRO B CA 1
ATOM 3232 C C . PRO B 1 206 ? 42.069 30.892 -4.872 1.00 34.38 215 PRO B C 1
ATOM 3233 O O . PRO B 1 206 ? 41.810 31.933 -5.474 1.00 35.12 215 PRO B O 1
ATOM 3237 N N . VAL B 1 207 ? 43.038 30.804 -3.968 1.00 35.56 216 VAL B N 1
ATOM 3238 C CA . VAL B 1 207 ? 43.947 31.912 -3.693 1.00 38.12 216 VAL B CA 1
ATOM 3239 C C . VAL B 1 207 ? 45.346 31.387 -3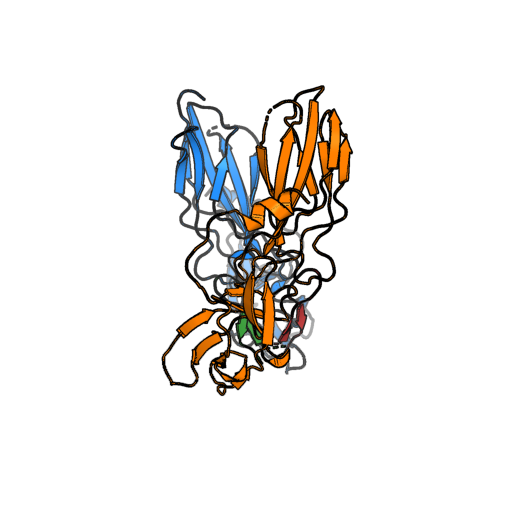.427 1.00 41.96 216 VAL B C 1
ATOM 3240 O O . VAL B 1 207 ? 45.538 30.406 -2.705 1.00 38.65 216 VAL B O 1
ATOM 3244 N N . SER B 1 208 ? 46.324 32.041 -4.035 1.00 46.83 217 SER B N 1
ATOM 3245 C CA . SER B 1 208 ? 47.702 31.649 -3.855 1.00 49.26 217 SER B CA 1
ATOM 3246 C C . SER B 1 208 ? 48.400 32.662 -2.985 1.00 51.55 217 SER B C 1
ATOM 3247 O O . SER B 1 208 ? 47.979 33.822 -2.883 1.00 53.00 217 SER B O 1
ATOM 3250 N N . LEU B 1 209 ? 49.479 32.206 -2.364 1.00 54.26 218 LEU B N 1
ATOM 3251 C CA . LEU B 1 209 ? 50.276 33.018 -1.456 1.00 56.08 218 LEU B CA 1
ATOM 3252 C C . LEU B 1 209 ? 51.669 32.414 -1.373 1.00 57.86 218 LEU B C 1
ATOM 3253 O O . LEU B 1 209 ? 51.799 31.197 -1.200 1.00 60.76 218 LEU B O 1
ATOM 3258 N N . LEU B 1 210 ? 52.703 33.244 -1.518 1.00 57.32 219 LEU B N 1
ATOM 3259 C CA . LEU B 1 210 ? 54.078 32.751 -1.403 1.00 55.32 219 LEU B CA 1
ATOM 3260 C C . LEU B 1 210 ? 54.540 32.965 0.032 1.00 53.55 219 LEU B C 1
ATOM 3261 O O . LEU B 1 210 ? 54.509 34.088 0.540 1.00 51.16 219 LEU B O 1
ATOM 3266 N N . THR B 1 211 ? 54.947 31.879 0.682 1.00 53.32 220 THR B N 1
ATOM 3267 C CA . THR B 1 211 ? 55.403 31.939 2.069 1.00 56.35 220 THR B CA 1
ATOM 3268 C C . THR B 1 211 ? 56.876 32.348 2.168 1.00 58.71 220 THR B C 1
ATOM 3269 O O . THR B 1 211 ? 57.779 31.545 1.913 1.00 58.40 220 THR B O 1
ATOM 3273 N N . THR C 2 3 ? 6.128 27.621 10.157 1.00 41.99 3 THR C N 1
ATOM 3274 C CA . THR C 2 3 ? 6.254 26.867 8.919 1.00 44.42 3 THR C CA 1
ATOM 3275 C C . THR C 2 3 ? 6.430 25.372 9.209 1.00 45.95 3 THR C C 1
ATOM 3276 O O . THR C 2 3 ? 6.200 24.534 8.341 1.00 50.93 3 THR C O 1
ATOM 3294 N N . SER C 2 5 ? 5.970 22.411 12.728 1.00 44.58 5 SER C N 1
ATOM 3295 C CA . SER C 2 5 ? 5.596 22.207 14.124 1.00 44.96 5 SER C CA 1
ATOM 3296 C C . SER C 2 5 ? 6.598 21.253 14.761 1.00 45.28 5 SER C C 1
ATOM 3297 O O . SER C 2 5 ? 6.400 20.033 14.812 1.00 44.65 5 SER C O 1
ATOM 3300 N N . CYS C 2 6 ? 7.688 21.845 15.234 1.00 46.87 6 CYS C N 1
ATOM 3301 C CA . CYS C 2 6 ? 8.794 21.130 15.859 1.00 44.67 6 CYS C CA 1
ATOM 3302 C C . CYS C 2 6 ? 8.600 20.813 17.335 1.00 44.87 6 CYS C C 1
ATOM 3303 O O . CYS C 2 6 ? 7.918 21.547 18.051 1.00 45.48 6 CYS C O 1
ATOM 3306 N N . HIS C 2 7 ? 9.271 19.757 17.792 1.00 44.24 7 HIS C N 1
ATOM 3307 C CA . HIS C 2 7 ? 9.229 19.340 19.193 1.00 43.22 7 HIS C CA 1
ATOM 3308 C C . HIS C 2 7 ? 10.497 18.563 19.529 1.00 40.70 7 HIS C C 1
ATOM 3309 O O . HIS C 2 7 ? 11.049 17.878 18.673 1.00 44.69 7 HIS C O 1
ATOM 3316 N N . PHE C 2 8 ? 10.935 18.649 20.782 1.00 38.42 8 PHE C N 1
ATOM 3317 C CA . PHE C 2 8 ? 12.149 17.966 21.238 1.00 32.55 8 PHE C CA 1
ATOM 3318 C C . PHE C 2 8 ? 12.234 16.498 20.818 1.00 29.44 8 PHE C C 1
ATOM 3319 O O . PHE C 2 8 ? 11.310 15.719 21.070 1.00 28.06 8 PHE C O 1
ATOM 3327 N N . GLY C 2 9 ? 13.345 16.135 20.177 1.00 25.56 9 GLY C N 1
ATOM 3328 C CA . GLY C 2 9 ? 13.558 14.760 19.753 1.00 26.34 9 GLY C CA 1
ATOM 3329 C C . GLY C 2 9 ? 14.753 14.146 20.458 1.00 28.70 9 GLY C C 1
ATOM 3330 O O . GLY C 2 9 ? 15.363 14.809 21.295 1.00 34.64 9 GLY C O 1
ATOM 3331 N N . PRO C 2 10 ? 15.108 12.882 20.176 1.00 29.64 10 PRO C N 1
ATOM 3332 C CA . PRO C 2 10 ? 16.261 12.263 20.842 1.00 28.66 10 PRO C CA 1
ATOM 3333 C C . PRO C 2 10 ? 17.549 13.000 20.513 1.00 25.97 10 PRO C C 1
ATOM 3334 O O . PRO C 2 10 ? 18.281 13.411 21.405 1.00 26.45 10 PRO C O 1
ATOM 3338 N N . LEU C 2 11 ? 17.801 13.187 19.224 1.00 25.53 11 LEU C N 1
ATOM 3339 C CA . LEU C 2 11 ? 19.001 13.870 18.768 1.00 29.36 11 LEU C CA 1
ATOM 3340 C C . LEU C 2 11 ? 18.838 15.373 18.749 1.00 29.34 11 LEU C C 1
ATOM 3341 O O . LEU C 2 11 ? 19.669 16.104 19.284 1.00 32.19 11 LEU C O 1
ATOM 3346 N N . THR C 2 12 ? 17.773 15.828 18.107 1.00 29.22 12 THR C N 1
ATOM 3347 C CA . THR C 2 12 ? 17.483 17.250 18.018 1.00 30.08 12 THR C CA 1
ATOM 3348 C C . THR C 2 12 ? 16.024 17.414 17.590 1.00 31.73 12 THR C C 1
ATOM 3349 O O . THR C 2 12 ? 15.260 16.443 17.565 1.00 31.70 12 THR C O 1
ATOM 3353 N N . TRP C 2 13 ? 15.641 18.650 17.293 1.00 31.79 13 TRP C N 1
ATOM 3354 C CA . TRP C 2 13 ? 14.291 18.978 16.868 1.00 32.50 13 TRP C CA 1
ATOM 3355 C C . TRP C 2 13 ? 13.658 17.970 15.926 1.00 36.24 13 TRP C C 1
ATOM 3356 O O . TRP C 2 13 ? 14.335 17.340 15.109 1.00 40.98 13 TRP C O 1
ATOM 3367 N N . VAL C 2 14 ? 12.345 17.819 16.066 1.00 39.51 14 VAL C N 1
ATOM 3368 C CA . VAL C 2 14 ? 11.557 16.935 15.219 1.00 37.99 14 VAL C CA 1
ATOM 3369 C C . VAL C 2 14 ? 10.409 17.798 14.717 1.00 39.22 14 VAL C C 1
ATOM 3370 O O . VAL C 2 14 ? 9.509 18.161 15.479 1.00 38.29 14 VAL C O 1
ATOM 3374 N N . CYS C 2 15 ? 10.492 18.186 13.449 1.00 40.19 15 CYS C N 1
ATOM 3375 C CA . CYS C 2 15 ? 9.476 19.026 12.838 1.00 39.96 15 CYS C CA 1
ATOM 3376 C C . CYS C 2 15 ? 8.707 18.351 11.732 1.00 41.76 15 CYS C C 1
ATOM 3377 O O . CYS C 2 15 ? 9.272 18.060 10.686 1.00 40.83 15 CYS C O 1
ATOM 3380 N N . LYS C 2 16 ? 7.444 18.034 11.976 1.00 46.15 16 LYS C N 1
ATOM 3381 C CA . LYS C 2 16 ? 6.623 17.496 10.901 1.00 48.63 16 LYS C CA 1
ATOM 3382 C C . LYS C 2 16 ? 6.051 18.814 10.347 1.00 49.69 16 LYS C C 1
ATOM 3383 O O . LYS C 2 16 ? 6.153 19.862 10.998 1.00 48.56 16 LYS C O 1
ATOM 3389 N N . PRO C 2 17 ? 5.577 18.827 9.097 1.00 52.09 17 PRO C N 1
ATOM 3390 C CA . PRO C 2 17 ? 5.048 20.119 8.635 1.00 54.11 17 PRO C CA 1
ATOM 3391 C C . PRO C 2 17 ? 3.716 20.513 9.287 1.00 57.82 17 PRO C C 1
ATOM 3392 O O . PRO C 2 17 ? 3.040 19.682 9.910 1.00 58.38 17 PRO C O 1
ATOM 3396 N N . GLN C 2 18 ? 3.370 21.796 9.166 1.00 60.45 18 GLN C N 1
ATOM 3397 C CA . GLN C 2 18 ? 2.128 22.343 9.724 1.00 60.36 18 GLN C CA 1
ATOM 3398 C C . GLN C 2 18 ? 1.048 22.419 8.642 1.00 60.16 18 GLN C C 1
ATOM 3399 O O . GLN C 2 18 ? -0.137 22.579 8.935 1.00 59.07 18 GLN C O 1
ATOM 3405 N N . THR D 2 3 ? 4.956 21.414 21.548 1.00 35.88 3 THR D N 1
ATOM 3406 C CA . THR D 2 3 ? 5.360 21.795 20.195 1.00 38.46 3 THR D CA 1
ATOM 3407 C C . THR D 2 3 ? 5.467 23.304 19.999 1.00 39.90 3 THR D C 1
ATOM 3408 O O . THR D 2 3 ? 4.861 24.087 20.743 1.00 38.44 3 THR D O 1
ATOM 3426 N N . SER D 2 5 ? 6.337 26.566 16.741 1.00 41.58 5 SER D N 1
ATOM 3427 C CA . SER D 2 5 ? 6.317 26.912 15.321 1.00 42.23 5 SER D CA 1
ATOM 3428 C C . SER D 2 5 ? 7.693 27.401 14.891 1.00 41.97 5 SER D C 1
ATOM 3429 O O . SER D 2 5 ? 7.985 28.597 14.897 1.00 38.64 5 SER D O 1
ATOM 3432 N N . CYS D 2 6 ? 8.545 26.450 14.541 1.00 43.40 6 CYS D N 1
ATOM 3433 C CA . CYS D 2 6 ? 9.901 26.755 14.114 1.00 46.08 6 CYS D CA 1
ATOM 3434 C C . CYS D 2 6 ? 9.962 27.056 12.622 1.00 45.98 6 CYS D C 1
ATOM 3435 O O . CYS D 2 6 ? 8.974 26.905 11.905 1.00 46.37 6 CYS D O 1
ATOM 3438 N N . HIS D 2 7 ? 11.131 27.503 12.177 1.00 45.84 7 HIS D N 1
ATOM 3439 C CA . HIS D 2 7 ? 11.403 27.799 10.774 1.00 46.91 7 HIS D CA 1
ATOM 3440 C C . HIS D 2 7 ? 12.894 28.078 10.590 1.00 47.71 7 HIS D C 1
ATOM 3441 O O . HIS D 2 7 ? 13.645 28.181 11.566 1.00 50.02 7 HIS D O 1
ATOM 3448 N N . PHE D 2 8 ? 13.336 28.163 9.342 1.00 45.65 8 PHE D N 1
ATOM 3449 C CA . PHE D 2 8 ? 14.737 28.423 9.092 1.00 43.42 8 PHE D CA 1
ATOM 3450 C C . PHE D 2 8 ? 15.109 29.860 9.388 1.00 45.65 8 PHE D C 1
ATOM 3451 O O . PHE D 2 8 ? 14.340 30.606 9.992 1.00 49.17 8 PHE D O 1
ATOM 3459 N N . GLY D 2 9 ? 16.319 30.226 9.008 1.00 47.06 9 GLY D N 1
ATOM 3460 C CA . GLY D 2 9 ? 16.789 31.567 9.257 1.00 46.57 9 GLY D CA 1
ATOM 3461 C C . GLY D 2 9 ? 18.282 31.603 9.033 1.00 45.24 9 GLY D C 1
ATOM 3462 O O . GLY D 2 9 ? 18.915 30.558 8.906 1.00 44.29 9 GLY D O 1
ATOM 3463 N N . PRO D 2 10 ? 18.875 32.800 9.034 1.00 43.56 10 PRO D N 1
ATOM 3464 C CA . PRO D 2 10 ? 20.303 33.016 8.829 1.00 43.96 10 PRO D CA 1
ATOM 3465 C C . PRO D 2 10 ? 21.199 31.966 9.469 1.00 43.58 10 PRO D C 1
ATOM 3466 O O . PRO D 2 10 ? 21.757 31.122 8.771 1.00 44.36 10 PRO D O 1
ATOM 3470 N N . LEU D 2 11 ? 21.289 31.977 10.794 1.00 41.10 11 LEU D N 1
ATOM 3471 C CA . LEU D 2 11 ? 22.153 31.036 11.478 1.00 38.01 11 LEU D CA 1
ATOM 3472 C C . LEU D 2 11 ? 21.531 29.678 11.694 1.00 38.43 11 LEU D C 1
ATOM 3473 O O . LEU D 2 11 ? 22.042 28.677 11.189 1.00 39.79 11 LEU D O 1
ATOM 3478 N N . THR D 2 12 ? 20.409 29.640 12.405 1.00 37.84 12 THR D N 1
ATOM 3479 C CA . THR D 2 12 ? 19.769 28.365 12.703 1.00 34.33 12 THR D CA 1
ATOM 3480 C C . THR D 2 12 ? 18.286 28.498 13.033 1.00 33.92 12 THR D C 1
ATOM 3481 O O . THR D 2 12 ? 17.703 29.575 12.888 1.00 36.08 12 THR D O 1
ATOM 3485 N N . TRP D 2 13 ? 17.689 27.381 13.443 1.00 32.53 13 TRP D N 1
ATOM 3486 C CA . TRP D 2 13 ? 16.281 27.297 13.808 1.00 34.43 13 TRP D CA 1
ATOM 3487 C C . TRP D 2 13 ? 15.752 28.464 14.617 1.00 35.39 13 TRP D C 1
ATOM 3488 O O . TRP D 2 13 ? 16.389 28.913 15.572 1.00 39.49 13 TRP D O 1
ATOM 3499 N N . VAL D 2 14 ? 14.579 28.945 14.216 1.00 35.37 14 VAL D N 1
ATOM 3500 C CA . VAL D 2 14 ? 13.894 30.039 14.897 1.00 35.24 14 VAL D CA 1
ATOM 3501 C C . VAL D 2 14 ? 12.565 29.438 15.361 1.00 40.83 14 VAL D C 1
ATOM 3502 O O . VAL D 2 14 ? 11.804 28.917 14.542 1.00 41.63 14 VAL D O 1
ATOM 3506 N N . CYS D 2 15 ? 12.299 29.471 16.666 1.00 45.56 15 CYS D N 1
ATOM 3507 C CA . CYS D 2 15 ? 11.054 28.905 17.199 1.00 47.85 15 CYS D CA 1
ATOM 3508 C C . CYS D 2 15 ? 10.261 29.771 18.174 1.00 51.88 15 CYS D C 1
ATOM 3509 O O . CYS D 2 15 ? 10.589 29.865 19.366 1.00 52.14 15 CYS D O 1
ATOM 3512 N N . LYS D 2 16 ? 9.184 30.361 17.670 1.00 54.07 16 LYS D N 1
ATOM 3513 C CA . LYS D 2 16 ? 8.300 31.168 18.497 1.00 52.99 16 LYS D CA 1
ATOM 3514 C C . LYS D 2 16 ? 7.328 30.192 19.177 1.00 54.54 16 LYS D C 1
ATOM 3515 O O . LYS D 2 16 ? 7.189 29.037 18.738 1.00 51.73 16 LYS D O 1
ATOM 3521 N N . PRO D 2 17 ? 6.733 30.590 20.320 1.00 55.72 17 PRO D N 1
ATOM 3522 C CA . PRO D 2 17 ? 5.797 29.675 20.979 1.00 56.30 17 PRO D CA 1
ATOM 3523 C C . PRO D 2 17 ? 4.504 29.515 20.161 1.00 57.45 17 PRO D C 1
ATOM 3524 O O . PRO D 2 17 ? 3.724 30.462 20.015 1.00 57.81 17 PRO D O 1
ATOM 3528 N N . GLN D 2 18 ? 4.324 28.328 19.579 1.00 57.24 18 GLN D N 1
ATOM 3529 C CA . GLN D 2 18 ? 3.150 28.028 18.761 1.00 57.42 18 GLN D CA 1
ATOM 3530 C C . GLN D 2 18 ? 1.944 27.684 19.624 1.00 55.48 18 GLN D C 1
ATOM 3531 O O . GLN D 2 18 ? 1.708 26.513 19.928 1.00 53.18 18 GLN D O 1
#

Organism: Homo sapiens (NCBI:txid9606)

Foldseek 3Di:
DVVLVVVLPDDDDDWDFDKEDAAQQKMKTKTKAADDPVDAQVQKWKWKDWDPDDIDTFRWHWDADPNRIIMIMGMDDRVRRDAATWMWIWMAGNVGHTDDTDTDGHLAAYAYAWWDDWDWAADPPLQWIKIFTGGGPPHPPQQQKWKKKFKDWCDDGDIDTGRRRDGMDTDDPDDAQTKIKMWMWIDGHDDSGHHDIYDTYDIDIDHGHRHD/DVVLVVVLPDDDDDWDWAKADAQLQWMKIKTWAAPDPDDFQVFKWKWKDWPPGDIDTFRWHWDADSNGIIMIMTIDDRVVSAFDTKMWMWMATPVRHTDDIDIDGHQAAYAYAFWEDWDWDADVNKIKIFTGGRPNHPPLQQKWKKKWKAWDDPGTDIDTGDGNDGMDIGDDDDAFTKIKMWMWIDGHDDRGHHDIYDIYPIDIDTD/DDWDQDPVGIDDDDD/DDWDADDPGIDDDPD

Nearest PDB structures (foldseek):
  1eba-assembly1_A  TM=1.005E+00  e=6.314E-41  Homo sapiens
  6moh-assembly1_D  TM=8.898E-01  e=1.143E-32  Homo sapiens
  6moh-assembly1_C  TM=9.028E-01  e=1.471E-30  Homo sapiens
  4y5v-assembly1_F  TM=8.577E-01  e=7.911E-31  Homo sapiens
  4y5v-assembly1_C  TM=8.484E-01  e=7.911E-31  Homo sapiens

InterPro domains:
  IPR003528 Long hematopoietin receptor, single chain, conserved site [PS01352] (162-242)
  IPR003961 Fibronectin type III [PF00041] (147-226)
  IPR003961 Fibronectin type III [PS50853] (147-247)
  IPR003961 Fibronectin type III [SM00060] (145-228)
  IPR003961 Fibronectin type III [cd00063] (146-244)
  IPR009167 Erythropoietin receptor [PIRSF001959] (1-508)
  IPR013783 Immunoglobulin-like fold [G3DSA:2.60.40.10] (46-142)
  IPR013783 Immunoglobulin-like fold [G3DSA:2.60.40.10] (143-250)
  IPR015152 Growth hormone/erythropoietin receptor, ligand binding [PF09067] (37-140)
  IPR036116 Fibronectin type III superfamily [SSF49265] (36-140)
  IPR036116 Fibronectin type III superfamily [SSF49265] (143-245)

CATH classification: 2.60.40.10 (+1 more: 2.60.40.10)

Sequence (449 aa):
KFESKAALLAARGPEELLCFTERLEDLVCFWEEAASAGVGPGNYSFSYQLEDEPWKLCRLHQAPTARGAVRFWCSLPTADTSSFVPLELRVTAASGAPRYHRVIHINEVVLLDAPVGLVARLADESGHVVLRWLPPPETPMTSHIRYEVDVSAGGSVQRVEILEGRTECVLSNLRGRTRYTFAVRARMAEPSFGGFWSAWSEPVSLLTPSDLKFESKAALLAARGPEELLCFTERLEDLVCFWEEAASAGVGPGNYSFSYQLEDEPWKLCRLHQAPTARGAVRFWCSLPTADTSSFVPLELRVTAASGAPRYHRVIHINEVVLLDAPVGLVARLASGHVVLRWLPPPETPMTSHIRYEVDVSAGNGSVQRVEILEGRTECVLSNLRGRTRYTFAVRARMAEPSFGGFWSAWSEPVSLLTTSCHFGPLTWVCKPQTSCHFGPLTWVCKPQ